Protein AF-A0A8S1DXG1-F1 (afdb_monomer)

Foldseek 3Di:
DDDAPPQVDQHAWAEWDQDLQRKIWTFRLDDVYFTWIWIFRLPPPRDTPDTQGDPDRWAWHYWDWDQDPVRWIWIWTFTDLPAQWIWIAIPVVSDIATAGEDPFGWAEWEAAHVQCWIWTFTSPFQWIWIDHVVCVVPDSYDDDTHTQERHPPFGWRYWYAFNQQKIWTFTPPAQWIWIDHHSDNDTQFIGRCVVPVSPFGFDDWDFAQQQKIWTWGADDDPVVVNDDRIDIDIDHDVTGRDDCVSQDPDPPRDRPDPPDDPDDDDDDDDDDDDDDDDDYDDDDDDDDPDPPDDSVVPVVCVVVVSPVPPVPPVVVVVVVVPPPDPPPPVVVVVVVVVVVVVVVVDPDDDDDDDDDDDDDDDPPPPGPDDD

Solvent-accessible surface area (backbone atoms only — not comparable to full-atom values): 22640 Å² total; per-residue (Å²): 127,70,70,81,87,43,74,91,50,80,72,36,82,61,22,73,46,73,49,99,82,42,31,41,38,34,35,22,23,30,76,94,35,60,12,33,43,39,32,26,32,61,80,79,68,69,42,74,77,42,79,47,72,48,100,51,81,45,52,51,51,42,61,40,74,43,81,48,94,85,78,35,43,37,38,43,30,36,37,42,67,79,32,36,38,35,37,45,33,35,58,80,77,70,45,71,45,66,36,29,38,93,84,54,27,44,47,18,56,26,53,38,79,93,75,44,27,41,32,36,26,25,56,91,38,35,40,37,32,35,40,52,45,65,54,61,69,77,38,53,57,61,74,85,66,46,75,64,38,73,50,79,96,43,40,42,59,43,44,41,39,32,54,79,35,40,35,42,38,32,40,66,98,33,35,39,39,40,29,25,53,70,81,50,75,55,73,74,46,69,52,64,36,51,84,71,86,50,59,24,32,68,74,51,71,49,54,38,83,86,7,34,40,37,35,36,29,44,25,82,75,48,80,88,73,72,55,74,40,68,45,80,45,75,43,81,69,87,38,20,51,54,60,76,83,70,64,47,78,40,91,90,78,50,80,58,73,82,84,77,64,88,72,78,77,75,88,78,88,77,90,79,79,88,84,88,89,84,84,88,83,90,82,82,92,78,90,76,88,78,88,81,88,65,68,81,56,51,66,50,49,55,62,55,62,72,49,78,66,63,85,70,56,75,59,62,75,53,57,79,71,57,85,79,66,95,86,53,67,68,64,50,56,54,53,56,50,58,52,54,68,50,58,78,72,67,87,87,83,83,84,88,84,88,83,86,84,82,84,81,82,84,91,85,83,80,82,83,80,80,130

Radius of gyration: 24.97 Å; Cα contacts (8 Å, |Δi|>4): 623; chains: 1; bounding box: 67×81×55 Å

Secondary structure (DSSP, 8-state):
-PPTT-TTS-S-EEEEEE-TTSEEEEEE--SSS--EEEEEETTTTSEEEEEEEPSS------EEEEE-TTS-EEEEEE--TT-SEEEEEETTTTEEEEEE-SS--EEEEEEETTTTEEEEEESS-SEEEEEEHHHHHH-SB--S-EEEEE-SSS-EEEEEE-TTSEEEEEETT-SEEEEEETT-SS--EEEEGGGGT--SEEEEEEE-TTSEEEEEEE----TTTT--SEEEEEEE-S--SS-TTS--B-TTS-B--TT-S-PPPP----------------------------SHHHHHHHHHHTTTTTTTTTTHHHHTT-TT--S-HHHHHHHHHHHHHHHTT----PPPPP-PPPPPPPSSS------

Mean predicted aligned error: 14.86 Å

InterPro domains:
  IPR011042 Six-bladed beta-propeller, TolB-like [G3DSA:2.120.10.30] (1-235)
  IPR017996 Major royal jelly/yellow-related [PF03022] (14-96)
  IPR017996 Major royal jelly/yellow-related [PF03022] (116-187)

Structure (mmCIF, N/CA/C/O backbone):
data_AF-A0A8S1DXG1-F1
#
_entry.id   AF-A0A8S1DXG1-F1
#
loop_
_atom_site.group_PDB
_atom_site.id
_atom_site.type_symbol
_atom_site.label_atom_id
_atom_site.label_alt_id
_atom_site.label_comp_id
_atom_site.label_asym_id
_atom_site.label_entity_id
_atom_site.label_seq_id
_atom_site.pdbx_PDB_ins_code
_atom_site.Cartn_x
_atom_site.Cartn_y
_atom_site.Cartn_z
_atom_site.occupancy
_atom_site.B_iso_or_equiv
_atom_site.auth_seq_id
_atom_site.auth_comp_id
_atom_site.auth_asym_id
_atom_site.auth_atom_id
_atom_site.pdbx_PDB_model_num
ATOM 1 N N . MET A 1 1 ? 5.024 -7.600 -24.022 1.00 58.53 1 MET A N 1
ATOM 2 C CA . MET A 1 1 ? 5.421 -6.274 -23.503 1.00 58.53 1 MET A CA 1
ATOM 3 C C . MET A 1 1 ? 4.493 -5.263 -24.143 1.00 58.53 1 MET A C 1
ATOM 5 O O . MET A 1 1 ? 4.260 -5.388 -25.339 1.00 58.53 1 MET A O 1
ATOM 9 N N . ASN A 1 2 ? 3.918 -4.354 -23.359 1.00 80.75 2 ASN A N 1
ATOM 10 C CA . ASN A 1 2 ? 2.960 -3.377 -23.872 1.00 80.75 2 ASN A CA 1
ATOM 11 C C . ASN A 1 2 ? 3.632 -2.422 -24.862 1.00 80.75 2 ASN A C 1
ATOM 13 O O . ASN A 1 2 ? 4.836 -2.167 -24.771 1.00 80.75 2 ASN A O 1
ATOM 17 N N . GLU A 1 3 ? 2.855 -1.913 -25.814 1.00 88.44 3 GLU A N 1
ATOM 18 C CA . GLU A 1 3 ? 3.335 -0.900 -26.742 1.00 88.44 3 GLU A CA 1
ATOM 19 C C . GLU A 1 3 ? 3.719 0.360 -25.957 1.00 88.44 3 GLU A C 1
ATOM 21 O O . GLU A 1 3 ? 2.931 0.917 -25.182 1.00 88.44 3 GLU A O 1
ATOM 26 N N . LYS A 1 4 ? 4.975 0.773 -26.119 1.00 85.19 4 LYS A N 1
ATOM 27 C CA . LYS A 1 4 ? 5.513 1.955 -25.457 1.00 85.19 4 LYS A CA 1
ATOM 28 C C . LYS A 1 4 ? 4.764 3.194 -25.942 1.00 85.19 4 LYS A C 1
ATOM 30 O O . LYS A 1 4 ? 4.540 3.338 -27.136 1.00 85.19 4 LYS A O 1
ATOM 35 N N . ASP A 1 5 ? 4.440 4.097 -25.021 1.00 86.25 5 ASP A N 1
ATOM 36 C CA . ASP A 1 5 ? 3.735 5.360 -25.283 1.00 86.25 5 ASP A CA 1
ATOM 37 C C . ASP A 1 5 ? 2.260 5.183 -25.717 1.00 86.25 5 ASP A C 1
ATOM 39 O O . ASP A 1 5 ? 1.556 6.169 -25.937 1.00 86.25 5 ASP A O 1
ATOM 43 N N . ASN A 1 6 ? 1.737 3.950 -25.743 1.00 93.25 6 ASN A N 1
ATOM 44 C CA . ASN A 1 6 ? 0.307 3.697 -25.882 1.00 93.25 6 ASN A CA 1
ATOM 45 C C . ASN A 1 6 ? -0.397 3.931 -24.536 1.00 93.25 6 ASN A C 1
ATOM 47 O O . ASN A 1 6 ? -0.502 3.043 -23.690 1.00 93.25 6 ASN A O 1
ATOM 51 N N . CYS A 1 7 ? -0.915 5.141 -24.332 1.00 94.44 7 CYS A N 1
ATOM 52 C CA . CYS A 1 7 ? -1.563 5.511 -23.075 1.00 94.44 7 CYS A CA 1
ATOM 53 C C . CYS A 1 7 ? -2.873 4.758 -22.784 1.00 94.44 7 CYS A C 1
ATOM 55 O O . CYS A 1 7 ? -3.453 4.988 -21.727 1.00 94.44 7 CYS A O 1
ATOM 57 N N . ASN A 1 8 ? -3.345 3.863 -23.657 1.00 94.69 8 ASN A N 1
ATOM 58 C CA . ASN A 1 8 ? -4.522 3.023 -23.410 1.00 94.69 8 ASN A CA 1
ATOM 59 C C . ASN A 1 8 ? -4.186 1.680 -22.748 1.00 94.69 8 ASN A C 1
ATOM 61 O O . ASN A 1 8 ? -5.093 0.904 -22.464 1.00 94.69 8 ASN A O 1
ATOM 65 N N . VAL A 1 9 ? -2.909 1.401 -22.489 1.00 94.12 9 VAL A N 1
ATOM 66 C CA . VAL A 1 9 ? -2.453 0.199 -21.779 1.00 94.12 9 VAL A CA 1
ATOM 67 C C . VAL A 1 9 ? -1.526 0.582 -20.629 1.00 94.12 9 VAL A C 1
ATOM 69 O O . VAL A 1 9 ? -0.942 1.667 -20.642 1.00 94.12 9 VAL A O 1
ATOM 72 N N . ILE A 1 10 ? -1.371 -0.314 -19.647 1.00 95.25 10 ILE A N 1
ATOM 73 C CA . ILE A 1 10 ? -0.478 -0.100 -18.498 1.00 95.25 10 ILE A CA 1
ATOM 74 C C . ILE A 1 10 ? 0.940 0.188 -18.994 1.00 95.25 10 ILE A C 1
ATOM 76 O O . ILE A 1 10 ? 1.533 -0.641 -19.689 1.00 95.25 10 ILE A O 1
ATOM 80 N N . GLN A 1 11 ? 1.497 1.332 -18.605 1.00 94.50 11 GLN A N 1
ATOM 81 C CA . GLN A 1 11 ? 2.860 1.707 -18.985 1.00 94.50 11 GLN A CA 1
ATOM 82 C C . GLN A 1 11 ? 3.883 1.319 -17.914 1.00 94.50 11 GLN A C 1
ATOM 84 O O . GLN A 1 11 ? 4.957 0.818 -18.246 1.00 94.50 11 GLN A O 1
ATOM 89 N N . TRP A 1 12 ? 3.563 1.530 -16.634 1.00 93.75 12 TRP A N 1
ATOM 90 C CA . TRP A 1 12 ? 4.456 1.228 -15.516 1.00 93.75 12 TRP A CA 1
ATOM 91 C C . TRP A 1 12 ? 3.668 0.910 -14.239 1.00 93.75 12 TRP A C 1
ATOM 93 O O . TRP A 1 12 ? 3.327 1.799 -13.460 1.00 93.75 12 TRP A O 1
ATOM 103 N N . ALA A 1 13 ? 3.451 -0.379 -13.975 1.00 94.81 13 ALA A N 1
ATOM 104 C CA . ALA A 1 13 ? 2.861 -0.843 -12.720 1.00 94.81 13 ALA A CA 1
ATOM 105 C C . ALA A 1 13 ? 3.856 -0.703 -11.553 1.00 94.81 13 ALA A C 1
ATOM 107 O O . ALA A 1 13 ? 4.935 -1.294 -11.591 1.00 94.81 13 ALA A O 1
ATOM 108 N N . GLN A 1 14 ? 3.498 0.066 -10.523 1.00 91.75 14 GLN A N 1
ATOM 109 C CA . GLN A 1 14 ? 4.345 0.288 -9.340 1.00 91.75 14 GLN A CA 1
ATOM 110 C C . GLN A 1 14 ? 3.703 -0.249 -8.053 1.00 91.75 14 GLN A C 1
ATOM 112 O O . GLN A 1 14 ? 4.384 -0.857 -7.230 1.00 91.75 14 GLN A O 1
ATOM 117 N N . GLY A 1 15 ? 2.394 -0.048 -7.893 1.00 92.69 15 GLY A N 1
ATOM 118 C CA . GLY A 1 15 ? 1.621 -0.506 -6.741 1.00 92.69 15 GLY A CA 1
ATOM 119 C C . GLY A 1 15 ? 0.545 -1.497 -7.165 1.00 92.69 15 GLY A C 1
ATOM 120 O O . GLY A 1 15 ? -0.145 -1.269 -8.157 1.00 92.69 15 GLY A O 1
ATOM 121 N N . LEU A 1 16 ? 0.413 -2.590 -6.418 1.00 95.50 16 LEU A N 1
ATOM 122 C CA . LEU A 1 16 ? -0.567 -3.645 -6.662 1.00 95.50 16 LEU A CA 1
ATOM 123 C C . LEU A 1 16 ? -1.260 -4.001 -5.349 1.00 95.50 16 LEU A C 1
ATOM 125 O O . LEU A 1 16 ? -0.587 -4.159 -4.330 1.00 95.50 16 LEU A O 1
ATOM 129 N N . GLN A 1 17 ? -2.580 -4.148 -5.389 1.00 95.94 17 GLN A N 1
ATOM 130 C CA . GLN A 1 17 ? -3.387 -4.682 -4.292 1.00 95.94 17 GLN A CA 1
ATOM 131 C C . GLN A 1 17 ? -4.495 -5.559 -4.861 1.00 95.94 17 GLN A C 1
ATOM 133 O O . GLN A 1 17 ? -5.059 -5.243 -5.904 1.00 95.94 17 GLN A O 1
ATOM 138 N N . VAL A 1 18 ? -4.817 -6.649 -4.173 1.00 94.94 18 VAL A N 1
ATOM 139 C CA . VAL A 1 18 ? -5.995 -7.462 -4.485 1.00 94.94 18 VAL A CA 1
ATOM 140 C C . VAL A 1 18 ? -6.984 -7.258 -3.362 1.00 94.94 18 VAL A C 1
ATOM 142 O O . VAL A 1 18 ? -6.618 -7.424 -2.202 1.00 94.94 18 VAL A O 1
ATOM 145 N N . ASP A 1 19 ? -8.206 -6.867 -3.692 1.00 95.00 19 ASP A N 1
ATOM 146 C CA . ASP A 1 19 ? -9.240 -6.663 -2.690 1.00 95.00 19 ASP A CA 1
ATOM 147 C C . ASP A 1 19 ? -10.034 -7.938 -2.369 1.00 95.00 19 ASP A C 1
ATOM 149 O O . ASP A 1 19 ? -9.894 -8.974 -3.020 1.00 95.00 19 ASP A O 1
ATOM 153 N N . ALA A 1 20 ? -10.894 -7.859 -1.352 1.00 92.06 20 ALA A N 1
ATOM 154 C CA . ALA A 1 20 ? -11.697 -8.993 -0.896 1.00 92.06 20 ALA A CA 1
ATOM 155 C C . ALA A 1 20 ? -12.736 -9.482 -1.927 1.00 92.06 20 ALA A C 1
ATOM 157 O O . ALA A 1 20 ? -13.297 -10.558 -1.750 1.00 92.06 20 ALA A O 1
ATOM 158 N N . LEU A 1 21 ? -13.004 -8.712 -2.990 1.00 92.75 21 LEU A N 1
ATOM 159 C CA . LEU A 1 21 ? -13.889 -9.112 -4.089 1.00 92.75 21 LEU A CA 1
ATOM 160 C C . LEU A 1 21 ? -13.119 -9.803 -5.226 1.00 92.75 21 LEU A C 1
ATOM 162 O O . LEU A 1 21 ? -13.705 -10.136 -6.255 1.00 92.75 21 LEU A O 1
ATOM 166 N N . GLY A 1 22 ? -11.810 -10.018 -5.059 1.00 93.00 22 GLY A N 1
ATOM 167 C CA . GLY A 1 22 ? -10.962 -10.600 -6.091 1.00 93.00 22 GLY A CA 1
ATOM 168 C C . GLY A 1 22 ? -10.683 -9.628 -7.234 1.00 93.00 22 GLY A C 1
ATOM 169 O O . GLY A 1 22 ? -10.503 -10.062 -8.372 1.00 93.00 22 GLY A O 1
ATOM 170 N N . ARG A 1 23 ? -10.659 -8.318 -6.965 1.00 95.56 23 ARG A N 1
ATOM 171 C CA . ARG A 1 23 ? -10.253 -7.325 -7.961 1.00 95.56 23 ARG A CA 1
ATOM 172 C C . ARG A 1 23 ? -8.798 -6.940 -7.770 1.00 95.56 23 ARG A C 1
ATOM 174 O O . ARG A 1 23 ? -8.371 -6.643 -6.655 1.00 95.56 23 ARG A O 1
ATOM 181 N N . LEU A 1 24 ? -8.045 -6.915 -8.864 1.00 96.06 24 LEU A N 1
ATOM 182 C CA . LEU A 1 24 ? -6.671 -6.428 -8.889 1.00 96.06 24 LEU A CA 1
ATOM 183 C C . LEU A 1 24 ? -6.663 -4.927 -9.166 1.00 96.06 24 LEU A C 1
ATOM 185 O O . LEU A 1 24 ? -7.040 -4.487 -10.249 1.00 96.06 24 LEU A O 1
ATOM 189 N N . TRP A 1 25 ? -6.172 -4.164 -8.200 1.00 98.00 25 TRP A N 1
ATOM 190 C CA . TRP A 1 25 ? -5.912 -2.738 -8.299 1.00 98.00 25 TRP A CA 1
ATOM 191 C C . TRP A 1 25 ? -4.461 -2.515 -8.700 1.00 98.00 25 TRP A C 1
ATOM 193 O O . TRP A 1 25 ? -3.545 -2.966 -8.010 1.00 98.00 25 TRP A O 1
ATOM 203 N N . VAL A 1 26 ? -4.250 -1.793 -9.796 1.00 97.56 26 VAL A N 1
ATOM 204 C CA . VAL A 1 26 ? -2.925 -1.469 -10.326 1.00 97.56 26 VAL A CA 1
ATOM 205 C C . VAL A 1 26 ? -2.745 0.039 -10.366 1.00 97.56 26 VAL A C 1
ATOM 207 O O . VAL A 1 26 ? -3.499 0.748 -11.033 1.00 97.56 26 VAL A O 1
ATOM 210 N N . LEU A 1 27 ? -1.706 0.522 -9.690 1.00 97.50 27 LEU A N 1
ATOM 211 C CA . LEU A 1 27 ? -1.184 1.866 -9.884 1.00 97.50 27 LEU A CA 1
ATOM 212 C C . LEU A 1 27 ? -0.245 1.871 -11.083 1.00 97.50 27 LEU A C 1
ATOM 214 O O . LEU A 1 27 ? 0.886 1.382 -11.000 1.00 97.50 27 LEU A O 1
ATOM 218 N N . ASP A 1 28 ? -0.716 2.450 -12.179 1.00 97.00 28 ASP A N 1
ATOM 219 C CA . ASP A 1 28 ? 0.114 2.782 -13.324 1.00 97.00 28 ASP A CA 1
ATOM 220 C C . ASP A 1 28 ? 0.682 4.184 -13.113 1.00 97.00 28 ASP A C 1
ATOM 222 O O . ASP A 1 28 ? -0.041 5.182 -13.186 1.00 97.00 28 ASP A O 1
ATOM 226 N N . ARG A 1 29 ? 1.985 4.270 -12.831 1.00 94.44 29 ARG A N 1
ATOM 227 C CA . ARG A 1 29 ? 2.679 5.552 -12.648 1.00 94.44 29 ARG A CA 1
ATOM 228 C C . ARG A 1 29 ? 2.559 6.427 -13.895 1.00 94.44 29 ARG A C 1
ATOM 230 O O . ARG A 1 29 ? 2.592 7.649 -13.779 1.00 94.44 29 ARG A O 1
ATOM 237 N N . GLY A 1 30 ? 2.374 5.809 -15.063 1.00 87.56 30 GLY A N 1
ATOM 238 C CA . GLY A 1 30 ? 2.506 6.482 -16.339 1.00 87.56 30 GLY A CA 1
ATOM 239 C C . GLY A 1 30 ? 3.976 6.809 -16.599 1.00 87.56 30 GLY A C 1
ATOM 240 O O . GLY A 1 30 ? 4.739 7.159 -15.701 1.00 87.56 30 GLY A O 1
ATOM 241 N N . PHE A 1 31 ? 4.420 6.630 -17.839 1.00 84.44 31 PHE A N 1
ATOM 242 C CA . PHE A 1 31 ? 5.747 7.086 -18.248 1.00 84.44 31 PHE A CA 1
ATOM 243 C C . PHE A 1 31 ? 5.626 8.467 -18.893 1.00 84.44 31 PHE A C 1
ATOM 245 O O . PHE A 1 31 ? 5.731 9.488 -18.227 1.00 84.44 31 PHE A O 1
ATOM 252 N N . ARG A 1 32 ? 5.294 8.505 -20.186 1.00 88.88 32 ARG A N 1
ATOM 253 C CA . ARG A 1 32 ? 4.887 9.727 -20.903 1.00 88.88 32 ARG A CA 1
ATOM 254 C C . ARG A 1 32 ? 3.374 9.967 -20.867 1.00 88.88 32 ARG A C 1
ATOM 256 O O . ARG A 1 32 ? 2.880 10.891 -21.501 1.00 88.88 32 ARG A O 1
ATOM 263 N N . CYS A 1 33 ? 2.651 9.117 -20.146 1.00 94.06 33 CYS A N 1
ATOM 264 C CA . CYS A 1 33 ? 1.203 9.147 -20.010 1.00 94.06 33 CYS A CA 1
ATOM 265 C C . CYS A 1 33 ? 0.815 9.674 -18.631 1.00 94.06 33 CYS A C 1
ATOM 267 O O . CYS A 1 33 ? 1.591 9.558 -17.683 1.00 94.06 33 CYS A O 1
ATOM 269 N N . GLN A 1 34 ? -0.405 10.201 -18.512 1.00 96.06 34 GLN A N 1
ATOM 270 C CA . GLN A 1 34 ? -0.995 10.469 -17.202 1.00 96.06 34 GLN A CA 1
ATOM 271 C C . GLN A 1 34 ? -1.108 9.177 -16.396 1.00 96.06 34 GLN A C 1
ATOM 273 O O . GLN A 1 34 ? -1.402 8.115 -16.950 1.00 96.06 34 GLN A O 1
ATOM 278 N N . SER A 1 35 ? -0.865 9.292 -15.097 1.00 96.94 35 SER A N 1
ATOM 279 C CA . SER A 1 35 ? -0.941 8.187 -14.150 1.00 96.94 35 SER A CA 1
ATOM 280 C C . SER A 1 35 ? -2.378 7.695 -14.029 1.00 96.94 35 SER A C 1
ATOM 282 O O . SER A 1 35 ? -3.330 8.469 -14.199 1.00 96.94 35 SER A O 1
ATOM 284 N N . LYS A 1 36 ? -2.547 6.406 -13.733 1.00 97.69 36 LYS A N 1
ATOM 285 C CA . LYS A 1 36 ? -3.858 5.754 -13.709 1.00 97.69 36 LYS A CA 1
ATOM 286 C C . LYS A 1 36 ? -4.004 4.769 -12.564 1.00 97.69 36 LYS A C 1
ATOM 288 O O . LYS A 1 36 ? -3.032 4.184 -12.090 1.00 97.69 36 LYS A O 1
ATOM 293 N N . ILE A 1 37 ? -5.256 4.550 -12.183 1.00 98.19 37 ILE A N 1
ATOM 294 C CA . ILE A 1 37 ? -5.688 3.365 -11.450 1.00 98.19 37 ILE A CA 1
ATOM 295 C C . ILE A 1 37 ? -6.398 2.456 -12.448 1.00 98.19 37 ILE A C 1
ATOM 297 O O . ILE A 1 37 ? -7.368 2.874 -13.084 1.00 98.19 37 ILE A O 1
ATOM 301 N N . TRP A 1 38 ? -5.935 1.217 -12.550 1.00 97.81 38 TRP A N 1
ATOM 302 C CA . TRP A 1 38 ? -6.637 0.152 -13.256 1.00 97.81 38 TRP A CA 1
ATOM 303 C C . TRP A 1 38 ? -7.234 -0.821 -12.246 1.00 97.81 38 TRP A C 1
ATOM 305 O O . TRP A 1 38 ? -6.574 -1.165 -11.266 1.00 97.81 38 TRP A O 1
ATOM 315 N N . ILE A 1 39 ? -8.463 -1.268 -12.487 1.00 97.88 39 ILE A N 1
ATOM 316 C CA . ILE A 1 39 ? -9.121 -2.299 -11.682 1.00 97.88 39 ILE A CA 1
ATOM 317 C C . ILE A 1 39 ? -9.543 -3.426 -12.614 1.00 97.88 39 ILE A C 1
ATOM 319 O O . ILE A 1 39 ? -10.312 -3.196 -13.548 1.00 97.88 39 ILE A O 1
ATOM 323 N N . PHE A 1 40 ? -9.041 -4.629 -12.355 1.00 96.31 40 PHE A N 1
ATOM 324 C CA . PHE A 1 40 ? -9.361 -5.840 -13.110 1.00 96.31 40 PHE A CA 1
ATOM 325 C C . PHE A 1 40 ? -10.172 -6.797 -12.248 1.00 96.31 40 PHE A C 1
ATOM 327 O O . PHE A 1 40 ? -9.815 -7.037 -11.095 1.00 96.31 40 PHE A O 1
ATOM 334 N N . ASN A 1 41 ? -11.216 -7.397 -12.812 1.00 95.00 41 ASN A N 1
ATOM 335 C CA . ASN A 1 41 ? -11.956 -8.466 -12.154 1.00 95.00 41 ASN A CA 1
ATOM 336 C C . ASN A 1 41 ? -11.266 -9.816 -12.389 1.00 95.00 41 ASN A C 1
ATOM 338 O O . ASN A 1 41 ? -11.373 -10.382 -13.480 1.00 95.00 41 ASN A O 1
ATOM 342 N N . LEU A 1 42 ? -10.606 -10.372 -11.369 1.00 92.69 42 LEU A N 1
ATOM 343 C CA . LEU A 1 42 ? -9.934 -11.671 -11.502 1.00 92.69 42 LEU A CA 1
ATOM 344 C C . LEU A 1 42 ? -10.920 -12.853 -11.472 1.00 92.69 42 LEU A C 1
ATOM 346 O O . LEU A 1 42 ? -10.596 -13.949 -11.924 1.00 92.69 42 LEU A O 1
ATOM 350 N N . VAL A 1 43 ? -12.137 -12.654 -10.955 1.00 91.69 43 VAL A N 1
ATOM 351 C CA . VAL A 1 43 ? -13.165 -13.703 -10.833 1.00 91.69 43 VAL A CA 1
ATOM 352 C C . VAL A 1 43 ? -13.870 -13.960 -12.168 1.00 91.69 43 VAL A C 1
ATOM 354 O O . VAL A 1 43 ? -14.241 -15.097 -12.475 1.00 91.69 43 VAL A O 1
ATOM 357 N N . ASN A 1 44 ? -14.050 -12.918 -12.980 1.00 87.12 44 ASN A N 1
ATOM 358 C CA . ASN A 1 44 ? -14.823 -12.953 -14.224 1.00 87.12 44 ASN A CA 1
ATOM 359 C C . ASN A 1 44 ? -13.963 -12.848 -15.497 1.00 87.12 44 ASN A C 1
ATOM 361 O O . ASN A 1 44 ? -14.501 -12.564 -16.564 1.00 87.12 44 ASN A O 1
ATOM 365 N N . GLY A 1 45 ? -12.658 -13.128 -15.397 1.00 74.00 45 GLY A N 1
ATOM 366 C CA . GLY A 1 45 ? -11.764 -13.295 -16.549 1.00 74.00 45 GLY A CA 1
ATOM 367 C C . GLY A 1 45 ? -11.087 -12.013 -17.032 1.00 74.00 45 GLY A C 1
ATOM 368 O O . GLY A 1 45 ? -11.311 -11.606 -18.164 1.00 74.00 45 GLY A O 1
ATOM 369 N N . ASP A 1 46 ? -10.253 -11.401 -16.184 1.00 71.50 46 ASP A N 1
ATOM 370 C CA . ASP A 1 46 ? -9.357 -10.263 -16.478 1.00 71.50 46 ASP A CA 1
ATOM 371 C C . ASP A 1 46 ? -10.014 -9.058 -17.178 1.00 71.50 46 ASP A C 1
ATOM 373 O O . ASP A 1 46 ? -9.347 -8.231 -17.805 1.00 71.50 46 ASP A O 1
ATOM 377 N N . ASN A 1 47 ? -11.332 -8.912 -17.037 1.00 89.56 47 ASN A N 1
ATOM 378 C CA . ASN A 1 47 ? -12.052 -7.767 -17.572 1.00 89.56 47 ASN A CA 1
ATOM 379 C C . ASN A 1 47 ? -11.685 -6.507 -16.782 1.00 89.56 47 ASN A C 1
ATOM 381 O O . ASN A 1 47 ? -11.708 -6.497 -15.547 1.00 89.56 47 ASN A O 1
ATOM 385 N N . ILE A 1 48 ? -11.371 -5.435 -17.508 1.00 93.81 48 ILE A N 1
ATOM 386 C CA . ILE A 1 48 ? -11.131 -4.113 -16.930 1.00 93.81 48 ILE A CA 1
ATOM 387 C C . ILE A 1 48 ? -12.472 -3.576 -16.421 1.00 93.81 48 ILE A C 1
ATOM 389 O O . ILE A 1 48 ? -13.358 -3.261 -17.213 1.00 93.81 48 ILE A O 1
ATOM 393 N N . GLU A 1 49 ? -12.620 -3.451 -15.105 1.00 95.38 49 GLU A N 1
ATOM 394 C CA . GLU A 1 49 ? -13.789 -2.819 -14.484 1.00 95.38 49 GLU A CA 1
ATOM 395 C C . GLU A 1 49 ? -13.677 -1.294 -14.488 1.00 95.38 49 GLU A C 1
ATOM 397 O O . GLU A 1 49 ? -14.672 -0.584 -14.644 1.00 95.38 49 GLU A O 1
ATOM 402 N N . LEU A 1 50 ? -12.458 -0.778 -14.305 1.00 97.19 50 LEU A N 1
ATOM 403 C CA . LEU A 1 50 ? -12.200 0.655 -14.256 1.00 97.19 50 LEU A CA 1
ATOM 404 C C . LEU A 1 50 ? -10.814 1.004 -14.797 1.00 97.19 50 LEU A C 1
ATOM 406 O O . LEU A 1 50 ? -9.821 0.351 -14.485 1.00 97.19 50 LEU A O 1
ATOM 410 N N . SER A 1 51 ? -10.763 2.120 -15.523 1.00 97.25 51 SER A N 1
ATOM 411 C CA . SER A 1 51 ? -9.555 2.904 -15.778 1.00 97.25 51 SER A CA 1
ATOM 412 C C . SER A 1 51 ? -9.813 4.342 -15.326 1.00 97.25 51 SER A C 1
ATOM 414 O O . SER A 1 51 ? -10.539 5.078 -15.995 1.00 97.25 51 SER A O 1
ATOM 416 N N . TYR A 1 52 ? -9.230 4.748 -14.200 1.00 98.12 52 TYR A N 1
ATOM 417 C CA . TYR A 1 52 ? -9.307 6.118 -13.691 1.00 98.12 52 TYR A CA 1
ATOM 418 C C . TYR A 1 52 ? -7.997 6.851 -13.966 1.00 98.12 52 TYR A C 1
ATOM 420 O O . TYR A 1 52 ? -6.939 6.406 -13.531 1.00 98.12 52 TYR A O 1
ATOM 428 N N . GLN A 1 53 ? -8.066 7.972 -14.678 1.00 97.94 53 GLN A N 1
ATOM 429 C CA . GLN A 1 53 ? -6.907 8.780 -15.051 1.00 97.94 53 GLN A CA 1
ATOM 430 C C . GLN A 1 53 ? -6.834 10.026 -14.171 1.00 97.94 53 GLN A C 1
ATOM 432 O O . GLN A 1 53 ? -7.823 10.741 -14.017 1.00 97.94 53 GLN A O 1
ATOM 437 N N . PHE A 1 54 ? -5.664 10.288 -13.590 1.00 96.94 54 PHE A N 1
ATOM 438 C CA . PHE A 1 54 ? -5.444 11.504 -12.816 1.00 96.94 54 PHE A CA 1
ATOM 439 C C . PHE A 1 54 ? -5.273 12.709 -13.745 1.00 96.94 54 PHE A C 1
ATOM 441 O O . PHE A 1 54 ? -4.616 12.621 -14.779 1.00 96.94 54 PHE A O 1
ATOM 448 N N . ASN A 1 55 ? -5.794 13.867 -13.336 1.00 93.94 55 ASN A N 1
ATOM 449 C CA . ASN A 1 55 ? -5.720 15.108 -14.122 1.00 93.94 55 ASN A CA 1
ATOM 450 C C . ASN A 1 55 ? -4.302 15.707 -14.217 1.00 93.94 55 ASN A C 1
ATOM 452 O O . ASN A 1 55 ? -4.107 16.725 -14.876 1.00 93.94 55 ASN A O 1
ATOM 456 N N . GLN A 1 56 ? -3.321 15.106 -13.546 1.00 91.81 56 GLN A N 1
ATOM 457 C CA . GLN A 1 56 ? -1.938 15.563 -13.497 1.00 91.81 56 GLN A CA 1
ATOM 458 C C . GLN A 1 56 ? -0.983 14.368 -13.585 1.00 91.81 56 GLN A C 1
ATOM 460 O O . GLN A 1 56 ? -1.360 13.235 -13.280 1.00 91.81 56 GLN A O 1
ATOM 465 N N . LEU A 1 57 ? 0.250 14.623 -14.022 1.00 91.56 57 LEU A N 1
ATOM 466 C CA . LEU A 1 57 ? 1.317 13.623 -14.027 1.00 91.56 57 LEU A CA 1
ATOM 467 C C . LEU A 1 57 ? 1.768 13.394 -12.583 1.00 91.56 57 LEU A C 1
ATOM 469 O O . LEU A 1 57 ? 2.241 14.326 -11.939 1.00 91.56 57 LEU A O 1
ATOM 473 N N . LEU A 1 58 ? 1.579 12.178 -12.074 1.00 93.81 58 LEU A N 1
ATOM 474 C CA . LEU A 1 58 ? 1.867 11.819 -10.690 1.00 93.81 58 LEU A CA 1
ATOM 475 C C . LEU A 1 58 ? 2.882 10.688 -10.618 1.00 93.81 58 LEU A C 1
ATOM 477 O O . LEU A 1 58 ? 2.771 9.670 -11.296 1.00 93.81 58 LEU A O 1
ATOM 481 N N . GLU A 1 59 ? 3.841 10.803 -9.711 1.00 93.44 59 GLU A N 1
ATOM 482 C CA . GLU A 1 59 ? 4.662 9.649 -9.370 1.00 93.44 59 GLU A CA 1
ATOM 483 C C . GLU A 1 59 ? 3.972 8.863 -8.260 1.00 93.44 59 GLU A C 1
ATOM 485 O O . GLU A 1 59 ? 4.024 9.244 -7.098 1.00 93.44 59 GLU A O 1
ATOM 490 N N . LEU A 1 60 ? 3.268 7.793 -8.616 1.00 95.12 60 LEU A N 1
ATOM 491 C CA . LEU A 1 60 ? 2.551 6.957 -7.652 1.00 95.12 60 LEU A CA 1
ATOM 492 C C . LEU A 1 60 ? 3.476 5.852 -7.125 1.00 95.12 60 LEU A C 1
ATOM 494 O O . LEU A 1 60 ? 4.193 5.234 -7.914 1.00 95.12 60 LEU A O 1
ATOM 498 N N . TYR A 1 61 ? 3.455 5.596 -5.814 1.00 93.62 61 TYR A N 1
ATOM 499 C CA . TYR A 1 61 ? 4.396 4.673 -5.161 1.00 93.62 61 TYR A CA 1
ATOM 500 C C . TYR A 1 61 ? 3.718 3.487 -4.482 1.00 93.62 61 TYR A C 1
ATOM 502 O O . TYR A 1 61 ? 4.039 2.340 -4.795 1.00 93.62 61 TYR A O 1
ATOM 510 N N . ASP A 1 62 ? 2.807 3.749 -3.549 1.00 94.75 62 ASP A N 1
ATOM 511 C CA . ASP A 1 62 ? 2.163 2.723 -2.734 1.00 94.75 62 ASP A CA 1
ATOM 512 C C . ASP A 1 62 ? 0.645 2.893 -2.724 1.00 94.75 62 ASP A C 1
ATOM 514 O O . ASP A 1 62 ? 0.143 4.002 -2.898 1.00 94.75 62 ASP A O 1
ATOM 518 N N . ILE A 1 63 ? -0.075 1.793 -2.519 1.00 97.44 63 ILE A N 1
ATOM 519 C CA . ILE A 1 63 ? -1.534 1.743 -2.433 1.00 97.44 63 ILE A CA 1
ATOM 520 C C . ILE A 1 63 ? -1.955 0.792 -1.319 1.00 97.44 63 ILE A C 1
ATOM 522 O O . ILE A 1 63 ? -1.476 -0.340 -1.222 1.00 97.44 63 ILE A O 1
ATOM 526 N N . VAL A 1 64 ? -2.913 1.244 -0.515 1.00 97.44 64 VAL A N 1
ATOM 527 C CA . VAL A 1 64 ? -3.669 0.395 0.410 1.00 97.44 64 VAL A CA 1
ATOM 528 C C . VAL A 1 64 ? -5.155 0.658 0.244 1.00 97.44 64 VAL A C 1
ATOM 530 O O . VAL A 1 64 ? -5.566 1.771 -0.095 1.00 97.44 64 VAL A O 1
ATOM 533 N N . LEU A 1 65 ? -5.949 -0.385 0.458 1.00 97.50 65 LEU A N 1
ATOM 534 C CA . LEU A 1 65 ? -7.383 -0.376 0.208 1.00 97.50 65 LEU A CA 1
ATOM 535 C C . LEU A 1 65 ? -8.159 -0.447 1.523 1.00 97.50 65 LEU A C 1
ATOM 537 O O . LEU A 1 65 ? -7.800 -1.201 2.426 1.00 97.50 65 LEU A O 1
ATOM 541 N N . GLU A 1 66 ? -9.248 0.307 1.601 1.00 96.81 66 GLU A N 1
ATOM 542 C CA . GLU A 1 66 ? -10.251 0.225 2.660 1.00 96.81 66 GLU A CA 1
ATOM 543 C C . GLU A 1 66 ? -11.604 -0.111 2.034 1.00 96.81 66 GLU A C 1
ATOM 545 O O . GLU A 1 66 ? -12.078 0.607 1.153 1.00 96.81 66 GLU A O 1
ATOM 550 N N . LYS A 1 67 ? -12.260 -1.159 2.544 1.00 95.81 67 LYS A N 1
ATOM 551 C CA . LYS A 1 67 ? -13.691 -1.362 2.320 1.00 95.81 67 LYS A CA 1
ATOM 552 C C . LYS A 1 67 ? -14.472 -0.531 3.337 1.00 95.81 67 LYS A C 1
ATOM 554 O O . LYS A 1 67 ? -14.296 -0.702 4.543 1.00 95.81 67 LYS A O 1
ATOM 559 N N . THR A 1 68 ? -15.327 0.362 2.857 1.00 93.50 68 THR A N 1
ATOM 560 C CA . THR A 1 68 ? -16.173 1.207 3.709 1.0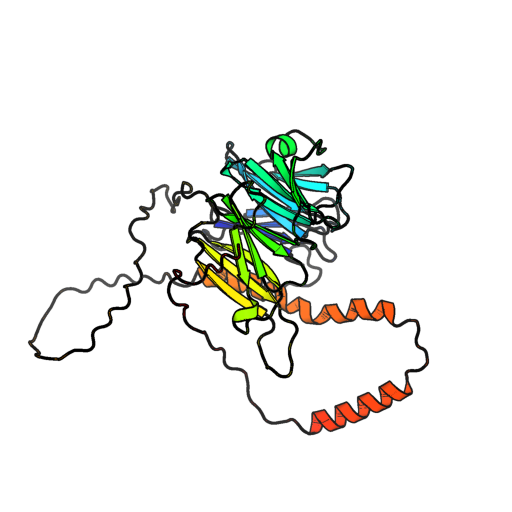0 93.50 68 THR A CA 1
ATOM 561 C C . THR A 1 68 ? -17.465 0.491 4.110 1.00 93.50 68 THR A C 1
ATOM 563 O O . THR A 1 68 ? -17.810 -0.562 3.576 1.00 93.50 68 THR A O 1
ATOM 566 N N . GLN A 1 69 ? -18.200 1.078 5.057 1.00 89.12 69 GLN A N 1
ATOM 567 C CA . GLN A 1 69 ? -19.514 0.574 5.472 1.00 89.12 69 GLN A CA 1
ATOM 568 C C . GLN A 1 69 ? -20.605 0.805 4.414 1.00 89.12 69 GLN A C 1
ATOM 570 O O . GLN A 1 69 ? -21.592 0.081 4.402 1.00 89.12 69 GLN A O 1
ATOM 575 N N . GLU A 1 70 ? -20.412 1.766 3.509 1.00 89.00 70 GLU A N 1
ATOM 576 C CA . GLU A 1 70 ? -21.346 2.114 2.425 1.00 89.00 70 GLU A CA 1
ATOM 577 C C . GLU A 1 70 ? -21.092 1.291 1.148 1.00 89.00 70 GLU A C 1
ATOM 579 O O . GLU A 1 70 ? -21.463 1.698 0.051 1.00 89.00 70 GLU A O 1
ATOM 584 N N . ASP A 1 71 ? -20.393 0.158 1.280 1.00 88.69 71 ASP A N 1
ATOM 585 C CA . ASP A 1 71 ? -19.947 -0.706 0.177 1.00 88.69 71 ASP A CA 1
ATOM 586 C C . ASP A 1 71 ? -19.096 0.015 -0.895 1.00 88.69 71 ASP A C 1
ATOM 588 O O . ASP A 1 71 ? -18.911 -0.474 -2.007 1.00 88.69 71 ASP A O 1
ATOM 592 N N . ASP A 1 72 ? -18.516 1.171 -0.557 1.00 95.25 72 ASP A N 1
ATOM 593 C CA . ASP A 1 72 ? -17.463 1.811 -1.350 1.00 95.25 72 ASP A CA 1
ATOM 594 C C . ASP A 1 72 ? -16.092 1.209 -1.026 1.00 95.25 72 ASP A C 1
ATOM 596 O O . ASP A 1 72 ? -15.844 0.718 0.082 1.00 95.25 72 ASP A O 1
ATOM 600 N N . TRP A 1 73 ? -15.179 1.325 -1.984 1.00 97.69 73 TRP A N 1
ATOM 601 C CA . TRP A 1 73 ? -13.765 1.035 -1.819 1.00 97.69 73 TRP A CA 1
ATOM 602 C C . TRP A 1 73 ? -12.955 2.315 -1.941 1.00 97.69 73 TRP A C 1
ATOM 604 O O . TRP A 1 73 ? -12.987 2.999 -2.967 1.00 97.69 73 TRP A O 1
ATOM 614 N N . LEU A 1 74 ? -12.194 2.608 -0.891 1.00 98.25 74 LEU A N 1
ATOM 615 C CA . LEU A 1 74 ? -11.245 3.707 -0.886 1.00 98.25 74 LEU A CA 1
ATOM 616 C C . LEU A 1 74 ? -9.840 3.183 -1.144 1.00 98.25 74 LEU A C 1
ATOM 618 O O . LEU A 1 74 ? -9.425 2.178 -0.569 1.00 98.25 74 LEU A O 1
ATOM 622 N N . ALA A 1 75 ? -9.092 3.906 -1.970 1.00 98.38 75 ALA A N 1
ATOM 623 C CA . ALA A 1 75 ? -7.661 3.714 -2.132 1.00 98.38 75 ALA A CA 1
ATOM 624 C C . ALA A 1 75 ? -6.911 4.907 -1.535 1.00 98.38 75 ALA A C 1
ATOM 626 O O . ALA A 1 75 ? -7.153 6.059 -1.908 1.00 98.38 75 ALA A O 1
ATOM 627 N N . TYR A 1 76 ? -5.979 4.615 -0.632 1.00 98.25 76 TYR A N 1
ATOM 628 C CA . TYR A 1 76 ? -5.002 5.570 -0.121 1.00 98.25 76 TYR A CA 1
ATOM 629 C C . TYR A 1 76 ? -3.701 5.364 -0.874 1.00 98.25 76 TYR A C 1
ATOM 631 O O . TYR A 1 76 ? -3.185 4.247 -0.897 1.00 98.25 76 TYR A O 1
ATOM 639 N N . ILE A 1 77 ? -3.193 6.419 -1.504 1.00 98.06 77 ILE A N 1
ATOM 640 C CA . ILE A 1 77 ? -2.065 6.315 -2.430 1.00 98.06 77 ILE A CA 1
ATOM 641 C C . ILE A 1 77 ? -0.980 7.314 -2.045 1.00 98.06 77 ILE A C 1
ATOM 643 O O . ILE A 1 77 ? -1.254 8.511 -1.899 1.00 98.06 77 ILE A O 1
ATOM 647 N N . THR A 1 78 ? 0.256 6.836 -1.899 1.00 96.19 78 THR A N 1
ATOM 648 C CA . THR A 1 78 ? 1.417 7.724 -1.766 1.00 96.19 78 THR A CA 1
ATOM 649 C C . THR A 1 78 ? 1.879 8.215 -3.130 1.00 96.19 78 THR A C 1
ATOM 651 O O . THR A 1 78 ? 1.838 7.497 -4.134 1.00 96.19 78 THR A O 1
ATOM 654 N N . GLN A 1 79 ? 2.308 9.472 -3.146 1.00 93.62 79 GLN A N 1
ATOM 655 C CA . GLN A 1 79 ? 2.870 10.134 -4.317 1.00 93.62 79 GLN A CA 1
ATOM 656 C C . GLN A 1 79 ? 4.403 10.135 -4.235 1.00 93.62 79 GLN A C 1
ATOM 658 O O . GLN A 1 79 ? 4.982 9.402 -3.430 1.00 93.62 79 GLN A O 1
ATOM 663 N N . GLU A 1 80 ? 5.043 10.962 -5.065 1.00 87.62 80 GLU A N 1
ATOM 664 C CA . GLU A 1 80 ? 6.486 11.163 -5.098 1.00 87.62 80 GLU A CA 1
ATOM 665 C C . GLU A 1 80 ? 7.075 11.301 -3.691 1.00 87.62 80 GLU A C 1
ATOM 667 O O . GLU A 1 80 ? 6.416 11.845 -2.799 1.00 87.62 80 GLU A O 1
ATOM 672 N N . PRO A 1 81 ? 8.326 10.868 -3.460 1.00 77.06 81 PRO A N 1
ATOM 673 C CA . PRO A 1 81 ? 8.884 10.829 -2.113 1.00 77.06 81 PRO A CA 1
ATOM 674 C C . PRO A 1 81 ? 9.004 12.210 -1.459 1.00 77.06 81 PRO A C 1
ATOM 676 O O . PRO A 1 81 ? 9.234 12.314 -0.255 1.00 77.06 81 PRO A O 1
ATOM 679 N N . GLU A 1 82 ? 8.868 13.278 -2.246 1.00 81.62 82 GLU A N 1
ATOM 680 C CA . GLU A 1 82 ? 8.870 14.659 -1.780 1.00 81.62 82 GLU A CA 1
ATOM 681 C C . GLU A 1 82 ? 7.479 15.220 -1.468 1.00 81.62 82 GLU A C 1
ATOM 683 O O . GLU A 1 82 ? 7.382 16.266 -0.820 1.00 81.62 82 GLU A O 1
ATOM 688 N N . SER A 1 83 ? 6.416 14.506 -1.839 1.00 90.25 83 SER A N 1
ATOM 689 C CA . SER A 1 83 ? 5.046 14.936 -1.612 1.00 90.25 83 SER A CA 1
ATOM 690 C C . SER A 1 83 ? 4.674 14.854 -0.136 1.00 90.25 83 SER A C 1
ATOM 692 O O . SER A 1 83 ? 4.858 13.846 0.556 1.00 90.25 83 SER A O 1
ATOM 694 N N . LYS A 1 84 ? 4.081 15.946 0.346 1.00 94.12 84 LYS A N 1
ATOM 695 C CA . LYS A 1 84 ? 3.434 16.024 1.660 1.00 94.12 84 LYS A CA 1
ATOM 696 C C . LYS A 1 84 ? 1.960 15.627 1.606 1.00 94.12 84 LYS A C 1
ATOM 698 O O . LYS A 1 84 ? 1.242 15.820 2.585 1.00 94.12 84 LYS A O 1
ATOM 703 N N . CYS A 1 85 ? 1.495 15.112 0.470 1.00 95.06 85 CYS A N 1
ATOM 704 C CA . CYS A 1 85 ? 0.107 14.751 0.244 1.00 95.06 85 CYS A CA 1
ATOM 705 C C . CYS A 1 85 ? -0.025 13.266 -0.079 1.00 95.06 85 CYS A C 1
ATOM 707 O O . CYS A 1 85 ? 0.783 12.687 -0.804 1.00 95.06 85 CYS A O 1
ATOM 709 N N . LEU A 1 86 ? -1.093 12.665 0.429 1.00 95.69 86 LEU A N 1
ATOM 710 C CA . LEU A 1 86 ? -1.595 11.379 -0.034 1.00 95.69 86 LEU A CA 1
ATOM 711 C C . LEU A 1 86 ? -2.848 11.610 -0.877 1.00 95.69 86 LEU A C 1
ATOM 713 O O . LEU A 1 86 ? -3.551 12.605 -0.700 1.00 95.69 86 LEU A O 1
ATOM 717 N N . ILE A 1 87 ? -3.132 10.702 -1.799 1.00 97.75 87 ILE A N 1
ATOM 718 C CA . ILE A 1 87 ? -4.377 10.727 -2.565 1.00 97.75 87 ILE A CA 1
ATOM 719 C C . ILE A 1 87 ? -5.374 9.806 -1.877 1.00 97.75 87 ILE A C 1
ATOM 721 O O . ILE A 1 87 ? -5.036 8.671 -1.548 1.00 97.75 87 ILE A O 1
ATOM 725 N N . VAL A 1 88 ? -6.601 10.286 -1.702 1.00 98.19 88 VAL A N 1
ATOM 726 C CA . VAL A 1 88 ? -7.755 9.458 -1.345 1.00 98.19 88 VAL A CA 1
ATOM 727 C C . VAL A 1 88 ? -8.634 9.349 -2.579 1.00 98.19 88 VAL A C 1
ATOM 729 O O . VAL A 1 88 ? -9.167 10.359 -3.040 1.00 98.19 88 VAL A O 1
ATOM 732 N N . PHE A 1 89 ? -8.762 8.146 -3.128 1.00 98.38 89 PHE A N 1
ATOM 733 C CA . PHE A 1 89 ? -9.635 7.840 -4.258 1.00 98.38 89 PHE A CA 1
ATOM 734 C C . PHE A 1 89 ? -10.839 7.020 -3.790 1.00 98.38 89 PHE A C 1
ATOM 736 O O . PHE A 1 89 ? -10.659 6.045 -3.072 1.00 98.38 89 PHE A O 1
ATOM 743 N N . SER A 1 90 ? -12.044 7.414 -4.208 1.00 98.06 90 SER A N 1
ATOM 744 C CA . SER A 1 90 ? -13.299 6.685 -3.986 1.00 98.06 90 SER A CA 1
ATOM 745 C C . SER A 1 90 ? -13.743 6.019 -5.278 1.00 98.06 90 SER A C 1
ATOM 747 O O . SER A 1 90 ? -13.868 6.689 -6.311 1.00 98.06 90 SER A O 1
ATOM 749 N N . LEU A 1 91 ? -13.995 4.711 -5.210 1.00 97.62 91 LEU A N 1
ATOM 750 C CA . LEU A 1 91 ? -14.430 3.925 -6.354 1.00 97.62 91 LEU A CA 1
ATOM 751 C C . LEU A 1 91 ? -15.833 4.321 -6.811 1.00 97.62 91 LEU A C 1
ATOM 753 O O . LEU A 1 91 ? -16.028 4.608 -7.993 1.00 97.62 91 LEU A O 1
ATOM 757 N N . ASN A 1 92 ? -16.785 4.383 -5.880 1.00 96.56 92 ASN A N 1
ATOM 758 C CA . ASN A 1 92 ? -18.187 4.675 -6.172 1.00 96.56 92 ASN A CA 1
ATOM 759 C C . ASN A 1 92 ? -18.346 6.078 -6.758 1.00 96.56 92 ASN A C 1
ATOM 761 O O . ASN A 1 92 ? -19.011 6.261 -7.777 1.00 96.56 92 ASN A O 1
ATOM 765 N N . ASN A 1 93 ? -17.669 7.066 -6.168 1.00 96.88 93 ASN A N 1
ATOM 766 C CA . ASN A 1 93 ? -17.745 8.444 -6.645 1.00 96.88 93 ASN A CA 1
ATOM 767 C C . ASN A 1 93 ? -16.835 8.719 -7.847 1.00 96.88 93 ASN A C 1
ATOM 769 O O . ASN A 1 93 ? -16.958 9.780 -8.460 1.00 96.88 93 ASN A O 1
ATOM 773 N N . ARG A 1 94 ? -15.902 7.807 -8.163 1.00 97.38 94 ARG A N 1
ATOM 774 C CA . ARG A 1 94 ? -14.853 7.968 -9.186 1.00 97.38 94 ARG A CA 1
ATOM 775 C C . ARG A 1 94 ? -14.140 9.310 -9.067 1.00 97.38 94 ARG A C 1
ATOM 777 O O . ARG A 1 94 ? -13.942 10.028 -10.046 1.00 97.38 94 ARG A O 1
ATOM 784 N N . ARG A 1 95 ? -13.804 9.678 -7.834 1.00 97.44 95 ARG A N 1
ATOM 785 C CA . ARG A 1 95 ? -13.172 10.956 -7.506 1.00 97.44 95 ARG A CA 1
ATOM 786 C C . ARG A 1 95 ? -11.980 10.721 -6.609 1.00 97.44 95 ARG A C 1
ATOM 788 O O . ARG A 1 95 ? -12.030 9.912 -5.686 1.00 97.44 95 ARG A O 1
ATOM 795 N N . SER A 1 96 ? -10.929 11.484 -6.867 1.00 97.69 96 SER A N 1
ATOM 796 C CA . SER A 1 96 ? -9.759 11.566 -6.007 1.00 97.69 96 SER A CA 1
ATOM 797 C C . SER A 1 96 ? -9.629 12.952 -5.397 1.00 97.69 96 SER A C 1
ATOM 799 O O . SER A 1 96 ? -9.891 13.950 -6.068 1.00 97.69 96 SER A O 1
ATOM 801 N N . LYS A 1 97 ? -9.131 13.023 -4.166 1.00 97.44 97 LYS A N 1
ATOM 802 C CA . LYS A 1 97 ? -8.698 14.270 -3.534 1.00 97.44 97 LYS A CA 1
ATOM 803 C C . LYS A 1 97 ? -7.306 14.117 -2.938 1.00 97.44 97 LYS A C 1
ATOM 805 O O . LYS A 1 97 ? -6.925 13.026 -2.518 1.00 97.44 97 LYS A O 1
ATOM 810 N N . ASN A 1 98 ? -6.572 15.222 -2.876 1.00 96.81 98 ASN A N 1
ATOM 811 C CA . ASN A 1 98 ? -5.326 15.286 -2.125 1.00 96.81 98 ASN A CA 1
ATOM 812 C C . ASN A 1 98 ? -5.633 15.579 -0.659 1.00 96.81 98 ASN A C 1
ATOM 814 O O . ASN A 1 98 ? -6.438 16.456 -0.344 1.00 96.81 98 ASN A O 1
ATOM 818 N N . VAL A 1 99 ? -4.972 14.841 0.222 1.00 96.50 99 VAL A N 1
ATOM 819 C CA . VAL A 1 99 ? -5.000 15.056 1.661 1.00 96.50 99 VAL A CA 1
ATOM 820 C C . VAL A 1 99 ? -3.568 15.308 2.114 1.00 96.50 99 VAL A C 1
ATOM 822 O O . VAL A 1 99 ? -2.718 14.419 2.068 1.00 96.50 99 VAL A O 1
ATOM 825 N N . CYS A 1 100 ? -3.284 16.554 2.474 1.00 95.12 100 CYS A N 1
ATOM 826 C CA . CYS A 1 100 ? -1.931 17.050 2.687 1.00 95.12 100 CYS A CA 1
ATOM 827 C C . CYS A 1 100 ? -1.631 17.252 4.168 1.00 95.12 100 CYS A C 1
ATOM 829 O O . CYS A 1 100 ? -2.514 17.569 4.955 1.00 95.12 100 CYS A O 1
ATOM 831 N N . ASN A 1 101 ? -0.374 17.101 4.557 1.00 89.19 101 ASN A N 1
ATOM 832 C CA . ASN A 1 101 ? 0.112 17.566 5.848 1.00 89.19 101 ASN A CA 1
ATOM 833 C C . ASN A 1 101 ? 1.075 18.749 5.631 1.00 89.19 101 ASN A C 1
ATOM 835 O O . ASN A 1 101 ? 1.619 18.936 4.542 1.00 89.19 101 ASN A O 1
ATOM 839 N N . GLU A 1 102 ? 1.299 19.563 6.659 1.00 85.00 102 GLU A N 1
ATOM 840 C CA . GLU A 1 102 ? 2.155 20.748 6.520 1.00 85.00 102 GLU A CA 1
ATOM 841 C C . GLU A 1 102 ? 3.654 20.431 6.637 1.00 85.00 102 GLU A C 1
ATOM 843 O O . GLU A 1 102 ? 4.504 21.137 6.079 1.00 85.00 102 GLU A O 1
ATOM 848 N N . TRP A 1 103 ? 4.017 19.355 7.335 1.00 76.19 103 TRP A N 1
ATOM 849 C CA . TRP A 1 103 ? 5.365 19.241 7.891 1.00 76.19 103 TRP A CA 1
ATOM 850 C C . TRP A 1 103 ? 6.186 18.066 7.342 1.00 76.19 103 TRP A C 1
ATOM 852 O O . TRP A 1 103 ? 7.407 18.098 7.473 1.00 76.19 103 TRP A O 1
ATOM 862 N N . LYS A 1 104 ? 5.583 17.029 6.740 1.00 85.06 104 LYS A N 1
ATOM 863 C CA . LYS A 1 104 ? 6.206 15.698 6.598 1.00 85.06 104 LYS A CA 1
ATOM 864 C C . LYS A 1 104 ? 5.873 14.978 5.280 1.00 85.06 104 LYS A C 1
ATOM 866 O O . LYS A 1 104 ? 4.759 15.011 4.781 1.00 85.06 104 LYS A O 1
ATOM 871 N N . LYS A 1 105 ? 6.848 14.261 4.725 1.00 91.19 105 LYS A N 1
ATOM 872 C CA . LYS A 1 105 ? 6.714 13.524 3.456 1.00 91.19 105 LYS A CA 1
ATOM 873 C C . LYS A 1 105 ? 6.285 12.080 3.705 1.00 91.19 105 LYS A C 1
ATOM 875 O O . LYS A 1 105 ? 6.871 11.442 4.582 1.00 91.19 105 LYS A O 1
ATOM 880 N N . PHE A 1 106 ? 5.315 11.566 2.952 1.00 91.38 106 PHE A N 1
ATOM 881 C CA . PHE A 1 106 ? 4.881 10.167 3.061 1.00 91.38 106 PHE A CA 1
ATOM 882 C C . PHE A 1 106 ? 5.869 9.233 2.360 1.00 91.38 106 PHE A C 1
ATOM 884 O O . PHE A 1 106 ? 6.387 9.571 1.301 1.00 91.38 106 PHE A O 1
ATOM 891 N N . LYS A 1 107 ? 6.126 8.052 2.935 1.00 91.69 107 LYS A N 1
ATOM 892 C CA . LYS A 1 107 ? 6.961 7.028 2.289 1.00 91.69 107 LYS A CA 1
ATOM 893 C C . LYS A 1 107 ? 6.240 5.693 2.148 1.00 91.69 107 LYS A C 1
ATOM 895 O O . LYS A 1 107 ? 5.940 5.293 1.030 1.00 91.69 107 LYS A O 1
ATOM 900 N N . ALA A 1 108 ? 5.955 5.027 3.262 1.00 93.81 108 ALA A N 1
ATOM 901 C CA . ALA A 1 108 ? 5.194 3.780 3.285 1.00 93.81 108 ALA A CA 1
ATOM 902 C C . ALA A 1 108 ? 3.862 3.996 3.995 1.00 93.81 108 ALA A C 1
ATOM 904 O O . ALA A 1 108 ? 3.797 4.796 4.933 1.00 93.81 108 ALA A O 1
ATOM 905 N N . ILE A 1 109 ? 2.830 3.263 3.583 1.00 96.12 109 ILE A N 1
ATOM 906 C CA . ILE A 1 109 ? 1.514 3.283 4.222 1.00 96.12 109 ILE A CA 1
ATOM 907 C C . ILE A 1 109 ? 1.024 1.861 4.495 1.00 96.12 109 ILE A C 1
ATOM 909 O O . ILE A 1 109 ? 1.367 0.931 3.777 1.00 96.12 109 ILE A O 1
ATOM 913 N N . ALA A 1 110 ? 0.228 1.692 5.545 1.00 96.44 110 ALA A N 1
ATOM 914 C CA . ALA A 1 110 ? -0.467 0.450 5.863 1.00 96.44 110 ALA A CA 1
ATOM 915 C C . ALA A 1 110 ? -1.833 0.781 6.465 1.00 96.44 110 ALA A C 1
ATOM 917 O O . ALA A 1 110 ? -1.932 1.625 7.353 1.00 96.44 110 ALA A O 1
ATOM 918 N N . TYR A 1 111 ? -2.890 0.131 5.991 1.00 96.25 111 TYR A N 1
ATOM 919 C CA . TYR A 1 111 ? -4.226 0.292 6.559 1.00 96.25 111 TYR A CA 1
ATOM 920 C C . TYR A 1 111 ? -4.491 -0.809 7.584 1.00 96.25 111 TYR A C 1
ATOM 922 O O . TYR A 1 111 ? -4.269 -1.982 7.291 1.00 96.25 111 TYR A O 1
ATOM 930 N N . PHE A 1 112 ? -4.974 -0.432 8.769 1.00 95.00 112 PHE A N 1
ATOM 931 C CA . PHE A 1 112 ? -5.416 -1.380 9.784 1.00 95.00 112 PHE A CA 1
ATOM 932 C C . PHE A 1 112 ? -6.933 -1.303 9.955 1.00 95.00 112 PHE A C 1
ATOM 934 O O . PHE A 1 112 ? -7.465 -0.328 10.494 1.00 95.00 112 PHE A O 1
ATOM 941 N N . SER A 1 113 ? -7.630 -2.347 9.504 1.00 92.44 113 SER A N 1
ATOM 942 C CA . SER A 1 113 ? -9.093 -2.366 9.412 1.00 92.44 113 SER A CA 1
ATOM 943 C C . SER A 1 113 ? -9.801 -2.308 10.763 1.00 92.44 113 SER A C 1
ATOM 945 O O . SER A 1 113 ? -10.833 -1.651 10.870 1.00 92.44 113 SER A O 1
ATOM 947 N N . LEU A 1 114 ? -9.255 -2.955 11.801 1.00 91.12 114 LEU A N 1
ATOM 948 C CA . LEU A 1 114 ? -9.891 -2.999 13.125 1.00 91.12 114 LEU A CA 1
ATOM 949 C C . LEU A 1 114 ? -9.944 -1.618 13.786 1.00 91.12 114 LEU A C 1
ATOM 951 O O . LEU A 1 114 ? -10.936 -1.277 14.422 1.00 91.12 114 LEU A O 1
ATOM 955 N N . GLU A 1 115 ? -8.903 -0.807 13.600 1.00 93.06 115 GLU A N 1
ATOM 956 C CA . GLU A 1 115 ? -8.847 0.554 14.141 1.00 93.06 115 GLU A CA 1
ATOM 957 C C . GLU A 1 115 ? -9.312 1.626 13.148 1.00 93.06 115 GLU A C 1
ATOM 959 O O . GLU A 1 115 ? -9.373 2.800 13.507 1.00 93.06 115 GLU A O 1
ATOM 964 N N . LYS A 1 116 ? -9.596 1.250 11.893 1.00 94.62 116 LYS A N 1
ATOM 965 C CA . LYS A 1 116 ? -9.862 2.176 10.780 1.00 94.62 116 LYS A CA 1
ATOM 966 C C . LYS A 1 116 ? -8.804 3.283 10.664 1.00 94.62 116 LYS A C 1
ATOM 968 O O . LYS A 1 116 ? -9.117 4.428 10.325 1.00 94.62 116 LYS A O 1
ATOM 973 N N . ASN A 1 117 ? -7.547 2.929 10.919 1.00 95.88 117 ASN A N 1
ATOM 974 C CA . ASN A 1 117 ? -6.414 3.846 10.922 1.00 95.88 117 ASN A CA 1
ATOM 975 C C . ASN A 1 117 ? -5.496 3.577 9.729 1.00 95.88 117 ASN A C 1
ATOM 977 O O . ASN A 1 117 ? -5.186 2.429 9.405 1.00 95.88 117 ASN A O 1
ATOM 981 N N . LEU A 1 118 ? -5.017 4.653 9.110 1.00 96.25 118 LEU A N 1
ATOM 982 C CA . LEU A 1 118 ? -3.914 4.614 8.163 1.00 96.25 118 LEU A CA 1
ATOM 983 C C . LEU A 1 118 ? -2.614 4.883 8.919 1.00 96.25 118 LEU A C 1
ATOM 985 O O . LEU A 1 118 ? -2.425 5.956 9.494 1.00 96.25 118 LEU A O 1
ATOM 989 N N . TYR A 1 119 ? -1.719 3.909 8.907 1.00 95.62 119 TYR A N 1
ATOM 990 C CA . TYR A 1 119 ? -0.375 4.021 9.442 1.00 95.62 119 TYR A CA 1
ATOM 991 C C . TYR A 1 119 ? 0.565 4.454 8.336 1.00 95.62 119 TYR A C 1
ATOM 993 O O . TYR A 1 119 ? 0.437 4.005 7.198 1.00 95.62 119 TYR A O 1
ATOM 1001 N N . PHE A 1 120 ? 1.526 5.310 8.661 1.00 94.62 120 PHE A N 1
ATOM 1002 C CA . PHE A 1 120 ? 2.481 5.786 7.676 1.00 94.62 120 PHE A CA 1
ATOM 1003 C C . PHE A 1 120 ? 3.857 6.065 8.271 1.00 94.62 120 PHE A C 1
ATOM 1005 O O . PHE A 1 120 ? 3.993 6.525 9.408 1.00 94.62 120 PHE A O 1
ATOM 1012 N N . SER A 1 121 ? 4.884 5.794 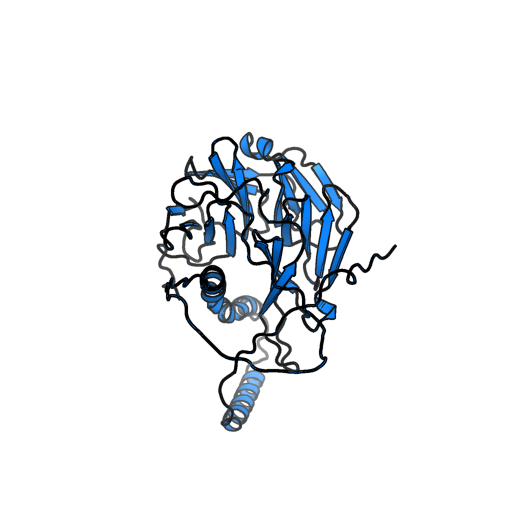7.469 1.00 92.88 121 SER A N 1
ATOM 1013 C CA . SER A 1 121 ? 6.258 6.205 7.737 1.00 92.88 121 SER A CA 1
ATOM 1014 C C . SER A 1 121 ? 6.581 7.478 6.962 1.00 92.88 121 SER A C 1
ATOM 1016 O O . SER A 1 121 ? 5.992 7.772 5.914 1.00 92.88 121 SER A O 1
ATOM 1018 N N . GLN A 1 122 ? 7.541 8.238 7.478 1.00 90.31 122 GLN A N 1
ATOM 1019 C CA . GLN A 1 122 ? 8.032 9.428 6.798 1.00 90.31 122 GLN A CA 1
ATOM 1020 C C . GLN A 1 122 ? 9.264 9.126 5.954 1.00 90.31 122 GLN A C 1
ATOM 1022 O O . GLN A 1 122 ? 10.061 8.245 6.275 1.00 90.31 122 GLN A O 1
ATOM 1027 N N . TYR A 1 123 ? 9.466 9.915 4.901 1.00 87.00 123 TYR A N 1
ATOM 1028 C CA . TYR A 1 123 ? 10.629 9.746 4.032 1.00 87.00 123 TYR A CA 1
ATOM 1029 C C . TYR A 1 123 ? 11.969 10.006 4.739 1.00 87.00 123 TYR A C 1
ATOM 1031 O O . TYR A 1 123 ? 12.946 9.289 4.512 1.00 87.00 123 TYR A O 1
ATOM 1039 N N . ASP A 1 124 ? 12.000 10.999 5.629 1.00 85.81 124 ASP A N 1
ATOM 1040 C CA . ASP A 1 124 ? 13.206 11.473 6.322 1.00 85.81 124 ASP A CA 1
ATOM 1041 C C . ASP A 1 124 ? 13.160 11.279 7.841 1.00 85.81 124 ASP A C 1
ATOM 1043 O O . ASP A 1 124 ? 13.992 11.829 8.555 1.00 85.81 124 ASP A O 1
ATOM 1047 N N . SER A 1 125 ? 12.209 10.488 8.344 1.00 87.75 125 SER A N 1
ATOM 1048 C CA . SER A 1 125 ? 12.138 10.147 9.765 1.00 87.75 125 SER A CA 1
ATOM 1049 C C . SER A 1 125 ? 12.033 8.646 9.968 1.00 87.75 125 SER A C 1
ATOM 1051 O O . SER A 1 125 ? 11.466 7.914 9.156 1.00 87.75 125 SER A O 1
ATOM 1053 N N . ASN A 1 126 ? 12.542 8.208 11.110 1.00 88.75 126 ASN A N 1
ATOM 1054 C CA . ASN A 1 126 ? 12.388 6.854 11.612 1.00 88.75 126 ASN A CA 1
ATOM 1055 C C . ASN A 1 126 ? 11.164 6.788 12.525 1.00 88.75 126 ASN A C 1
ATOM 1057 O O . ASN A 1 126 ? 11.179 6.092 13.524 1.00 88.75 126 ASN A O 1
ATOM 1061 N N . GLU A 1 127 ? 10.098 7.513 12.215 1.00 90.12 127 GLU A N 1
ATOM 1062 C CA . GLU A 1 127 ? 8.896 7.563 13.042 1.00 90.12 127 GLU A CA 1
ATOM 1063 C C . GLU A 1 127 ? 7.708 6.949 12.308 1.00 90.12 127 GLU A C 1
ATOM 1065 O O . GLU A 1 127 ? 7.552 7.107 11.092 1.00 90.12 127 GLU A O 1
ATOM 1070 N N . LEU A 1 128 ? 6.876 6.245 13.071 1.00 91.44 128 LEU A N 1
ATOM 1071 C CA . LEU A 1 128 ? 5.586 5.729 12.647 1.00 91.44 128 LEU A CA 1
ATOM 1072 C C . LEU A 1 128 ? 4.478 6.614 13.196 1.00 91.44 128 LEU A C 1
ATOM 1074 O O . LEU A 1 128 ? 4.439 6.925 14.391 1.00 91.44 128 LEU A O 1
ATOM 1078 N N . TYR A 1 129 ? 3.546 6.956 12.322 1.00 93.75 129 TYR A N 1
ATOM 1079 C CA . TYR A 1 129 ? 2.353 7.709 12.662 1.00 93.75 129 TYR A CA 1
ATOM 1080 C C . TYR A 1 129 ? 1.111 6.918 12.293 1.00 93.75 129 TYR A C 1
ATOM 1082 O O . TYR A 1 129 ? 1.164 6.029 11.446 1.00 93.75 129 TYR A O 1
ATOM 1090 N N . SER A 1 130 ? -0.007 7.281 12.908 1.00 94.50 130 SER A N 1
ATOM 1091 C CA . SER A 1 130 ? -1.340 6.852 12.503 1.00 94.50 130 SER A CA 1
ATOM 1092 C C . SER A 1 130 ? -2.276 8.046 12.394 1.00 94.50 130 SER A C 1
ATOM 1094 O O . SER A 1 130 ? -2.116 9.061 13.077 1.00 94.50 130 SER A O 1
ATOM 1096 N N . ILE A 1 131 ? -3.268 7.911 11.526 1.00 95.44 131 ILE A N 1
ATOM 1097 C CA . ILE A 1 131 ? -4.373 8.851 11.385 1.00 95.44 131 ILE A CA 1
ATOM 1098 C C . ILE A 1 131 ? -5.664 8.084 11.116 1.00 95.44 131 ILE A C 1
ATOM 1100 O O . ILE A 1 131 ? -5.659 7.104 10.369 1.00 95.44 131 ILE A O 1
ATOM 1104 N N . SER A 1 132 ? -6.770 8.538 11.707 1.00 96.38 132 SER A N 1
ATOM 1105 C CA . SER A 1 132 ? -8.085 7.969 11.417 1.00 96.38 132 SER A CA 1
ATOM 1106 C C . SER A 1 132 ? -8.453 8.209 9.958 1.00 96.38 132 SER A C 1
ATOM 1108 O O . SER A 1 132 ? -8.359 9.326 9.442 1.00 96.38 132 SER A O 1
ATOM 1110 N N . THR A 1 133 ? -8.927 7.162 9.293 1.00 96.62 133 THR A N 1
ATOM 1111 C CA . THR A 1 133 ? -9.459 7.276 7.932 1.00 96.62 133 THR A CA 1
ATOM 1112 C C . THR A 1 133 ? -10.669 8.205 7.866 1.00 96.62 133 THR A C 1
ATOM 1114 O O . THR A 1 133 ? -10.882 8.848 6.843 1.00 96.62 133 THR A O 1
ATOM 1117 N N . GLU A 1 134 ? -11.443 8.353 8.945 1.00 95.94 134 GLU A N 1
ATOM 1118 C CA . GLU A 1 134 ? -12.558 9.310 9.021 1.00 95.94 134 GLU A CA 1
ATOM 1119 C C . GLU A 1 134 ? -12.065 10.752 8.881 1.00 95.94 134 GLU A C 1
ATOM 1121 O O . GLU A 1 134 ? -12.650 11.536 8.134 1.00 95.94 134 GLU A O 1
ATOM 1126 N N . GLN A 1 135 ? -10.922 11.080 9.491 1.00 95.69 135 GLN A N 1
ATOM 1127 C CA . GLN A 1 135 ? -10.284 12.384 9.315 1.00 95.69 135 GLN A CA 1
ATOM 1128 C C . GLN A 1 135 ? -9.817 12.584 7.866 1.00 95.69 135 GLN A C 1
ATOM 1130 O O . GLN A 1 135 ? -10.026 13.656 7.295 1.00 95.69 135 GLN A O 1
ATOM 1135 N N . LEU A 1 136 ? -9.238 11.549 7.243 1.00 96.44 136 LEU A N 1
ATOM 1136 C CA . LEU A 1 136 ? -8.837 11.588 5.829 1.00 96.44 136 LEU A CA 1
ATOM 1137 C C . LEU A 1 136 ? -10.043 11.743 4.889 1.00 96.44 136 LEU A C 1
ATOM 1139 O O . LEU A 1 136 ? -9.945 12.409 3.858 1.00 96.44 136 LEU A O 1
ATOM 1143 N N . LYS A 1 137 ? -11.198 11.170 5.240 1.00 95.75 137 LYS A N 1
ATOM 1144 C CA . LYS A 1 137 ? -12.465 11.294 4.501 1.00 95.75 137 LYS A CA 1
ATOM 1145 C C . LYS A 1 137 ? -13.086 12.687 4.652 1.00 95.75 137 LYS A C 1
ATOM 1147 O O . LYS A 1 137 ? -13.491 13.267 3.646 1.00 95.75 137 LYS A O 1
ATOM 1152 N N . ALA A 1 138 ? -13.073 13.264 5.851 1.00 95.31 138 ALA A N 1
ATOM 1153 C CA . ALA A 1 138 ? -13.701 14.555 6.138 1.00 95.31 138 ALA A CA 1
ATOM 1154 C C . ALA A 1 138 ? -12.870 15.776 5.704 1.00 95.31 138 ALA A C 1
ATOM 1156 O O . ALA A 1 138 ? -13.432 16.806 5.344 1.00 95.31 138 ALA A O 1
ATOM 1157 N N . SER A 1 139 ? -11.538 15.675 5.720 1.00 94.06 139 SER A N 1
ATOM 1158 C CA . SER A 1 139 ? -10.638 16.823 5.540 1.00 94.06 139 SER A CA 1
ATOM 1159 C C . SER A 1 139 ? -9.760 16.703 4.289 1.00 94.06 139 SER A C 1
ATOM 1161 O O . SER A 1 139 ? -9.584 15.620 3.727 1.00 94.06 139 SER A O 1
ATOM 1163 N N . THR A 1 140 ? -9.202 17.828 3.838 1.00 94.25 140 THR A N 1
ATOM 1164 C CA . THR A 1 140 ? -8.096 17.899 2.861 1.00 94.25 140 THR A CA 1
ATOM 1165 C C . THR A 1 140 ? -6.740 18.110 3.536 1.00 94.25 140 THR A C 1
ATOM 1167 O O . THR A 1 140 ? -5.708 18.069 2.870 1.00 94.25 140 THR A O 1
ATOM 1170 N N . SER A 1 141 ? -6.735 18.321 4.853 1.00 94.00 141 SER A N 1
ATOM 1171 C CA . SER A 1 141 ? -5.536 18.575 5.646 1.00 94.00 141 SER A CA 1
ATOM 1172 C C . SER A 1 141 ? -5.441 17.618 6.830 1.00 94.00 141 SER A C 1
ATOM 1174 O O . SER A 1 141 ? -6.427 17.357 7.526 1.00 94.00 141 SER A O 1
ATOM 1176 N N . ILE A 1 142 ? -4.235 17.117 7.074 1.00 89.81 142 ILE A N 1
ATOM 1177 C CA . ILE A 1 142 ? -3.887 16.246 8.194 1.00 89.81 142 ILE A CA 1
ATOM 1178 C C . ILE A 1 142 ? -3.403 17.119 9.335 1.00 89.81 142 ILE A C 1
ATOM 1180 O O . ILE A 1 142 ? -2.336 17.728 9.262 1.00 89.81 142 ILE A O 1
ATOM 1184 N N . VAL A 1 143 ? -4.196 17.140 10.397 1.00 88.69 143 VAL A N 1
ATOM 1185 C CA . VAL A 1 143 ? -3.918 17.896 11.614 1.00 88.69 143 VAL A CA 1
ATOM 1186 C C . VAL A 1 143 ? -3.627 16.894 12.723 1.00 88.69 143 VAL A C 1
ATOM 1188 O O . VAL A 1 143 ? -4.429 15.990 12.946 1.00 88.69 143 VAL A O 1
ATOM 1191 N N . ASN A 1 144 ? -2.488 17.059 13.399 1.00 87.00 144 ASN A N 1
ATOM 1192 C CA . ASN A 1 144 ? -2.084 16.280 14.576 1.00 87.00 144 ASN A CA 1
ATOM 1193 C C . ASN A 1 144 ? -2.131 14.746 14.390 1.00 87.00 144 ASN A C 1
ATOM 1195 O O . ASN A 1 144 ? -2.859 14.070 15.116 1.00 87.00 144 ASN A O 1
ATOM 1199 N N . PRO A 1 145 ? -1.361 14.162 13.447 1.00 89.31 145 PRO A N 1
ATOM 1200 C CA . PRO A 1 145 ? -1.276 12.709 13.345 1.00 89.31 145 PRO A CA 1
ATOM 1201 C C . PRO A 1 145 ? -0.694 12.108 14.634 1.00 89.31 145 PRO A C 1
ATOM 1203 O O . PRO A 1 145 ? 0.257 12.640 15.214 1.00 89.31 145 PRO A O 1
ATOM 1206 N N . ASN A 1 146 ? -1.228 10.964 15.056 1.00 90.00 146 ASN A N 1
ATOM 1207 C CA . ASN A 1 146 ? -0.793 10.284 16.270 1.00 90.00 146 ASN A CA 1
ATOM 1208 C C . ASN A 1 146 ? 0.579 9.649 16.040 1.00 90.00 146 ASN A C 1
ATOM 1210 O O . ASN A 1 146 ? 0.708 8.705 15.260 1.00 90.00 146 ASN A O 1
ATOM 1214 N N . ARG A 1 147 ? 1.609 10.145 16.727 1.00 91.50 147 ARG A N 1
ATOM 1215 C CA . ARG A 1 147 ? 2.937 9.518 16.752 1.00 91.50 147 ARG A CA 1
ATOM 1216 C C . ARG A 1 147 ? 2.872 8.242 17.592 1.00 91.50 147 ARG A C 1
ATOM 1218 O O . ARG A 1 147 ? 2.480 8.306 18.752 1.00 91.50 147 ARG A O 1
ATOM 1225 N N . ILE A 1 148 ? 3.263 7.106 17.019 1.00 85.94 148 ILE A N 1
ATOM 1226 C CA . ILE A 1 148 ? 3.143 5.795 17.676 1.00 85.94 148 ILE A CA 1
ATOM 1227 C C . ILE A 1 148 ? 4.478 5.364 18.263 1.00 85.94 148 ILE A C 1
ATOM 1229 O O . ILE A 1 148 ? 4.597 5.140 19.463 1.00 85.94 148 ILE A O 1
ATOM 1233 N N . VAL A 1 149 ? 5.495 5.246 17.411 1.00 82.31 149 VAL A N 1
ATOM 1234 C CA . VAL A 1 149 ? 6.797 4.699 17.791 1.00 82.31 149 VAL A CA 1
ATOM 1235 C C . VAL A 1 149 ? 7.900 5.315 16.937 1.00 82.31 149 VAL A C 1
ATOM 1237 O O . VAL A 1 149 ? 7.677 5.707 15.790 1.00 82.31 149 VAL A O 1
ATOM 1240 N N . SER A 1 150 ? 9.101 5.400 17.504 1.00 78.19 150 SER A N 1
ATOM 1241 C CA . SER A 1 150 ? 10.324 5.619 16.737 1.00 78.19 150 SER A CA 1
ATOM 1242 C C . SER A 1 150 ? 10.918 4.260 16.371 1.00 78.19 150 SER A C 1
ATOM 1244 O O . SER A 1 150 ? 11.348 3.516 17.248 1.00 78.19 150 SER A O 1
ATOM 1246 N N . TRP A 1 151 ? 10.963 3.945 15.081 1.00 74.62 151 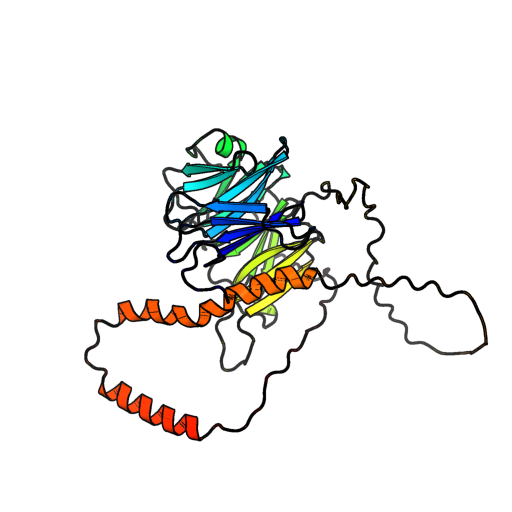TRP A N 1
ATOM 1247 C CA . TRP A 1 151 ? 11.747 2.851 14.526 1.00 74.62 151 TRP A CA 1
ATOM 1248 C C . TRP A 1 151 ? 13.229 3.000 14.893 1.00 74.62 151 TRP A C 1
ATOM 1250 O O . TRP A 1 151 ? 13.755 4.108 15.058 1.00 74.62 151 TRP A O 1
ATOM 1260 N N . HIS A 1 152 ? 13.940 1.877 14.943 1.00 64.88 152 HIS A N 1
ATOM 1261 C CA . HIS A 1 152 ? 15.396 1.889 15.007 1.00 64.88 152 HIS A CA 1
ATOM 1262 C C . HIS A 1 152 ? 15.988 2.499 13.732 1.00 64.88 152 HIS A C 1
ATOM 1264 O O . HIS A 1 152 ? 15.843 1.902 12.677 1.00 64.88 152 HIS A O 1
ATOM 1270 N N . ALA A 1 153 ? 16.694 3.630 13.861 1.00 61.75 153 ALA A N 1
ATOM 1271 C CA . ALA A 1 153 ? 17.711 4.241 12.977 1.00 61.75 153 ALA A CA 1
ATOM 1272 C C . ALA A 1 153 ? 17.527 4.253 11.435 1.00 61.75 153 ALA A C 1
ATOM 1274 O O . ALA A 1 153 ? 18.387 4.801 10.748 1.00 61.75 153 ALA A O 1
ATOM 1275 N N . GLN A 1 154 ? 16.466 3.686 10.862 1.00 78.81 154 GLN A N 1
ATOM 1276 C CA . GLN A 1 154 ? 16.344 3.449 9.432 1.00 78.81 154 GLN A CA 1
ATOM 1277 C C . GLN A 1 154 ? 14.944 3.680 8.877 1.00 78.81 154 GLN A C 1
ATOM 1279 O O . GLN A 1 154 ? 13.917 3.510 9.533 1.00 78.81 154 GLN A O 1
ATOM 1284 N N . LYS A 1 155 ? 14.941 4.025 7.590 1.00 86.88 155 LYS A N 1
ATOM 1285 C CA . LYS A 1 155 ? 13.768 4.458 6.844 1.00 86.88 155 LYS A CA 1
ATOM 1286 C C . LYS A 1 155 ? 12.967 3.253 6.350 1.00 86.88 155 LYS A C 1
ATOM 1288 O O . LYS A 1 155 ? 13.385 2.581 5.402 1.00 86.88 155 LYS A O 1
ATOM 1293 N N . CYS A 1 156 ? 11.788 3.040 6.926 1.00 90.56 156 CYS A N 1
ATOM 1294 C CA . CYS A 1 156 ? 10.805 2.078 6.430 1.00 90.56 156 CYS A CA 1
ATOM 1295 C C . CYS A 1 156 ? 10.315 2.470 5.023 1.00 90.56 156 CYS A C 1
ATOM 1297 O O . CYS A 1 156 ? 9.998 3.638 4.799 1.00 90.56 156 CYS A O 1
ATOM 1299 N N . TYR A 1 157 ? 10.269 1.531 4.074 1.00 91.12 157 TYR A N 1
ATOM 1300 C CA . TYR A 1 157 ? 9.805 1.793 2.699 1.00 91.12 157 TYR A CA 1
ATOM 1301 C C . TYR A 1 157 ? 8.575 0.990 2.278 1.00 91.12 157 TYR A C 1
ATOM 1303 O O . TYR A 1 157 ? 7.992 1.297 1.243 1.00 91.12 157 TYR A O 1
ATOM 1311 N N . ARG A 1 158 ? 8.168 -0.007 3.064 1.00 93.81 158 ARG A N 1
ATOM 1312 C CA . ARG A 1 158 ? 6.977 -0.812 2.799 1.00 93.81 158 ARG A CA 1
ATOM 1313 C C . ARG A 1 158 ? 6.415 -1.322 4.115 1.00 93.81 158 ARG A C 1
ATOM 1315 O O . ARG A 1 158 ? 7.187 -1.718 4.992 1.00 93.81 158 ARG A O 1
ATOM 1322 N N . MET A 1 159 ? 5.093 -1.314 4.235 1.00 95.69 159 MET A N 1
ATOM 1323 C CA . MET A 1 159 ? 4.380 -1.813 5.403 1.00 95.69 159 MET A CA 1
ATOM 1324 C C . MET A 1 159 ? 3.095 -2.523 4.983 1.00 95.69 159 MET A C 1
ATOM 1326 O O . MET A 1 159 ? 2.506 -2.169 3.966 1.00 95.69 159 MET A O 1
ATOM 1330 N N . LEU A 1 160 ? 2.639 -3.485 5.780 1.00 95.62 160 LEU A N 1
ATOM 1331 C CA . LEU A 1 160 ? 1.271 -3.999 5.717 1.00 95.62 160 LEU A CA 1
ATOM 1332 C C . LEU A 1 160 ? 0.835 -4.525 7.081 1.00 95.62 160 LEU A C 1
ATOM 1334 O O . LEU A 1 160 ? 1.677 -4.950 7.868 1.00 95.62 160 LEU A O 1
ATOM 1338 N N . PHE A 1 161 ? -0.468 -4.527 7.340 1.00 95.38 161 PHE A N 1
ATOM 1339 C CA . PHE A 1 161 ? -1.053 -5.222 8.485 1.00 95.38 161 PHE A CA 1
ATOM 1340 C C . PHE A 1 161 ? -1.653 -6.557 8.056 1.00 95.38 161 PHE A C 1
ATOM 1342 O O . PHE A 1 161 ? -2.195 -6.661 6.955 1.00 95.38 161 PHE A O 1
ATOM 1349 N N . ASP A 1 162 ? -1.602 -7.548 8.943 1.00 94.44 162 ASP A N 1
ATOM 1350 C CA . ASP A 1 162 ? -2.565 -8.646 8.908 1.00 94.44 162 ASP A CA 1
ATOM 1351 C C . ASP A 1 162 ? -3.849 -8.303 9.679 1.00 94.44 162 ASP A C 1
ATOM 1353 O O . ASP A 1 162 ? -3.949 -7.307 10.404 1.00 94.44 162 ASP A O 1
ATOM 1357 N N . ASN A 1 163 ? -4.854 -9.157 9.525 1.00 91.38 163 ASN A N 1
ATOM 1358 C CA . ASN A 1 163 ? -6.143 -9.040 10.194 1.00 91.38 163 ASN A CA 1
ATOM 1359 C C . ASN A 1 163 ? -6.080 -9.199 11.724 1.00 91.38 163 ASN A C 1
ATOM 1361 O O . ASN A 1 163 ? -7.031 -8.815 12.404 1.00 91.38 163 ASN A O 1
ATOM 1365 N N . SER A 1 164 ? -4.984 -9.736 12.266 1.00 91.75 164 SER A N 1
ATOM 1366 C CA . SER A 1 164 ? -4.750 -9.876 13.707 1.00 91.75 164 SER A CA 1
ATOM 1367 C C . SER A 1 164 ? -4.083 -8.638 14.320 1.00 91.75 164 SER A C 1
ATOM 1369 O O . SER A 1 164 ? -3.919 -8.548 15.540 1.00 91.75 164 SER A O 1
ATOM 1371 N N . GLY A 1 165 ? -3.733 -7.659 13.480 1.00 92.56 165 GLY A N 1
ATOM 1372 C CA . GLY A 1 165 ? -3.086 -6.419 13.881 1.00 92.56 165 GLY A CA 1
ATOM 1373 C C . GLY A 1 165 ? -1.570 -6.515 13.986 1.00 92.56 165 GLY A C 1
ATOM 1374 O O . GLY A 1 165 ? -0.972 -5.669 14.651 1.00 92.56 165 GLY A O 1
ATOM 1375 N N . VAL A 1 166 ? -0.934 -7.502 13.349 1.00 93.88 166 VAL A N 1
ATOM 1376 C CA . VAL A 1 166 ? 0.525 -7.523 13.209 1.00 93.88 166 VAL A CA 1
ATOM 1377 C C . VAL A 1 166 ? 0.928 -6.677 12.005 1.00 93.88 166 VAL A C 1
ATOM 1379 O O . VAL A 1 166 ? 0.532 -6.939 10.872 1.00 93.88 166 VAL A O 1
ATOM 1382 N N . LEU A 1 167 ? 1.726 -5.646 12.260 1.00 94.81 167 LEU A N 1
ATOM 1383 C CA . LEU A 1 167 ? 2.388 -4.818 11.263 1.00 94.81 167 LEU A CA 1
ATOM 1384 C C . LEU A 1 167 ? 3.668 -5.506 10.804 1.00 94.81 167 LEU A C 1
ATOM 1386 O O . LEU A 1 167 ? 4.556 -5.736 11.618 1.00 94.81 167 LEU A O 1
ATOM 1390 N N . TYR A 1 168 ? 3.801 -5.749 9.508 1.00 95.19 168 TYR A N 1
ATOM 1391 C CA . TYR A 1 168 ? 5.035 -6.180 8.859 1.00 95.19 168 TYR A CA 1
ATOM 1392 C C . TYR A 1 168 ? 5.654 -4.953 8.205 1.00 95.19 168 TYR A C 1
ATOM 1394 O O . TYR A 1 168 ? 5.021 -4.335 7.347 1.00 95.19 168 TYR A O 1
ATOM 1402 N N . ALA A 1 169 ? 6.876 -4.587 8.588 1.00 94.38 169 ALA A N 1
ATOM 1403 C CA . ALA A 1 169 ? 7.572 -3.453 7.990 1.00 94.38 169 ALA A CA 1
ATOM 1404 C C . ALA A 1 169 ? 8.947 -3.856 7.460 1.00 94.38 169 ALA A C 1
ATOM 1406 O O . ALA A 1 169 ? 9.706 -4.581 8.109 1.00 94.38 169 ALA A O 1
ATOM 1407 N N . ALA A 1 170 ? 9.280 -3.341 6.279 1.00 93.06 170 ALA A N 1
ATOM 1408 C CA . ALA A 1 170 ? 10.598 -3.493 5.692 1.00 93.06 170 ALA A CA 1
ATOM 1409 C C . ALA A 1 170 ? 11.354 -2.165 5.636 1.00 93.06 170 ALA A C 1
ATOM 1411 O O . ALA A 1 170 ? 10.783 -1.092 5.408 1.00 93.06 170 ALA A O 1
ATOM 1412 N N . PHE A 1 171 ? 12.668 -2.262 5.825 1.00 90.81 171 PHE A N 1
ATOM 1413 C CA . PHE A 1 171 ? 13.568 -1.130 6.019 1.00 90.81 171 PHE A CA 1
ATOM 1414 C C . PHE A 1 171 ? 14.657 -1.124 4.959 1.00 90.81 171 PHE A C 1
ATOM 1416 O O . PHE A 1 171 ? 15.145 -2.180 4.548 1.00 90.81 171 PHE A O 1
ATOM 1423 N N . ASN A 1 172 ? 15.025 0.076 4.503 1.00 85.00 172 ASN A N 1
ATOM 1424 C CA . ASN A 1 172 ? 16.095 0.237 3.526 1.00 85.00 172 ASN A CA 1
ATOM 1425 C C . ASN A 1 172 ? 17.378 -0.438 4.035 1.00 85.00 172 ASN A C 1
ATOM 1427 O O . ASN A 1 172 ? 17.699 -0.340 5.215 1.00 85.00 172 ASN A O 1
ATOM 1431 N N . GLU A 1 173 ? 18.126 -1.069 3.126 1.00 77.88 173 GLU A N 1
ATOM 1432 C CA . GLU A 1 173 ? 19.473 -1.605 3.395 1.00 77.88 173 GLU A CA 1
ATOM 1433 C C . GLU A 1 173 ? 19.525 -2.733 4.436 1.00 77.88 173 GLU A C 1
ATOM 1435 O O . GLU A 1 173 ? 20.601 -3.083 4.928 1.00 77.88 173 GLU A O 1
ATOM 1440 N N . ARG A 1 174 ? 18.379 -3.343 4.759 1.00 79.75 174 ARG A N 1
ATOM 1441 C CA . ARG A 1 174 ? 18.326 -4.521 5.622 1.00 79.75 174 ARG A CA 1
ATOM 1442 C 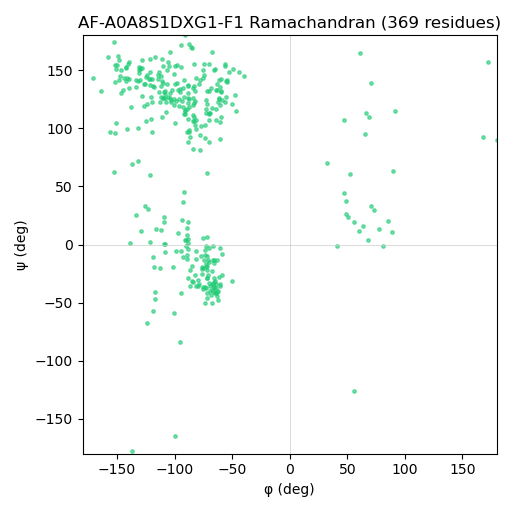C . ARG A 1 174 ? 17.682 -5.702 4.934 1.00 79.75 174 ARG A C 1
ATOM 1444 O O . ARG A 1 174 ? 16.692 -5.595 4.220 1.00 79.75 174 ARG A O 1
ATOM 1451 N N . ASN A 1 175 ? 18.247 -6.860 5.237 1.00 87.19 175 ASN A N 1
ATOM 1452 C CA . ASN A 1 175 ? 17.786 -8.149 4.751 1.00 87.19 175 ASN A CA 1
ATOM 1453 C C . ASN A 1 175 ? 16.795 -8.750 5.755 1.00 87.19 175 ASN A C 1
ATOM 1455 O O . ASN A 1 175 ? 16.948 -9.901 6.146 1.00 87.19 175 ASN A O 1
ATOM 1459 N N . PHE A 1 176 ? 15.846 -7.965 6.269 1.00 89.38 176 PHE A N 1
ATOM 1460 C CA . PHE A 1 176 ? 14.835 -8.476 7.190 1.00 89.38 176 PHE A CA 1
ATOM 1461 C C . PHE A 1 176 ? 13.506 -7.733 7.085 1.00 89.38 176 PHE A C 1
ATOM 1463 O O . PHE A 1 176 ? 13.448 -6.600 6.605 1.00 89.38 176 PHE A O 1
ATOM 1470 N N . ILE A 1 177 ? 12.462 -8.374 7.605 1.00 91.88 177 ILE A N 1
ATOM 1471 C CA . ILE A 1 177 ? 11.159 -7.774 7.908 1.00 91.88 177 ILE A CA 1
ATOM 1472 C C . ILE A 1 177 ? 11.002 -7.795 9.428 1.00 91.88 177 ILE A C 1
ATOM 1474 O O . ILE A 1 177 ? 11.264 -8.817 10.058 1.00 91.88 177 ILE A O 1
ATOM 1478 N N . GLU A 1 178 ? 10.621 -6.676 10.028 1.00 92.56 178 GLU A N 1
ATOM 1479 C CA . GLU A 1 178 ? 10.283 -6.623 11.455 1.00 92.56 178 GLU A CA 1
ATOM 1480 C C . GLU A 1 178 ? 8.767 -6.657 11.642 1.00 92.56 178 GLU A C 1
ATOM 1482 O O . GLU A 1 178 ? 8.016 -6.251 10.747 1.00 92.56 178 GLU A O 1
ATOM 1487 N N . THR A 1 179 ? 8.337 -7.158 12.802 1.00 92.38 179 THR A N 1
ATOM 1488 C CA . THR A 1 179 ? 6.927 -7.248 13.178 1.00 92.38 179 THR A CA 1
ATOM 1489 C C . THR A 1 179 ? 6.600 -6.549 14.487 1.00 92.38 179 THR A C 1
ATOM 1491 O O . THR A 1 179 ? 7.390 -6.554 15.435 1.00 92.38 179 THR A O 1
ATOM 1494 N N . TRP A 1 180 ? 5.392 -5.987 14.549 1.00 90.44 180 TRP A N 1
ATOM 1495 C CA . TRP A 1 180 ? 4.817 -5.357 15.740 1.00 90.44 180 TRP A CA 1
ATOM 1496 C C . TRP A 1 180 ? 3.350 -5.706 15.850 1.00 90.44 180 TRP A C 1
ATOM 1498 O O . TRP A 1 180 ? 2.654 -5.686 14.845 1.00 90.44 180 TRP A O 1
ATOM 1508 N N . LYS A 1 181 ? 2.851 -5.930 17.060 1.00 87.75 181 LYS A N 1
ATOM 1509 C CA . LYS A 1 181 ? 1.421 -6.133 17.288 1.00 87.75 181 LYS A CA 1
ATOM 1510 C C . LYS A 1 181 ? 0.759 -4.868 17.804 1.00 87.75 181 LYS A C 1
ATOM 1512 O O . LYS A 1 181 ? 1.155 -4.298 18.827 1.00 87.75 181 LYS A O 1
ATOM 1517 N N . GLY A 1 182 ? -0.278 -4.443 17.093 1.00 78.94 182 GLY A N 1
ATOM 1518 C CA . GLY A 1 182 ? -1.082 -3.274 17.414 1.00 78.94 182 GLY A CA 1
ATOM 1519 C C . GLY A 1 182 ? -0.238 -2.006 17.537 1.00 78.94 182 GLY A C 1
ATOM 1520 O O . GLY A 1 182 ? 0.521 -1.645 16.642 1.00 78.94 182 GLY A O 1
ATOM 1521 N N . ARG A 1 183 ? -0.379 -1.318 18.673 1.00 73.69 183 ARG A N 1
ATOM 1522 C CA . ARG A 1 183 ? 0.332 -0.066 18.987 1.00 73.69 183 ARG A CA 1
ATOM 1523 C C . ARG A 1 183 ? 1.582 -0.276 19.843 1.00 73.69 183 ARG A C 1
ATOM 1525 O O . ARG A 1 183 ? 2.119 0.695 20.372 1.00 73.69 183 ARG A O 1
ATOM 1532 N N . SER A 1 184 ? 2.015 -1.523 20.036 1.00 75.62 184 SER A N 1
ATOM 1533 C CA . SER A 1 184 ? 3.176 -1.809 20.875 1.00 75.62 184 SER A CA 1
ATOM 1534 C C . SER A 1 184 ? 4.423 -1.126 20.300 1.00 75.62 184 SER A C 1
ATOM 1536 O O . SER A 1 184 ? 4.761 -1.358 19.138 1.00 75.62 184 SER A O 1
ATOM 1538 N N . PRO A 1 185 ? 5.157 -0.321 21.092 1.00 65.44 185 PRO A N 1
ATOM 1539 C CA . PRO A 1 185 ? 6.420 0.254 20.643 1.00 65.44 185 PRO A CA 1
ATOM 1540 C C . PRO A 1 185 ? 7.534 -0.801 20.553 1.00 65.44 185 PRO A C 1
ATOM 1542 O O . PRO A 1 185 ? 8.617 -0.512 20.049 1.00 65.44 185 PRO A O 1
ATOM 1545 N N . LYS A 1 186 ? 7.298 -2.015 21.069 1.00 77.00 186 LYS A N 1
ATOM 1546 C CA . LYS A 1 186 ? 8.274 -3.102 21.072 1.00 77.00 186 LYS A CA 1
ATOM 1547 C C . LYS A 1 186 ? 8.101 -3.961 19.828 1.00 77.00 186 LYS A C 1
ATOM 1549 O O . LYS A 1 186 ? 7.009 -4.461 19.569 1.00 77.00 186 LYS A O 1
ATOM 1554 N N . THR A 1 187 ? 9.199 -4.147 19.103 1.00 78.62 187 THR A N 1
ATOM 1555 C CA . THR A 1 187 ? 9.304 -5.159 18.052 1.00 78.62 187 THR A CA 1
ATOM 1556 C C . THR A 1 187 ? 9.044 -6.530 18.668 1.00 78.62 187 THR A C 1
ATOM 1558 O O . THR A 1 187 ? 9.708 -6.904 19.634 1.00 78.62 187 THR A O 1
ATOM 1561 N N . GLU A 1 188 ? 8.076 -7.265 18.130 1.00 83.25 188 GLU A N 1
ATOM 1562 C CA . GLU A 1 188 ? 7.752 -8.617 18.598 1.00 83.25 188 GLU A CA 1
ATOM 1563 C C . GLU A 1 188 ? 8.633 -9.672 17.936 1.00 83.25 18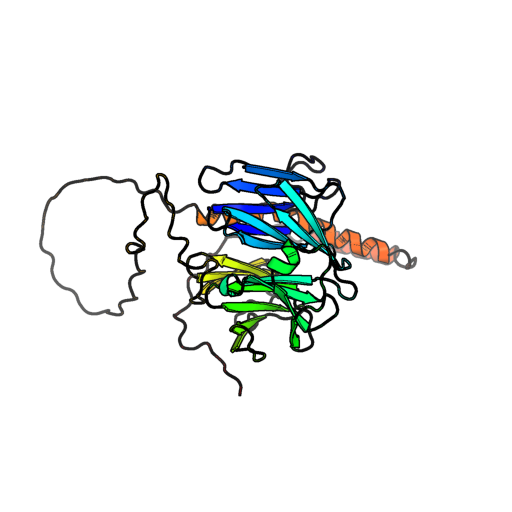8 GLU A C 1
ATOM 1565 O O . GLU A 1 188 ? 8.961 -10.692 18.540 1.00 83.25 188 GLU A O 1
ATOM 1570 N N . GLY A 1 189 ? 9.036 -9.422 16.693 1.00 85.44 189 GLY A N 1
ATOM 1571 C CA . GLY A 1 189 ? 9.802 -10.374 15.914 1.00 85.44 189 GLY A CA 1
ATOM 1572 C C . GLY A 1 189 ? 10.592 -9.720 14.794 1.00 85.44 189 GLY A C 1
ATOM 1573 O O . GLY A 1 189 ? 10.341 -8.592 14.366 1.00 85.44 189 GLY A O 1
ATOM 1574 N N . ARG A 1 190 ? 11.589 -10.460 14.315 1.00 88.31 190 ARG A N 1
ATOM 1575 C CA . ARG A 1 190 ? 12.385 -10.089 13.149 1.00 88.31 190 ARG A CA 1
ATOM 1576 C C . ARG A 1 190 ? 12.612 -11.316 12.281 1.00 88.31 190 ARG A C 1
ATOM 1578 O O . ARG A 1 190 ? 13.289 -12.259 12.684 1.00 88.31 190 ARG A O 1
ATOM 1585 N N . PHE A 1 191 ? 12.119 -11.259 11.054 1.00 85.31 191 PHE A N 1
ATOM 1586 C CA . PHE A 1 191 ? 12.354 -12.265 10.029 1.00 85.31 191 PHE A CA 1
ATOM 1587 C C . PHE A 1 191 ? 13.637 -11.941 9.280 1.00 85.31 191 PHE A C 1
ATOM 1589 O O . PHE A 1 191 ? 13.654 -11.108 8.374 1.00 85.31 191 PHE A O 1
ATOM 1596 N N . ASN A 1 192 ? 14.735 -12.575 9.684 1.00 85.56 192 ASN A N 1
ATOM 1597 C CA . ASN A 1 192 ? 16.031 -12.350 9.063 1.00 85.56 192 ASN A CA 1
ATOM 1598 C C . ASN A 1 192 ? 16.187 -13.166 7.767 1.00 85.56 192 ASN A C 1
ATOM 1600 O O . ASN A 1 192 ? 16.413 -14.373 7.810 1.00 85.56 192 ASN A O 1
ATOM 1604 N N . LEU A 1 193 ? 16.134 -12.489 6.619 1.00 83.62 193 LEU A N 1
ATOM 1605 C CA . LEU A 1 193 ? 16.315 -13.079 5.289 1.00 83.62 193 LEU A CA 1
ATOM 1606 C C . LEU A 1 193 ? 17.782 -13.448 5.010 1.00 83.62 193 LEU A C 1
ATOM 1608 O O . LEU A 1 193 ? 18.059 -14.224 4.098 1.00 83.62 193 LEU A O 1
ATOM 1612 N N . SER A 1 194 ? 18.752 -12.927 5.775 1.00 76.81 194 SER A N 1
ATOM 1613 C CA . SER A 1 194 ? 20.172 -13.216 5.527 1.00 76.81 194 SER A CA 1
ATOM 1614 C C . SER A 1 194 ? 20.612 -14.607 5.980 1.00 76.81 194 SER A C 1
ATOM 1616 O O . SER A 1 194 ? 21.564 -15.141 5.412 1.00 76.81 194 SER A O 1
ATOM 1618 N N . LYS A 1 195 ? 19.930 -15.212 6.963 1.00 71.56 195 LYS A N 1
ATOM 1619 C CA . LYS A 1 195 ? 20.360 -16.479 7.580 1.00 71.56 195 LYS A CA 1
ATOM 1620 C C . LYS A 1 195 ? 20.303 -17.694 6.635 1.00 71.56 195 LYS A C 1
ATOM 1622 O O . LYS A 1 195 ? 20.933 -18.697 6.937 1.00 71.56 195 LYS A O 1
ATOM 1627 N N . ASN A 1 196 ? 19.646 -17.590 5.474 1.00 61.78 196 ASN A N 1
ATOM 1628 C CA . ASN A 1 196 ? 19.319 -18.741 4.616 1.00 61.78 196 ASN A CA 1
ATOM 1629 C C . ASN A 1 196 ? 19.863 -18.654 3.173 1.00 61.78 196 ASN A C 1
ATOM 1631 O O . ASN A 1 196 ? 19.207 -19.128 2.255 1.00 61.78 196 ASN A O 1
ATOM 1635 N N . TYR A 1 197 ? 21.004 -17.999 2.909 1.00 62.78 197 TYR A N 1
ATOM 1636 C CA . TYR A 1 197 ? 21.511 -17.765 1.529 1.00 62.78 197 TYR A CA 1
ATOM 1637 C C . TYR A 1 197 ? 20.554 -16.948 0.626 1.00 62.78 197 TYR A C 1
ATOM 1639 O O . TYR A 1 197 ? 20.751 -16.779 -0.583 1.00 62.78 197 TYR A O 1
ATOM 1647 N N . LEU A 1 198 ? 19.533 -16.349 1.239 1.00 66.31 198 LEU A N 1
ATOM 1648 C CA . LEU A 1 198 ? 18.550 -15.464 0.623 1.00 66.31 198 LEU A CA 1
ATOM 1649 C C . LEU A 1 198 ? 18.952 -13.990 0.745 1.00 66.31 198 LEU A C 1
ATOM 1651 O O . LEU A 1 198 ? 18.104 -13.116 0.609 1.00 66.31 198 LEU A O 1
ATOM 1655 N N . ALA A 1 199 ? 20.246 -13.720 0.966 1.00 74.56 199 ALA A N 1
ATOM 1656 C CA . ALA A 1 199 ? 20.787 -12.374 1.111 1.00 74.56 199 ALA A CA 1
ATOM 1657 C C . ALA A 1 199 ? 20.258 -11.450 0.004 1.00 74.56 199 ALA A C 1
ATOM 1659 O O . ALA A 1 199 ? 20.516 -11.658 -1.183 1.00 74.56 199 ALA A O 1
ATOM 1660 N N . GLY A 1 200 ? 19.486 -10.455 0.422 1.00 85.81 200 GLY A N 1
ATOM 1661 C CA . GLY A 1 200 ? 18.797 -9.521 -0.445 1.00 85.81 200 GLY A CA 1
ATOM 1662 C C . GLY A 1 200 ? 17.858 -8.644 0.367 1.00 85.81 200 GLY A C 1
ATOM 1663 O O . GLY A 1 200 ? 17.426 -9.008 1.466 1.00 85.81 200 GLY A O 1
ATOM 1664 N N . THR A 1 201 ? 17.554 -7.484 -0.192 1.00 89.69 201 THR A N 1
ATOM 1665 C CA . THR A 1 201 ? 16.602 -6.551 0.389 1.00 89.69 201 THR A CA 1
ATOM 1666 C C . THR A 1 201 ? 15.212 -7.028 -0.021 1.00 89.69 201 THR A C 1
ATOM 1668 O O . THR A 1 201 ? 15.001 -7.309 -1.209 1.00 89.69 201 THR A O 1
ATOM 1671 N N . PRO A 1 202 ? 14.243 -7.126 0.906 1.00 92.12 202 PRO A N 1
ATOM 1672 C CA . PRO A 1 202 ? 12.855 -7.216 0.486 1.00 92.12 202 PRO A CA 1
ATOM 1673 C C . PRO A 1 202 ? 12.573 -6.042 -0.469 1.00 92.12 202 PRO A C 1
ATOM 1675 O O . PRO A 1 202 ? 13.218 -4.999 -0.405 1.00 92.12 202 PRO A O 1
ATOM 1678 N N . PHE A 1 203 ? 11.692 -6.231 -1.434 1.00 91.19 203 PHE A N 1
ATOM 1679 C CA . PHE A 1 203 ? 11.298 -5.165 -2.351 1.00 91.19 203 PHE A CA 1
ATOM 1680 C C . PHE A 1 203 ? 9.817 -4.858 -2.185 1.00 91.19 203 PHE A C 1
ATOM 1682 O O . PHE A 1 203 ? 9.418 -3.707 -2.045 1.00 91.19 203 PHE A O 1
ATOM 1689 N N . THR A 1 204 ? 9.003 -5.907 -2.150 1.00 92.75 204 THR A N 1
ATOM 1690 C CA . THR A 1 204 ? 7.580 -5.823 -1.844 1.00 92.75 204 THR A CA 1
ATOM 1691 C C . THR A 1 204 ? 7.145 -7.098 -1.142 1.00 92.75 204 THR A C 1
ATOM 1693 O O . THR A 1 204 ? 7.818 -8.129 -1.230 1.00 92.75 204 THR A O 1
ATOM 1696 N N . PHE A 1 205 ? 6.037 -7.023 -0.424 1.00 94.75 205 PHE A N 1
ATOM 1697 C CA . PHE A 1 205 ? 5.408 -8.172 0.200 1.00 94.75 205 PHE A CA 1
ATOM 1698 C C . PHE A 1 205 ? 3.899 -7.959 0.285 1.00 94.75 205 PHE A C 1
ATOM 1700 O O . PHE A 1 205 ? 3.421 -6.820 0.276 1.00 94.75 205 PHE A O 1
ATOM 1707 N N . ALA A 1 206 ? 3.170 -9.069 0.323 1.00 94.94 206 ALA A N 1
ATOM 1708 C CA . ALA A 1 206 ? 1.717 -9.124 0.398 1.00 94.94 206 ALA A CA 1
ATOM 1709 C C . ALA A 1 206 ? 1.289 -10.342 1.222 1.00 94.94 206 ALA A C 1
ATOM 1711 O O . ALA A 1 206 ? 1.983 -11.358 1.233 1.00 94.94 206 ALA A O 1
ATOM 1712 N N . LEU A 1 207 ? 0.146 -10.239 1.894 1.00 94.38 207 LEU A N 1
ATOM 1713 C CA . LEU A 1 207 ? -0.509 -11.376 2.536 1.00 94.38 207 LEU A CA 1
ATOM 1714 C C . LEU A 1 207 ? -1.612 -11.905 1.630 1.00 94.38 207 LEU A C 1
ATOM 1716 O O . LEU A 1 207 ? -2.367 -11.123 1.048 1.00 94.38 207 LEU A O 1
ATOM 1720 N N . ASP A 1 208 ? -1.727 -13.222 1.543 1.00 91.81 208 ASP A N 1
ATOM 1721 C CA . ASP A 1 208 ? -2.899 -13.850 0.949 1.00 91.81 208 ASP A CA 1
ATOM 1722 C C . ASP A 1 208 ? -3.983 -14.160 1.996 1.00 91.81 208 ASP A C 1
ATOM 1724 O O . ASP A 1 208 ? -3.868 -13.862 3.192 1.00 91.81 208 ASP A O 1
ATOM 1728 N N . THR A 1 209 ? -5.086 -14.734 1.522 1.00 89.56 209 THR A N 1
ATOM 1729 C CA . THR A 1 209 ? -6.232 -15.113 2.354 1.00 89.56 209 THR A CA 1
ATOM 1730 C C . THR A 1 209 ? -5.953 -16.321 3.247 1.00 89.56 209 THR A C 1
ATOM 1732 O O . THR A 1 209 ? -6.659 -16.507 4.232 1.00 89.56 209 THR A O 1
ATOM 1735 N N . SER A 1 210 ? -4.918 -17.110 2.945 1.00 91.56 210 SER A N 1
ATOM 1736 C CA . SER A 1 210 ? -4.489 -18.269 3.742 1.00 91.56 210 SER A CA 1
ATOM 1737 C C . SER A 1 210 ? -3.497 -17.887 4.845 1.00 91.56 210 SER A C 1
ATOM 1739 O O . SER A 1 210 ? -3.010 -18.748 5.574 1.00 91.56 210 SER A O 1
ATOM 1741 N N . GLY A 1 211 ? -3.178 -16.596 4.966 1.00 91.69 211 GLY A N 1
ATOM 1742 C CA . GLY A 1 211 ? -2.204 -16.089 5.923 1.00 91.69 211 GLY A CA 1
ATOM 1743 C C . GLY A 1 211 ? -0.766 -16.464 5.585 1.00 91.69 211 GLY A C 1
ATOM 1744 O O . GLY A 1 211 ? 0.064 -16.681 6.472 1.00 91.69 211 GLY A O 1
ATOM 1745 N N . ILE A 1 212 ? -0.469 -16.556 4.289 1.00 94.94 212 ILE A N 1
ATOM 1746 C CA . ILE A 1 212 ? 0.891 -16.671 3.787 1.00 94.94 212 ILE A CA 1
ATOM 1747 C C . ILE A 1 212 ? 1.385 -15.284 3.386 1.00 94.94 212 ILE A C 1
ATOM 1749 O O . ILE A 1 212 ? 0.787 -14.587 2.563 1.00 94.94 212 ILE A O 1
ATOM 1753 N N . LEU A 1 213 ? 2.523 -14.895 3.956 1.00 94.81 213 LEU A N 1
ATOM 1754 C CA . LEU A 1 213 ? 3.273 -13.713 3.570 1.00 94.81 213 LEU A CA 1
ATOM 1755 C C . LEU A 1 213 ? 4.167 -14.045 2.381 1.00 94.81 213 LEU A C 1
ATOM 1757 O O . LEU A 1 213 ? 5.156 -14.770 2.512 1.00 94.81 213 LEU A O 1
ATOM 1761 N N . TRP A 1 214 ? 3.832 -13.476 1.233 1.00 95.75 214 TRP A N 1
ATOM 1762 C CA . TRP A 1 214 ? 4.631 -13.519 0.019 1.00 95.75 214 TRP A CA 1
ATOM 1763 C C . TRP A 1 214 ? 5.603 -12.350 0.014 1.00 95.75 214 TRP A C 1
ATOM 1765 O O . TRP A 1 214 ? 5.195 -11.202 0.167 1.00 95.75 214 TRP A O 1
ATOM 1775 N N . ILE A 1 215 ? 6.892 -12.626 -0.163 1.00 94.69 215 ILE A N 1
ATOM 1776 C CA . ILE A 1 215 ? 7.961 -11.628 -0.106 1.00 94.69 215 ILE A CA 1
ATOM 1777 C C . ILE A 1 215 ? 8.768 -11.720 -1.388 1.00 94.69 215 ILE A C 1
ATOM 1779 O O . ILE A 1 215 ? 9.407 -12.734 -1.665 1.00 94.69 215 ILE A O 1
ATOM 1783 N N . MET A 1 216 ? 8.799 -10.635 -2.148 1.00 94.25 216 MET A N 1
ATOM 1784 C CA . MET A 1 216 ? 9.726 -10.513 -3.256 1.00 94.25 216 MET A CA 1
ATOM 1785 C C . MET A 1 216 ? 11.031 -9.919 -2.753 1.00 94.25 216 MET A C 1
ATOM 1787 O O . MET A 1 216 ? 11.054 -8.817 -2.205 1.00 94.25 216 MET A O 1
ATOM 1791 N N . VAL A 1 217 ? 12.121 -10.647 -2.946 1.00 92.56 217 VAL A N 1
ATOM 1792 C CA . VAL A 1 217 ? 13.459 -10.240 -2.530 1.00 92.56 217 VAL A CA 1
ATOM 1793 C C . VAL A 1 217 ? 14.275 -9.892 -3.760 1.00 92.56 217 VAL A C 1
ATOM 1795 O O . VAL A 1 217 ? 14.366 -10.673 -4.710 1.00 92.56 217 VAL A O 1
ATOM 1798 N N . TYR A 1 218 ? 14.895 -8.718 -3.714 1.00 89.94 218 TYR A N 1
ATOM 1799 C CA . TYR A 1 218 ? 15.876 -8.280 -4.689 1.00 89.94 218 TYR A CA 1
ATOM 1800 C C . TYR A 1 218 ? 17.275 -8.393 -4.089 1.00 89.94 218 TYR A C 1
ATOM 1802 O O . TYR A 1 218 ? 17.578 -7.850 -3.026 1.00 89.94 218 TYR A O 1
ATOM 1810 N N . SER A 1 219 ? 18.157 -9.087 -4.795 1.00 87.06 219 SER A N 1
ATOM 1811 C CA . SER A 1 219 ? 19.562 -9.214 -4.439 1.00 87.06 219 SER A CA 1
ATOM 1812 C C . SER A 1 219 ? 20.431 -8.623 -5.540 1.00 87.06 219 SER A C 1
ATOM 1814 O O . SER A 1 219 ? 20.214 -8.848 -6.735 1.00 87.06 219 SER A O 1
ATOM 1816 N N . ASN A 1 220 ? 21.450 -7.864 -5.134 1.00 80.12 220 ASN A N 1
ATOM 1817 C CA . ASN A 1 220 ? 22.501 -7.475 -6.061 1.00 80.12 220 ASN A CA 1
ATOM 1818 C C . ASN A 1 220 ? 23.161 -8.745 -6.599 1.00 80.12 220 ASN A C 1
ATOM 1820 O O . ASN A 1 220 ? 23.519 -9.641 -5.836 1.00 80.12 220 ASN A O 1
ATOM 1824 N N . TYR A 1 221 ? 23.313 -8.819 -7.920 1.00 69.50 221 TYR A N 1
ATOM 1825 C CA . TYR A 1 221 ? 23.877 -9.994 -8.569 1.00 69.50 221 TYR A CA 1
ATOM 1826 C C . TYR A 1 221 ? 25.299 -10.249 -8.088 1.00 69.50 221 TYR A C 1
ATOM 1828 O O . TYR A 1 221 ? 26.242 -9.566 -8.496 1.00 69.50 221 TYR A O 1
ATOM 1836 N N . ASN A 1 222 ? 25.456 -11.266 -7.250 1.00 70.94 222 ASN A N 1
ATOM 1837 C CA . ASN A 1 222 ? 26.764 -11.784 -6.924 1.00 70.94 222 ASN A CA 1
ATOM 1838 C C . ASN A 1 222 ? 27.191 -12.732 -8.051 1.00 70.94 222 ASN A C 1
ATOM 1840 O O . ASN A 1 222 ? 26.770 -13.889 -8.092 1.00 70.94 222 ASN A O 1
ATOM 1844 N N . LYS A 1 223 ? 28.030 -12.225 -8.967 1.00 72.50 223 LYS A N 1
ATOM 1845 C CA . LYS A 1 223 ? 28.585 -12.990 -10.101 1.00 72.50 223 LYS A CA 1
ATOM 1846 C C . LYS A 1 223 ? 29.208 -14.318 -9.666 1.00 72.50 223 LYS A C 1
ATOM 1848 O O . LYS A 1 223 ? 29.168 -15.273 -10.432 1.00 72.50 223 LYS A O 1
ATOM 1853 N N . THR A 1 224 ? 29.764 -14.364 -8.459 1.00 78.69 224 THR A N 1
ATOM 1854 C CA . THR A 1 224 ? 30.469 -15.526 -7.920 1.00 78.69 224 THR A CA 1
ATOM 1855 C C . THR A 1 224 ? 29.509 -16.633 -7.495 1.00 78.69 224 THR A C 1
ATOM 1857 O O . THR A 1 224 ? 29.795 -17.801 -7.721 1.00 78.69 224 THR A O 1
ATOM 1860 N N . LEU A 1 225 ? 28.357 -16.280 -6.916 1.00 77.62 225 LEU A N 1
ATOM 1861 C CA . LEU A 1 225 ? 27.411 -17.264 -6.377 1.00 77.62 225 LEU A CA 1
ATOM 1862 C C . LEU A 1 225 ? 26.379 -17.746 -7.408 1.00 77.62 225 LEU A C 1
ATOM 1864 O O . LEU A 1 225 ? 25.624 -18.661 -7.105 1.00 77.62 225 LEU A O 1
ATOM 1868 N N . LYS A 1 226 ? 26.308 -17.120 -8.596 1.00 84.00 226 LYS A N 1
ATOM 1869 C CA . LYS A 1 226 ? 25.306 -17.404 -9.649 1.00 84.00 226 LYS A CA 1
ATOM 1870 C C . LYS A 1 226 ? 23.854 -17.457 -9.135 1.00 84.00 226 LYS A C 1
ATOM 1872 O O . LYS A 1 226 ? 23.003 -18.104 -9.735 1.00 84.00 226 LYS A O 1
ATOM 1877 N N . LEU A 1 227 ? 23.552 -16.762 -8.038 1.00 81.38 227 LEU A N 1
ATOM 1878 C CA . LEU A 1 227 ? 22.213 -16.771 -7.454 1.00 81.38 227 LEU A CA 1
ATOM 1879 C C . LEU A 1 227 ? 21.240 -15.931 -8.296 1.00 81.38 227 LEU A C 1
ATOM 1881 O O . LEU A 1 227 ? 21.637 -14.886 -8.833 1.00 81.38 227 LEU A O 1
ATOM 1885 N N . PRO A 1 228 ? 19.957 -16.331 -8.370 1.00 85.75 228 PRO A N 1
ATOM 1886 C CA . PRO A 1 228 ? 18.932 -15.529 -9.022 1.00 85.75 228 PRO A CA 1
ATOM 1887 C C . PRO A 1 228 ? 18.793 -14.171 -8.321 1.00 85.75 228 PRO A C 1
ATOM 1889 O O . PRO A 1 228 ? 18.771 -14.089 -7.090 1.00 85.75 228 PRO A O 1
ATOM 1892 N N . ARG A 1 229 ? 18.701 -13.095 -9.117 1.00 87.75 229 ARG A N 1
ATOM 1893 C CA . ARG A 1 229 ? 18.586 -11.710 -8.612 1.00 87.75 229 ARG A CA 1
ATOM 1894 C C . ARG A 1 229 ? 17.276 -11.474 -7.877 1.00 87.75 229 ARG A C 1
ATOM 1896 O O . ARG A 1 229 ? 17.269 -10.806 -6.848 1.00 87.75 229 ARG A O 1
ATOM 1903 N N . HIS A 1 230 ? 16.197 -12.019 -8.423 1.00 90.62 230 HIS A N 1
ATOM 1904 C CA . HIS A 1 230 ? 14.850 -11.893 -7.896 1.00 90.62 230 HIS A CA 1
ATOM 1905 C C . HIS A 1 230 ? 14.437 -13.242 -7.337 1.00 90.62 230 HIS A C 1
ATOM 1907 O O . HIS A 1 230 ? 14.611 -14.267 -7.996 1.00 90.62 230 HIS A O 1
ATOM 1913 N N . LYS A 1 231 ? 13.918 -13.231 -6.117 1.00 91.19 231 LYS A N 1
ATOM 1914 C CA . LYS A 1 231 ? 13.430 -14.423 -5.432 1.00 91.19 231 LYS A CA 1
ATOM 1915 C C . LYS A 1 231 ? 12.037 -14.120 -4.915 1.00 91.19 231 LYS A C 1
ATOM 1917 O O . LYS A 1 231 ? 11.790 -13.011 -4.444 1.00 91.19 231 LYS A O 1
ATOM 1922 N N . LEU A 1 232 ? 11.152 -15.100 -4.994 1.00 93.75 232 LEU A N 1
ATOM 1923 C CA . LEU A 1 232 ? 9.864 -15.050 -4.326 1.00 93.75 232 LEU A CA 1
ATOM 1924 C C . LEU A 1 232 ? 9.911 -16.024 -3.158 1.00 93.75 232 LEU A C 1
ATOM 1926 O O . LEU A 1 232 ? 10.197 -17.203 -3.341 1.00 93.75 232 LEU A O 1
ATOM 1930 N N . LEU A 1 233 ? 9.668 -15.511 -1.964 1.00 93.38 233 LEU A N 1
ATOM 1931 C CA . LEU A 1 233 ? 9.598 -16.286 -0.738 1.00 93.38 233 LEU A CA 1
ATOM 1932 C C . LEU A 1 233 ? 8.155 -16.312 -0.260 1.00 93.38 233 LEU A C 1
ATOM 1934 O O . LEU A 1 233 ? 7.397 -15.376 -0.514 1.00 93.38 233 LEU A O 1
ATOM 1938 N N . ARG A 1 234 ? 7.799 -17.361 0.474 1.00 94.00 234 ARG A N 1
ATOM 1939 C CA . ARG A 1 234 ? 6.513 -17.468 1.153 1.00 94.00 234 ARG A CA 1
ATOM 1940 C C . ARG A 1 234 ? 6.725 -17.946 2.580 1.00 94.00 234 ARG A C 1
ATOM 1942 O O . ARG A 1 234 ? 7.590 -18.789 2.814 1.00 94.00 234 ARG A O 1
ATOM 1949 N N . MET A 1 235 ? 5.956 -17.417 3.520 1.00 92.50 235 MET A N 1
ATOM 1950 C CA . MET A 1 235 ? 6.060 -17.782 4.930 1.00 92.50 235 MET A CA 1
ATOM 1951 C C . MET A 1 235 ? 4.684 -17.725 5.598 1.00 92.50 235 MET A C 1
ATOM 1953 O O . MET A 1 235 ? 4.008 -16.708 5.460 1.00 92.50 235 MET A O 1
ATOM 1957 N N . PRO A 1 236 ? 4.261 -18.767 6.332 1.00 93.62 236 PRO A N 1
ATOM 1958 C CA . PRO A 1 236 ? 3.030 -18.707 7.109 1.00 93.62 236 PRO A CA 1
ATOM 1959 C C . PRO A 1 236 ? 3.188 -17.726 8.273 1.00 93.62 236 PRO A C 1
ATOM 1961 O O . PRO A 1 236 ? 4.198 -17.751 8.978 1.00 93.62 236 PRO A O 1
ATOM 1964 N N . THR A 1 237 ? 2.193 -16.870 8.481 1.00 90.94 237 THR A N 1
ATOM 1965 C CA . THR A 1 237 ? 2.182 -15.901 9.589 1.00 90.94 237 THR A CA 1
ATOM 1966 C C . THR A 1 237 ? 1.107 -16.182 10.631 1.00 90.94 237 THR A C 1
ATOM 1968 O O . THR A 1 237 ? 1.221 -15.720 11.763 1.00 90.94 237 THR A O 1
ATOM 1971 N N . GLY A 1 238 ? 0.072 -16.942 10.264 1.00 85.12 238 GLY A N 1
ATOM 1972 C CA . GLY A 1 238 ? -1.107 -17.178 11.101 1.00 85.12 238 GLY A CA 1
ATOM 1973 C C . GLY A 1 238 ? -2.151 -16.053 11.058 1.00 85.12 238 GLY A C 1
ATOM 1974 O O . GLY A 1 238 ? -3.196 -16.196 11.686 1.00 85.12 238 GLY A O 1
ATOM 1975 N N . GLY A 1 239 ? -1.907 -14.971 10.307 1.00 82.44 239 GLY A N 1
ATOM 1976 C CA . GLY A 1 239 ? -2.858 -13.878 10.066 1.00 82.44 239 GLY A CA 1
ATOM 1977 C C . GLY A 1 239 ? -3.066 -13.639 8.569 1.00 82.44 239 GLY A C 1
ATOM 1978 O O . GLY A 1 239 ? -2.123 -13.776 7.797 1.00 82.44 239 GLY A O 1
ATOM 1979 N N . SER A 1 240 ? -4.281 -13.285 8.140 1.00 85.06 240 SER A N 1
ATOM 1980 C CA . SER A 1 240 ? -4.646 -13.088 6.721 1.00 85.06 240 SER A CA 1
ATOM 1981 C C . SER A 1 240 ? -4.759 -11.610 6.331 1.00 85.06 240 SER A C 1
ATOM 1983 O O . SER A 1 240 ? -4.847 -10.737 7.192 1.00 85.06 240 SER A O 1
ATOM 1985 N N . SER A 1 241 ? -4.784 -11.310 5.028 1.00 79.25 241 SER A N 1
ATOM 1986 C CA . SER A 1 241 ? -4.897 -9.929 4.510 1.00 79.25 241 SER A CA 1
ATOM 1987 C C . SER A 1 241 ? -6.225 -9.234 4.813 1.00 79.25 241 SER A C 1
ATOM 1989 O O . SER A 1 241 ? -6.265 -8.012 4.945 1.00 79.25 241 SER A O 1
ATOM 1991 N N . PHE A 1 242 ? -7.309 -9.996 4.949 1.00 73.62 242 PHE A N 1
ATOM 1992 C CA . PHE A 1 242 ? -8.638 -9.475 5.256 1.00 73.62 242 PHE A CA 1
ATOM 1993 C C . PHE A 1 242 ? -9.177 -10.083 6.553 1.00 73.62 242 PHE A C 1
ATOM 1995 O O . PHE A 1 242 ? -8.867 -11.243 6.859 1.00 73.62 242 PHE A O 1
ATOM 2002 N N . PRO A 1 243 ? -9.990 -9.340 7.329 1.00 61.22 243 PRO A N 1
ATOM 2003 C CA . PRO A 1 243 ? -10.787 -9.949 8.384 1.00 61.22 243 PRO A CA 1
ATOM 2004 C C . PRO A 1 243 ? -11.636 -11.066 7.766 1.00 61.22 243 PRO A C 1
ATOM 2006 O O . PRO A 1 243 ? -12.336 -10.858 6.775 1.00 61.22 243 PRO A O 1
ATOM 2009 N N . THR A 1 244 ? -11.546 -12.258 8.350 1.00 51.53 244 THR A N 1
ATOM 2010 C CA . THR A 1 244 ? -12.133 -13.526 7.878 1.00 51.53 244 THR A CA 1
ATOM 2011 C C . THR A 1 244 ? -13.658 -13.503 7.727 1.00 51.53 244 THR A C 1
ATOM 2013 O O . THR A 1 244 ? -14.227 -14.415 7.137 1.00 51.53 244 THR A O 1
ATOM 2016 N N . ASN A 1 245 ? -14.318 -12.432 8.177 1.00 46.94 245 ASN A N 1
ATOM 2017 C CA . ASN A 1 245 ? -15.737 -12.178 7.928 1.00 46.94 245 ASN A CA 1
ATOM 2018 C C . ASN A 1 245 ? -16.038 -11.729 6.491 1.00 46.94 245 ASN A C 1
ATOM 2020 O O . ASN A 1 245 ? -17.206 -11.613 6.128 1.00 46.94 245 ASN A O 1
ATOM 2024 N N . ALA A 1 246 ? -15.025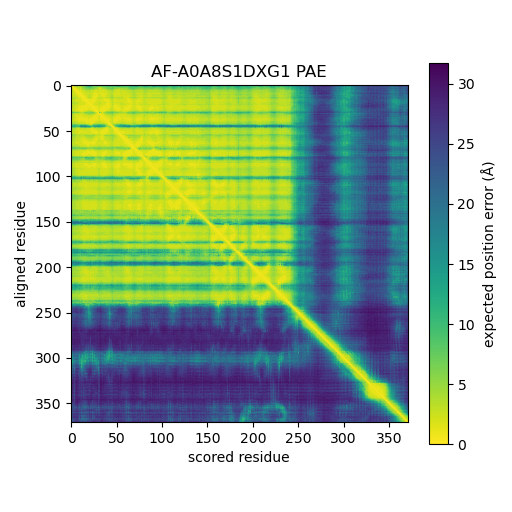 -11.523 5.643 1.00 45.78 246 ALA A N 1
ATOM 2025 C CA . ALA A 1 246 ? -15.199 -11.659 4.201 1.00 45.78 246 ALA A 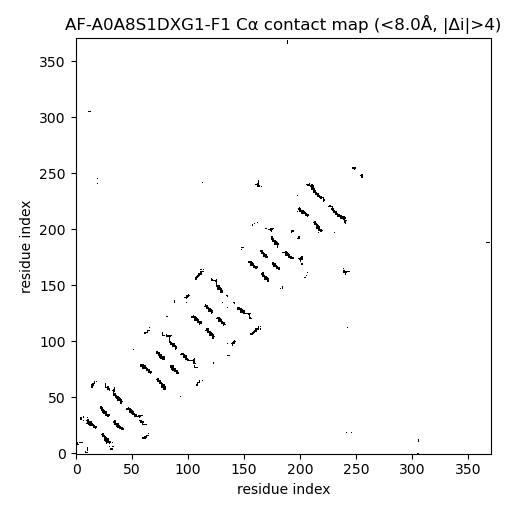CA 1
ATOM 2026 C C . ALA A 1 246 ? -15.345 -13.153 3.862 1.00 45.78 246 ALA A C 1
ATOM 2028 O O . ALA A 1 246 ? -14.516 -13.736 3.167 1.00 45.78 246 ALA A O 1
ATOM 2029 N N . SER A 1 247 ? -16.385 -13.784 4.408 1.00 39.09 247 SER A N 1
ATOM 2030 C CA . SER A 1 247 ? -16.858 -15.093 3.993 1.00 39.09 247 SER A CA 1
ATOM 2031 C C . SER A 1 247 ? -17.254 -14.965 2.528 1.00 39.09 247 SER A C 1
ATOM 2033 O O . SER A 1 247 ? -18.336 -14.495 2.197 1.00 39.09 247 SER A O 1
ATOM 2035 N N . GLN A 1 248 ? -16.284 -15.232 1.660 1.00 44.91 248 GLN A N 1
ATOM 2036 C CA . GLN A 1 248 ? -16.424 -16.041 0.463 1.00 44.91 248 GLN A CA 1
ATOM 2037 C C . GLN A 1 248 ? -17.821 -15.933 -0.174 1.00 44.91 248 GLN A C 1
ATOM 2039 O O . GLN A 1 248 ? -18.617 -16.870 -0.144 1.00 44.91 248 GLN A O 1
ATOM 2044 N N . VAL A 1 249 ? -18.113 -14.765 -0.757 1.00 40.09 249 VAL A N 1
ATOM 2045 C CA . VAL A 1 249 ? -19.207 -14.628 -1.721 1.00 40.09 249 VAL A CA 1
ATOM 2046 C C . VAL A 1 249 ? -18.754 -15.374 -2.968 1.00 40.09 249 VAL A C 1
ATOM 2048 O O . VAL A 1 249 ? -18.085 -14.833 -3.848 1.00 40.09 249 VAL A O 1
ATOM 2051 N N . CYS A 1 250 ? -19.047 -16.666 -2.996 1.00 42.78 250 CYS A N 1
ATOM 2052 C CA . CYS A 1 250 ? -18.933 -17.472 -4.193 1.00 42.78 250 CYS A CA 1
ATOM 2053 C C . CYS A 1 250 ? -20.028 -17.057 -5.188 1.00 42.78 250 CYS A C 1
ATOM 2055 O O . CYS A 1 250 ? -21.052 -16.472 -4.816 1.00 42.78 250 CYS A O 1
ATOM 2057 N N . ARG A 1 251 ? -19.785 -17.308 -6.485 1.00 42.47 251 ARG A N 1
ATOM 2058 C CA . ARG A 1 251 ? -20.745 -17.013 -7.561 1.00 42.47 251 ARG A CA 1
ATOM 2059 C C . ARG A 1 251 ? -22.133 -17.534 -7.159 1.00 42.47 251 ARG A C 1
ATOM 2061 O O . ARG A 1 251 ? -22.254 -18.704 -6.824 1.00 42.47 251 ARG A O 1
ATOM 2068 N N . ASN A 1 252 ? -23.141 -16.663 -7.254 1.00 41.97 252 ASN A N 1
ATOM 2069 C CA . ASN A 1 252 ? -24.575 -16.908 -7.016 1.00 41.97 252 ASN A CA 1
ATOM 2070 C C . ASN A 1 252 ? -25.113 -16.721 -5.584 1.00 41.97 252 ASN A C 1
ATOM 2072 O O . ASN A 1 252 ? -26.273 -17.036 -5.346 1.00 41.97 252 ASN A O 1
ATOM 2076 N N . GLY A 1 253 ? -24.350 -16.137 -4.655 1.00 40.78 253 GLY A N 1
ATOM 2077 C CA . GLY A 1 253 ? -24.897 -15.759 -3.342 1.00 40.78 253 GLY A CA 1
ATOM 2078 C C . GLY A 1 253 ? -25.061 -16.920 -2.356 1.00 40.78 253 GLY A C 1
ATOM 2079 O O . GLY A 1 253 ? -25.691 -16.747 -1.316 1.00 40.78 253 GLY A O 1
ATOM 2080 N N . GLU A 1 254 ? -24.468 -18.079 -2.647 1.00 40.88 254 GLU A N 1
ATOM 2081 C CA . GLU A 1 254 ? -24.320 -19.163 -1.677 1.00 40.88 254 GLU A CA 1
ATOM 2082 C C . GLU A 1 254 ? -23.089 -18.924 -0.791 1.00 40.88 254 GLU A C 1
ATOM 2084 O O . GLU A 1 254 ? -22.019 -18.523 -1.262 1.00 40.88 254 GLU A O 1
ATOM 2089 N N . ILE A 1 255 ? -23.263 -19.158 0.512 1.00 43.62 255 ILE A N 1
ATOM 2090 C CA . ILE A 1 255 ? -22.195 -19.103 1.510 1.00 43.62 255 ILE A CA 1
ATOM 2091 C C . ILE A 1 255 ? -21.287 -20.306 1.259 1.00 43.62 255 ILE A C 1
ATOM 2093 O O . ILE A 1 255 ? -21.702 -21.446 1.454 1.00 43.62 255 ILE A O 1
ATOM 2097 N N . CYS A 1 256 ? -20.052 -20.057 0.832 1.00 46.09 256 CYS A N 1
ATOM 2098 C CA . CYS A 1 256 ? -19.049 -21.108 0.770 1.00 46.09 256 CYS A CA 1
ATOM 2099 C C . CYS A 1 256 ? -18.668 -21.517 2.203 1.00 46.09 256 CYS A C 1
ATOM 2101 O O . CYS A 1 256 ? -18.114 -20.720 2.963 1.00 46.09 256 CYS A O 1
ATOM 2103 N N . ASP A 1 257 ? -19.016 -22.748 2.575 1.00 37.19 257 ASP A N 1
ATOM 2104 C CA . ASP A 1 257 ? -18.612 -23.365 3.834 1.00 37.19 257 ASP A CA 1
ATOM 2105 C C . ASP A 1 257 ? -17.092 -23.596 3.801 1.00 37.19 257 ASP A C 1
ATOM 2107 O O . ASP A 1 257 ? -16.560 -24.295 2.937 1.00 37.19 257 ASP A O 1
ATOM 2111 N N . SER A 1 258 ? -16.368 -22.953 4.715 1.00 42.78 258 SER A N 1
ATOM 2112 C CA . SER A 1 258 ? -14.902 -22.960 4.767 1.00 42.78 258 SER A CA 1
ATOM 2113 C C . SER A 1 258 ? -14.316 -24.270 5.311 1.00 42.78 258 SER A C 1
ATOM 2115 O O . SER A 1 258 ? -13.103 -24.377 5.497 1.00 42.78 258 SER A O 1
ATOM 2117 N N . THR A 1 259 ? -15.153 -25.278 5.563 1.00 36.62 259 THR A N 1
ATOM 2118 C CA . THR A 1 259 ? -14.761 -26.536 6.209 1.00 36.62 259 THR A CA 1
ATOM 2119 C C . THR A 1 259 ? -14.113 -27.568 5.282 1.00 36.62 259 THR A C 1
ATOM 2121 O O . THR A 1 259 ? -13.584 -28.563 5.775 1.00 36.62 259 THR A O 1
ATOM 2124 N N . THR A 1 260 ? -14.040 -27.333 3.968 1.00 31.97 260 THR A N 1
ATOM 2125 C CA . THR A 1 260 ? -13.402 -28.266 3.020 1.00 31.97 260 THR A CA 1
ATOM 2126 C C . THR A 1 260 ? -12.253 -27.628 2.243 1.00 31.97 260 THR A C 1
ATOM 2128 O O . THR A 1 260 ? -12.257 -27.584 1.016 1.00 31.97 260 THR A O 1
ATOM 2131 N N . PHE A 1 261 ? -11.226 -27.158 2.947 1.00 33.38 261 PHE A N 1
ATOM 2132 C CA . PHE A 1 261 ? -9.885 -27.153 2.363 1.00 33.38 261 PHE A CA 1
ATOM 2133 C C . PHE A 1 261 ? -9.237 -28.504 2.683 1.00 33.38 261 PHE A C 1
ATOM 2135 O O . PHE A 1 261 ? -9.269 -28.908 3.849 1.00 33.38 261 PHE A O 1
ATOM 2142 N N . PRO A 1 262 ? -8.661 -29.225 1.703 1.00 29.70 262 PRO A N 1
ATOM 2143 C CA . PRO A 1 262 ? -7.900 -30.427 1.999 1.00 29.70 262 PRO A CA 1
ATOM 2144 C C . PRO A 1 262 ? -6.750 -30.030 2.923 1.00 29.70 262 PRO A C 1
ATOM 2146 O O . PRO A 1 262 ? -5.824 -29.319 2.535 1.00 29.70 262 PRO A O 1
ATOM 2149 N N . THR A 1 263 ? -6.839 -30.452 4.181 1.00 32.47 263 THR A N 1
ATOM 2150 C CA . THR A 1 263 ? -5.714 -30.387 5.103 1.00 32.47 263 THR A CA 1
ATOM 2151 C C . THR A 1 263 ? -4.619 -31.248 4.496 1.00 32.47 263 THR A C 1
ATOM 2153 O O . THR A 1 263 ? -4.823 -32.435 4.244 1.00 32.47 263 THR A O 1
ATOM 2156 N N . THR A 1 264 ? -3.465 -30.646 4.214 1.00 32.91 264 THR A N 1
ATOM 2157 C CA . THR A 1 264 ? -2.268 -31.383 3.815 1.00 32.91 264 THR A CA 1
ATOM 2158 C C . THR A 1 264 ? -2.050 -32.502 4.838 1.00 32.91 264 THR A C 1
ATOM 2160 O O . THR A 1 264 ? -1.946 -32.194 6.031 1.00 32.91 264 THR A O 1
ATOM 2163 N N . PRO A 1 265 ? -2.033 -33.786 4.437 1.00 31.53 265 PRO A N 1
ATOM 2164 C CA . PRO A 1 265 ? -1.876 -34.870 5.392 1.00 31.53 265 PRO A CA 1
ATOM 2165 C C . PRO A 1 265 ? -0.547 -34.703 6.131 1.00 31.53 265 PRO A C 1
ATOM 2167 O O . PRO A 1 265 ? 0.493 -34.443 5.523 1.00 31.53 265 PRO A O 1
ATOM 2170 N N . ALA A 1 266 ? -0.595 -34.823 7.459 1.00 31.11 266 ALA A N 1
ATOM 2171 C CA . ALA A 1 266 ? 0.596 -34.801 8.294 1.00 31.11 266 ALA A CA 1
ATOM 2172 C C . ALA A 1 266 ? 1.592 -35.878 7.815 1.00 31.11 266 ALA A C 1
ATOM 2174 O O . ALA A 1 266 ? 1.161 -36.986 7.471 1.00 31.11 266 ALA A O 1
ATOM 2175 N N . PRO A 1 267 ? 2.909 -35.599 7.801 1.00 30.11 267 PRO A N 1
ATOM 2176 C CA . PRO A 1 267 ? 3.902 -36.585 7.405 1.00 30.11 267 PRO A CA 1
ATOM 2177 C C . PRO A 1 267 ? 3.870 -37.745 8.404 1.00 30.11 267 PRO A C 1
ATOM 2179 O O . PRO A 1 267 ? 4.290 -37.619 9.553 1.00 30.11 267 PRO A O 1
ATOM 2182 N N . THR A 1 268 ? 3.331 -38.882 7.971 1.00 30.77 268 THR A N 1
ATOM 2183 C CA . THR A 1 268 ? 3.321 -40.119 8.748 1.00 30.77 268 THR A CA 1
ATOM 2184 C C . THR A 1 268 ? 4.668 -40.807 8.573 1.00 30.77 268 THR A C 1
ATOM 2186 O O . THR A 1 268 ? 4.963 -41.424 7.554 1.00 30.77 268 THR A O 1
ATOM 2189 N N . THR A 1 269 ? 5.516 -40.698 9.590 1.00 38.00 269 THR A N 1
ATOM 2190 C CA . THR A 1 269 ? 6.697 -41.547 9.745 1.00 38.00 269 THR A CA 1
ATOM 2191 C C . THR A 1 269 ? 6.244 -42.936 10.179 1.00 38.00 269 THR A C 1
ATOM 2193 O O . THR A 1 269 ? 5.917 -43.108 11.346 1.00 38.00 269 THR A O 1
ATOM 2196 N N . ASN A 1 270 ? 6.212 -43.914 9.268 1.00 31.97 270 ASN A N 1
ATOM 2197 C CA . ASN A 1 270 ? 6.182 -45.342 9.607 1.00 31.97 270 ASN A CA 1
ATOM 2198 C C . ASN A 1 270 ? 6.734 -46.182 8.443 1.00 31.97 270 ASN A C 1
ATOM 2200 O O . ASN A 1 270 ? 6.019 -46.531 7.507 1.00 31.97 270 ASN A O 1
ATOM 2204 N N . PHE A 1 271 ? 8.019 -46.536 8.522 1.00 30.81 271 PHE A N 1
ATOM 2205 C CA . PHE A 1 271 ? 8.578 -47.676 7.795 1.00 30.81 271 PHE A CA 1
ATOM 2206 C C . PHE A 1 271 ? 8.477 -48.902 8.707 1.00 30.81 271 PHE A C 1
ATOM 2208 O O . PHE A 1 271 ? 9.151 -48.963 9.732 1.00 30.81 271 PHE A O 1
ATOM 2215 N N . GLY A 1 272 ? 7.638 -49.875 8.343 1.00 30.95 272 GLY A N 1
ATOM 2216 C CA . GLY A 1 272 ? 7.487 -51.105 9.118 1.00 30.95 272 GLY A CA 1
ATOM 2217 C C . GLY A 1 272 ? 6.479 -52.098 8.544 1.00 30.95 272 GLY A C 1
ATOM 2218 O O . GLY A 1 272 ? 5.320 -52.096 8.930 1.00 30.95 272 GLY A O 1
ATOM 2219 N N . THR A 1 273 ? 6.992 -52.980 7.681 1.00 31.02 273 THR A N 1
ATOM 2220 C CA . THR A 1 273 ? 6.527 -54.348 7.356 1.00 31.02 273 THR A CA 1
ATOM 2221 C C . THR A 1 273 ? 5.177 -54.579 6.653 1.00 31.02 273 THR A C 1
ATOM 2223 O O . THR A 1 273 ? 4.101 -54.471 7.226 1.00 31.02 273 THR A O 1
ATOM 2226 N N . ASN A 1 274 ? 5.302 -55.075 5.415 1.00 35.66 274 ASN A N 1
ATOM 2227 C CA . ASN A 1 274 ? 4.398 -55.999 4.706 1.00 35.66 274 ASN A CA 1
ATOM 2228 C C . ASN A 1 274 ? 3.854 -57.103 5.650 1.00 35.66 274 ASN A C 1
ATOM 2230 O O . ASN A 1 274 ? 4.654 -57.616 6.439 1.00 35.66 274 ASN A O 1
ATOM 2234 N N . PRO A 1 275 ? 2.594 -57.583 5.518 1.00 46.44 275 PRO A N 1
ATOM 2235 C CA . PRO A 1 275 ? 2.244 -58.368 4.328 1.00 46.44 275 PRO A CA 1
ATOM 2236 C C . PRO A 1 275 ? 0.761 -58.357 3.874 1.00 46.44 275 PRO A C 1
ATOM 2238 O O . PRO A 1 275 ? -0.156 -57.973 4.589 1.00 46.44 275 PRO A O 1
ATOM 2241 N N . ARG A 1 276 ? 0.581 -59.011 2.718 1.00 29.73 276 ARG A N 1
ATOM 2242 C CA . ARG A 1 276 ? -0.579 -59.789 2.239 1.00 29.73 276 ARG A CA 1
ATOM 2243 C C . ARG A 1 276 ? -1.678 -59.092 1.421 1.00 29.73 276 ARG A C 1
ATOM 2245 O O . ARG A 1 276 ? -2.449 -58.254 1.857 1.00 29.73 276 ARG A O 1
ATOM 2252 N N . ARG A 1 277 ? -1.693 -59.597 0.189 1.00 40.88 277 ARG A N 1
ATOM 2253 C CA . ARG A 1 277 ? -2.528 -59.417 -0.991 1.00 40.88 277 ARG A CA 1
ATOM 2254 C C . ARG A 1 277 ? -3.777 -60.302 -0.904 1.00 40.88 277 ARG A C 1
ATOM 2256 O O . ARG A 1 277 ? -3.595 -61.509 -0.842 1.00 40.88 277 ARG A O 1
ATOM 2263 N N . ASP A 1 278 ? -4.964 -59.711 -1.039 1.00 36.22 278 ASP A N 1
ATOM 2264 C CA . ASP A 1 278 ? -6.221 -60.328 -1.512 1.00 36.22 278 ASP A CA 1
ATOM 2265 C C . ASP A 1 278 ? -7.041 -59.201 -2.187 1.00 36.22 278 ASP A C 1
ATOM 2267 O O . ASP A 1 278 ? -7.263 -58.159 -1.584 1.00 36.22 278 ASP A O 1
ATOM 2271 N N . LYS A 1 279 ? -7.120 -59.137 -3.525 1.00 36.41 279 LYS A N 1
ATOM 2272 C CA . LYS A 1 279 ? -8.126 -59.707 -4.455 1.00 36.41 279 LYS A CA 1
ATOM 2273 C C . LYS A 1 279 ? -9.563 -59.130 -4.346 1.00 36.41 279 LYS A C 1
ATOM 2275 O O . LYS A 1 279 ? -10.381 -59.708 -3.651 1.00 36.41 279 LYS A O 1
ATOM 2280 N N . ASN A 1 280 ? -9.828 -58.131 -5.214 1.00 36.09 280 ASN A N 1
ATOM 2281 C CA . ASN A 1 280 ? -11.034 -57.875 -6.053 1.00 36.09 280 ASN A CA 1
ATOM 2282 C C . ASN A 1 280 ? -12.433 -57.635 -5.414 1.00 36.09 280 ASN A C 1
ATOM 2284 O O . ASN A 1 280 ? -12.690 -58.125 -4.325 1.00 36.09 280 ASN A O 1
ATOM 2288 N N . PRO A 1 281 ? -13.425 -57.097 -6.172 1.00 52.12 281 PRO A N 1
ATOM 2289 C CA . PRO A 1 281 ? -13.386 -56.019 -7.180 1.00 52.12 281 PRO A CA 1
ATOM 2290 C C . PRO A 1 281 ? -14.585 -55.022 -7.065 1.00 52.12 281 PRO A C 1
ATOM 2292 O O . PRO A 1 281 ? -15.456 -55.172 -6.220 1.00 52.12 281 PRO A O 1
ATOM 2295 N N . GLU A 1 282 ? -14.628 -54.053 -7.993 1.00 32.62 282 GLU A N 1
ATOM 2296 C CA . GLU A 1 282 ? -15.815 -53.315 -8.488 1.00 32.62 282 GLU A CA 1
ATOM 2297 C C . GLU A 1 282 ? -16.563 -52.331 -7.561 1.00 32.62 282 GLU A C 1
ATOM 2299 O O . GLU A 1 282 ? -17.373 -52.706 -6.723 1.00 32.62 282 GLU A O 1
ATOM 2304 N N . SER A 1 283 ? -16.443 -51.028 -7.855 1.00 32.28 283 SER A N 1
ATOM 2305 C CA . SER A 1 283 ? -17.632 -50.193 -8.104 1.00 32.28 283 SER A CA 1
ATOM 2306 C C . SER A 1 283 ? -17.301 -48.861 -8.796 1.00 32.28 283 SER A C 1
ATOM 2308 O O . SER A 1 283 ? -16.384 -48.135 -8.428 1.00 32.28 283 SER A O 1
ATOM 2310 N N . SER A 1 284 ? -18.096 -48.601 -9.839 1.00 32.59 284 SER A N 1
ATOM 2311 C CA . SER A 1 284 ? -18.579 -47.312 -10.356 1.00 32.59 284 SER A CA 1
ATOM 2312 C C . SER A 1 284 ? -17.606 -46.148 -10.564 1.00 32.59 284 SER A C 1
ATOM 2314 O O . SER A 1 284 ? -17.261 -45.393 -9.659 1.00 32.59 284 SER A O 1
ATOM 2316 N N . ALA A 1 285 ? -17.339 -45.910 -11.848 1.00 34.12 285 ALA A N 1
ATOM 2317 C CA . ALA A 1 285 ? -16.888 -44.646 -12.396 1.00 34.12 285 ALA A CA 1
ATOM 2318 C C . ALA A 1 285 ? -17.917 -43.515 -12.180 1.00 34.12 285 ALA A C 1
ATOM 2320 O O . ALA A 1 285 ? -19.053 -43.586 -12.653 1.00 34.12 285 ALA A O 1
ATOM 2321 N N . HIS A 1 286 ? -17.472 -42.425 -11.560 1.00 30.34 286 HIS A N 1
ATOM 2322 C CA . HIS A 1 286 ? -17.994 -41.079 -11.784 1.00 30.34 286 HIS A CA 1
ATOM 2323 C C . HIS A 1 286 ? -16.795 -40.153 -11.988 1.00 30.34 286 HIS A C 1
ATOM 2325 O O . HIS A 1 286 ? -16.088 -39.794 -11.052 1.00 30.34 286 HIS A O 1
ATOM 2331 N N . GLY A 1 287 ? -16.522 -39.846 -13.257 1.00 30.17 287 GLY A N 1
ATOM 2332 C CA . GLY A 1 287 ? -15.497 -38.892 -13.651 1.00 30.17 287 GLY A CA 1
ATOM 2333 C C . GLY A 1 287 ? -16.005 -37.476 -13.429 1.00 30.17 287 GLY A C 1
ATOM 2334 O O . GLY A 1 287 ? -16.771 -36.961 -14.240 1.00 30.17 287 GLY A O 1
ATOM 2335 N N . VAL A 1 288 ? -15.560 -36.849 -12.345 1.00 28.50 288 VAL A N 1
ATOM 2336 C CA . VAL A 1 288 ? -15.607 -35.397 -12.179 1.00 28.50 288 VAL A CA 1
ATOM 2337 C C . VAL A 1 288 ? -14.207 -34.883 -12.499 1.00 28.50 288 VAL A C 1
ATOM 2339 O O . VAL A 1 288 ? -13.265 -35.071 -11.736 1.00 28.50 288 VAL A O 1
ATOM 2342 N N . ASN A 1 289 ? -14.060 -34.283 -13.680 1.00 28.86 289 ASN A N 1
ATOM 2343 C CA . ASN A 1 289 ? -12.858 -33.546 -14.054 1.00 28.86 289 ASN A CA 1
ATOM 2344 C C . ASN A 1 289 ? -12.835 -32.219 -13.282 1.00 28.86 289 ASN A C 1
ATOM 2346 O O . ASN A 1 289 ? -13.358 -31.211 -13.756 1.00 28.86 289 ASN A O 1
ATOM 2350 N N . GLU A 1 290 ? -12.209 -32.205 -12.108 1.00 29.70 290 GLU A N 1
ATOM 2351 C CA . GLU A 1 290 ? -11.807 -30.971 -11.434 1.00 29.70 290 GLU A CA 1
ATOM 2352 C C . GLU A 1 290 ? -10.428 -30.535 -11.933 1.00 29.70 290 GLU A C 1
ATOM 2354 O O . GLU A 1 290 ? -9.380 -30.915 -11.418 1.00 29.70 290 GLU A O 1
ATOM 2359 N N . THR A 1 291 ? -10.417 -29.687 -12.959 1.00 32.44 291 THR A N 1
ATOM 2360 C CA . THR A 1 291 ? -9.258 -28.843 -13.258 1.00 32.44 291 THR A CA 1
ATOM 2361 C C . THR A 1 291 ? -9.394 -27.538 -12.483 1.00 32.44 291 THR A C 1
ATOM 2363 O O . THR A 1 291 ? -9.939 -26.560 -12.996 1.00 32.44 291 THR A O 1
ATOM 2366 N N . CYS A 1 292 ? -8.898 -27.504 -11.248 1.00 30.27 292 CYS A N 1
ATOM 2367 C CA . CYS A 1 292 ? -8.784 -26.268 -10.479 1.00 30.27 292 CYS A CA 1
ATOM 2368 C C . CYS A 1 292 ? -7.435 -26.205 -9.759 1.00 30.27 292 CYS A C 1
ATOM 2370 O O . CYS A 1 292 ? -7.373 -26.291 -8.544 1.00 30.27 292 CYS A O 1
ATOM 2372 N N . ASP A 1 293 ? -6.347 -26.042 -10.519 1.00 39.47 293 ASP A N 1
ATOM 2373 C CA . ASP A 1 293 ? -5.067 -25.633 -9.925 1.00 39.47 293 ASP A CA 1
ATOM 2374 C C . ASP A 1 293 ? -4.159 -24.876 -10.913 1.00 39.47 293 ASP A C 1
ATOM 2376 O O . ASP A 1 293 ? -3.100 -25.336 -11.332 1.00 39.47 293 ASP A O 1
ATOM 2380 N N . LYS A 1 294 ? -4.627 -23.709 -11.387 1.00 33.94 294 LYS A N 1
ATOM 2381 C CA . LYS A 1 294 ? -3.824 -22.794 -12.236 1.00 33.94 294 LYS A CA 1
ATOM 2382 C C . LYS A 1 294 ? -3.978 -21.300 -11.916 1.00 33.94 294 LYS A C 1
ATOM 2384 O O . LYS A 1 294 ? -3.371 -20.469 -12.586 1.00 33.94 294 LYS A O 1
ATOM 2389 N N . LYS A 1 295 ? -4.773 -20.917 -10.910 1.00 42.66 295 LYS A N 1
ATOM 2390 C CA . LYS A 1 295 ? -5.185 -19.509 -10.716 1.00 42.66 295 LYS A CA 1
ATOM 2391 C C . LYS A 1 295 ? -4.215 -18.685 -9.861 1.00 42.66 295 LYS A C 1
ATOM 2393 O O . LYS A 1 295 ? -4.033 -17.503 -10.137 1.00 42.66 295 LYS A O 1
ATOM 2398 N N . SER A 1 296 ? -3.488 -19.312 -8.936 1.00 37.53 296 SER A N 1
ATOM 2399 C CA . SER A 1 296 ? -2.429 -18.651 -8.151 1.00 37.53 296 SER A CA 1
ATOM 2400 C C . SER A 1 296 ? -1.212 -18.248 -9.002 1.00 37.53 296 SER A C 1
ATOM 2402 O O . SER A 1 296 ? -0.501 -17.304 -8.665 1.00 37.53 296 SER A O 1
ATOM 2404 N N . LEU A 1 297 ? -1.008 -18.895 -10.158 1.00 37.44 297 LEU A N 1
ATOM 2405 C CA . LEU A 1 297 ? 0.042 -18.534 -11.119 1.00 37.44 297 LEU A CA 1
ATOM 2406 C C . LEU A 1 297 ? -0.285 -17.275 -11.947 1.00 37.44 297 LEU A C 1
ATOM 2408 O O . LEU A 1 297 ? 0.628 -16.655 -12.490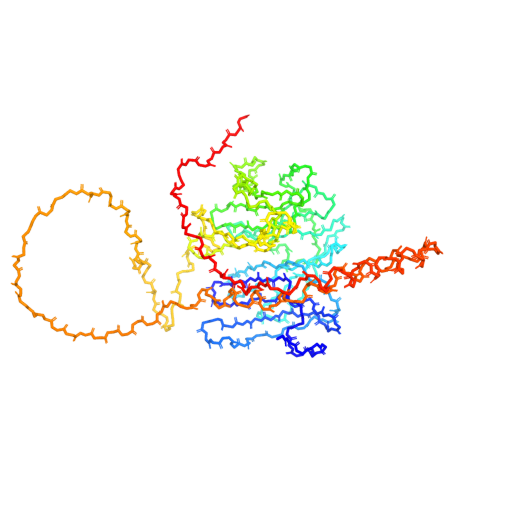 1.00 37.44 297 LEU A O 1
ATOM 2412 N N . LEU A 1 298 ? -1.559 -16.880 -12.068 1.00 39.62 298 LEU A N 1
ATOM 2413 C CA . LEU A 1 298 ? -1.972 -15.783 -12.956 1.00 39.62 298 LEU A CA 1
ATOM 2414 C C . LEU A 1 298 ? -1.538 -14.412 -12.412 1.00 39.62 298 LEU A C 1
ATOM 2416 O O . LEU A 1 298 ? -0.917 -13.631 -13.131 1.00 39.62 298 LEU A O 1
ATOM 2420 N N . VAL A 1 299 ? -1.762 -14.162 -11.116 1.00 45.84 299 VAL A N 1
ATOM 2421 C CA . VAL A 1 299 ? -1.288 -12.944 -10.428 1.00 45.84 299 VAL A CA 1
ATOM 2422 C C . VAL A 1 299 ? 0.243 -12.866 -10.476 1.00 45.84 299 VAL A C 1
ATOM 2424 O O . VAL A 1 299 ? 0.813 -11.794 -10.677 1.00 45.84 299 VAL A O 1
ATOM 2427 N N . LEU A 1 300 ? 0.916 -14.017 -10.392 1.00 41.00 300 LEU A N 1
ATOM 2428 C CA . LEU A 1 300 ? 2.370 -14.113 -10.462 1.00 41.00 300 LEU A CA 1
ATOM 2429 C C . LEU A 1 300 ? 2.926 -13.789 -11.862 1.00 41.00 300 LEU A C 1
ATOM 2431 O O . LEU A 1 300 ? 3.920 -13.071 -11.982 1.00 41.00 300 LEU A O 1
ATOM 2435 N N . ASN A 1 301 ? 2.261 -14.249 -12.925 1.00 37.16 301 ASN A N 1
ATOM 2436 C CA . ASN A 1 301 ? 2.643 -13.952 -14.309 1.00 37.16 301 ASN A CA 1
ATOM 2437 C C . ASN A 1 301 ? 2.458 -12.467 -14.670 1.00 37.16 301 ASN A C 1
ATOM 2439 O O . ASN A 1 301 ? 3.269 -11.908 -15.415 1.00 37.16 301 ASN A O 1
ATOM 2443 N N . ILE A 1 302 ? 1.449 -11.792 -14.110 1.00 48.44 302 ILE A N 1
ATOM 2444 C CA . ILE A 1 302 ? 1.247 -10.346 -14.305 1.00 48.44 302 ILE A CA 1
ATOM 2445 C C . ILE A 1 302 ? 2.372 -9.547 -13.622 1.00 48.44 302 ILE A C 1
ATOM 2447 O O . ILE A 1 302 ? 2.955 -8.654 -14.238 1.00 48.44 302 ILE A O 1
ATOM 2451 N N . VAL A 1 303 ? 2.762 -9.915 -12.395 1.00 51.12 303 VAL A N 1
ATOM 2452 C CA . VAL A 1 303 ? 3.879 -9.269 -11.672 1.00 51.12 303 VAL A CA 1
ATOM 2453 C C . VAL A 1 303 ? 5.218 -9.467 -12.397 1.00 51.12 303 VAL A C 1
ATOM 2455 O O . VAL A 1 303 ? 6.010 -8.530 -12.497 1.00 51.12 303 VAL A O 1
ATOM 2458 N N . LEU A 1 304 ? 5.472 -10.661 -12.944 1.00 43.47 304 LEU A N 1
ATOM 2459 C CA . LEU A 1 304 ? 6.723 -10.972 -13.647 1.00 43.47 304 LEU A CA 1
ATOM 2460 C C . LEU A 1 304 ? 6.802 -10.341 -15.051 1.00 43.47 304 LEU A C 1
ATOM 2462 O O . LEU A 1 304 ? 7.869 -9.875 -15.458 1.00 43.47 304 LEU A O 1
ATOM 2466 N N . SER A 1 305 ? 5.689 -10.273 -15.790 1.00 37.38 305 SER A N 1
ATOM 2467 C CA . SER A 1 305 ? 5.657 -9.725 -17.158 1.00 37.38 305 SER A CA 1
ATOM 2468 C C . SER A 1 305 ? 5.812 -8.199 -17.215 1.00 37.38 305 SER A C 1
ATOM 2470 O O . SER A 1 305 ? 6.408 -7.685 -18.167 1.00 37.38 305 SER A O 1
ATOM 2472 N N . CYS A 1 306 ? 5.383 -7.476 -16.175 1.00 43.28 306 CYS A N 1
ATOM 2473 C CA . CYS A 1 306 ? 5.578 -6.028 -16.056 1.00 43.28 306 CYS A CA 1
ATOM 2474 C C . CYS A 1 306 ? 7.046 -5.618 -15.816 1.00 43.28 306 CYS A C 1
ATOM 2476 O O . CYS A 1 306 ? 7.389 -4.451 -16.004 1.00 43.28 306 CYS A O 1
ATOM 2478 N N . TRP A 1 307 ? 7.940 -6.545 -15.441 1.00 46.84 307 TRP A N 1
ATOM 2479 C CA . TRP A 1 307 ? 9.250 -6.181 -14.881 1.00 46.84 307 TRP A CA 1
ATOM 2480 C C . TRP A 1 307 ? 10.471 -6.430 -15.780 1.00 46.84 307 TRP A C 1
ATOM 2482 O O . TRP A 1 307 ? 11.563 -5.930 -15.495 1.00 46.84 307 TRP A O 1
ATOM 2492 N N . ASN A 1 308 ? 10.307 -7.077 -16.938 1.00 36.53 308 ASN A N 1
ATOM 2493 C CA . ASN A 1 308 ? 11.382 -7.211 -17.940 1.00 36.53 308 ASN A CA 1
ATOM 2494 C C . ASN A 1 308 ? 11.899 -5.858 -18.498 1.00 36.53 308 ASN A C 1
ATOM 2496 O O . ASN A 1 308 ? 12.866 -5.825 -19.253 1.00 36.53 308 ASN A O 1
ATOM 2500 N N . VAL A 1 309 ? 11.304 -4.731 -18.089 1.00 44.50 309 VAL A N 1
ATOM 2501 C CA . VAL A 1 309 ? 11.684 -3.360 -18.466 1.00 44.50 309 VAL A CA 1
ATOM 2502 C C . VAL A 1 309 ? 12.806 -2.774 -17.578 1.00 44.50 309 VAL A C 1
ATOM 2504 O O . VAL A 1 309 ? 13.501 -1.843 -17.992 1.00 44.50 309 VAL A O 1
ATOM 2507 N N . PHE A 1 310 ? 13.072 -3.324 -16.382 1.00 42.19 310 PHE A N 1
ATOM 2508 C CA . PHE A 1 310 ? 14.021 -2.706 -15.431 1.00 42.19 310 PHE A CA 1
ATOM 2509 C C . PHE A 1 310 ? 15.506 -2.869 -15.788 1.00 42.19 310 PHE A C 1
ATOM 2511 O O . PHE A 1 310 ? 16.342 -2.095 -15.317 1.00 42.19 310 PHE A O 1
ATOM 2518 N N . THR A 1 311 ? 15.874 -3.837 -16.628 1.00 39.72 311 THR A N 1
ATOM 2519 C CA . THR A 1 311 ? 17.284 -4.102 -16.966 1.00 39.72 311 THR A CA 1
ATOM 2520 C C . THR A 1 311 ? 17.910 -3.066 -17.903 1.00 39.72 311 THR A C 1
ATOM 2522 O O . THR A 1 311 ? 19.133 -3.062 -18.035 1.00 39.72 311 THR A O 1
ATOM 2525 N N . PHE A 1 312 ? 17.138 -2.133 -18.477 1.00 34.28 312 PHE A N 1
ATOM 2526 C CA . PHE A 1 312 ? 17.675 -1.110 -19.386 1.00 34.28 312 PHE A CA 1
ATOM 2527 C C . PHE A 1 312 ? 17.887 0.287 -18.779 1.00 34.28 312 PHE A C 1
ATOM 2529 O O . PHE A 1 312 ? 18.696 1.047 -19.311 1.00 34.28 312 PHE A O 1
ATOM 2536 N N . PHE A 1 313 ? 17.256 0.645 -17.653 1.00 37.78 313 PHE A N 1
ATOM 2537 C CA . PHE A 1 313 ? 17.222 2.055 -17.212 1.00 37.78 313 PHE A CA 1
ATOM 2538 C C . PHE A 1 313 ? 18.063 2.429 -15.981 1.00 37.78 313 PHE A C 1
ATOM 2540 O O . PHE A 1 313 ? 18.193 3.613 -15.679 1.00 37.78 313 PHE A O 1
ATOM 2547 N N . SER A 1 314 ? 18.787 1.486 -15.366 1.00 36.78 314 SER A N 1
ATOM 2548 C CA . SER A 1 314 ? 19.835 1.825 -14.379 1.00 36.78 314 SER A CA 1
ATOM 2549 C C . SER A 1 314 ? 21.086 2.475 -15.013 1.00 36.78 314 SER A C 1
ATOM 2551 O O . SER A 1 314 ? 21.886 3.094 -14.316 1.00 36.78 314 SER A O 1
ATOM 2553 N N . ILE A 1 315 ? 21.233 2.424 -16.344 1.00 38.25 315 ILE A N 1
ATOM 2554 C CA . ILE A 1 315 ? 22.365 3.036 -17.063 1.00 38.25 315 ILE A CA 1
ATOM 2555 C C . ILE A 1 315 ? 22.121 4.533 -17.335 1.00 38.25 315 ILE A C 1
ATOM 2557 O O . ILE A 1 315 ? 23.059 5.327 -17.292 1.00 38.25 315 ILE A O 1
ATOM 2561 N N . ALA A 1 316 ? 20.871 4.962 -17.540 1.00 36.22 316 ALA A N 1
ATOM 2562 C CA . ALA A 1 316 ? 20.567 6.349 -17.910 1.00 36.22 316 ALA A CA 1
ATOM 2563 C C . ALA A 1 316 ? 20.815 7.350 -16.766 1.00 36.22 316 ALA A C 1
ATOM 2565 O O . ALA A 1 316 ? 21.295 8.456 -17.010 1.00 36.22 316 ALA A O 1
ATOM 2566 N N . SER A 1 317 ? 20.600 6.941 -15.510 1.00 34.97 317 SER A N 1
ATOM 2567 C CA . SER A 1 317 ? 20.868 7.795 -14.343 1.00 34.97 317 SER A CA 1
ATOM 2568 C C . SER A 1 317 ? 22.358 7.906 -13.984 1.00 34.97 317 SER A C 1
ATOM 2570 O O . SER A 1 317 ? 22.723 8.764 -13.186 1.00 34.97 317 SER A O 1
ATOM 2572 N N . GLN A 1 318 ? 23.236 7.096 -14.594 1.00 38.34 318 GLN A N 1
ATOM 2573 C CA . GLN A 1 318 ? 24.691 7.271 -14.488 1.00 38.34 318 GLN A CA 1
ATOM 2574 C C . GLN A 1 318 ? 25.238 8.244 -15.549 1.00 38.34 318 GLN A C 1
ATOM 2576 O O . GLN A 1 318 ? 26.276 8.862 -15.331 1.00 38.34 318 GLN A O 1
ATOM 2581 N N . ILE A 1 319 ? 24.531 8.462 -16.665 1.00 40.78 319 ILE A N 1
ATOM 2582 C CA . ILE A 1 319 ? 25.020 9.275 -17.795 1.00 40.78 319 ILE A CA 1
ATOM 2583 C C . ILE A 1 319 ? 25.044 10.782 -17.478 1.00 40.78 319 ILE A C 1
ATOM 2585 O O . ILE A 1 319 ? 25.931 11.485 -17.966 1.00 40.78 319 ILE A O 1
ATOM 2589 N N . LEU A 1 320 ? 24.167 11.288 -16.601 1.00 35.47 320 LEU A N 1
ATOM 2590 C CA . LEU A 1 320 ? 24.210 12.702 -16.189 1.00 35.47 320 LEU A CA 1
ATOM 2591 C C . LEU A 1 320 ? 25.360 13.041 -15.221 1.00 35.47 320 LEU A C 1
ATOM 2593 O O . LEU A 1 320 ? 25.696 14.215 -15.075 1.00 35.47 320 LEU A O 1
ATOM 2597 N N . TRP A 1 321 ? 26.020 12.041 -14.629 1.00 30.33 321 TRP A N 1
ATOM 2598 C CA . TRP A 1 321 ? 27.179 12.242 -13.750 1.00 30.33 321 TRP A CA 1
ATOM 2599 C C . TRP A 1 321 ? 28.525 12.245 -14.511 1.00 30.33 321 TRP A C 1
ATOM 2601 O O . TRP A 1 321 ? 29.538 12.708 -13.993 1.00 30.33 321 TRP A O 1
ATOM 2611 N N . PHE A 1 322 ? 28.552 11.818 -15.783 1.00 35.91 322 PHE A N 1
ATOM 2612 C CA . PHE A 1 322 ? 29.787 11.657 -16.575 1.00 35.91 322 PHE A CA 1
ATOM 2613 C C . PHE A 1 322 ? 30.261 12.894 -17.358 1.00 35.91 322 PHE A C 1
ATOM 2615 O O . PHE A 1 322 ? 31.276 12.828 -18.052 1.00 35.91 322 PHE A O 1
ATOM 2622 N N . ARG A 1 323 ? 29.617 14.061 -17.228 1.00 36.75 323 ARG A N 1
ATOM 2623 C CA . ARG A 1 323 ? 30.039 15.282 -17.951 1.00 36.75 323 ARG A CA 1
ATOM 2624 C C . ARG A 1 323 ? 31.341 15.932 -17.445 1.00 36.75 323 ARG A C 1
ATOM 2626 O O . ARG A 1 323 ? 31.717 16.984 -17.954 1.00 36.75 323 ARG A O 1
ATOM 2633 N N . LYS A 1 324 ? 32.067 15.314 -16.502 1.00 40.81 324 LYS A N 1
ATOM 2634 C CA . LYS A 1 324 ? 33.275 15.894 -15.883 1.00 40.81 324 LYS A CA 1
ATOM 2635 C C . LYS A 1 324 ? 34.544 15.026 -15.932 1.00 40.81 324 LYS A C 1
ATOM 2637 O O . LYS A 1 324 ? 35.356 15.123 -15.021 1.00 40.81 324 LYS A O 1
ATOM 2642 N N . ILE A 1 325 ? 34.767 14.211 -16.971 1.00 39.44 325 ILE A N 1
ATOM 2643 C CA . ILE A 1 325 ? 36.067 13.528 -17.173 1.00 39.44 325 ILE A CA 1
ATOM 2644 C C . ILE A 1 325 ? 36.434 13.499 -18.668 1.00 39.44 325 ILE A C 1
ATOM 2646 O O . ILE A 1 325 ? 35.960 12.657 -19.420 1.00 39.44 325 ILE A O 1
ATOM 2650 N N . LYS A 1 326 ? 37.308 14.417 -19.104 1.00 39.50 326 LYS A N 1
ATOM 2651 C CA . LYS A 1 326 ? 37.873 14.483 -20.472 1.00 39.50 326 LYS A CA 1
ATOM 2652 C C . LYS A 1 326 ? 39.179 13.667 -20.623 1.00 39.50 326 LYS A C 1
ATOM 2654 O O . LYS A 1 326 ? 39.885 13.828 -21.606 1.00 39.50 326 LYS A O 1
ATOM 2659 N N . MET A 1 327 ? 39.510 12.779 -19.680 1.00 49.66 327 MET A N 1
ATOM 2660 C CA . MET A 1 327 ? 40.768 11.995 -19.671 1.00 49.66 327 MET A CA 1
ATOM 2661 C C . MET A 1 327 ? 40.600 10.490 -19.977 1.00 49.66 327 MET A C 1
ATOM 2663 O O . MET A 1 327 ? 41.424 9.680 -19.571 1.00 49.66 327 MET A O 1
ATOM 2667 N N . THR A 1 328 ? 39.537 10.063 -20.667 1.00 53.16 328 THR A N 1
ATOM 2668 C CA . THR A 1 328 ? 39.165 8.630 -20.729 1.00 53.16 328 THR A CA 1
ATOM 2669 C C . THR A 1 328 ? 38.836 8.084 -22.122 1.00 53.16 328 THR A C 1
ATOM 2671 O O . THR A 1 328 ? 38.134 7.085 -22.215 1.00 53.16 328 THR A O 1
ATOM 2674 N N . GLN A 1 329 ? 39.337 8.648 -23.226 1.00 55.94 329 GLN A N 1
ATOM 2675 C CA . GLN A 1 329 ? 39.126 8.005 -24.540 1.00 55.94 329 GLN A CA 1
ATOM 2676 C C . GLN A 1 329 ? 40.091 6.833 -24.808 1.00 55.94 329 GLN A C 1
ATOM 2678 O O . GLN A 1 329 ? 39.647 5.789 -25.293 1.00 55.94 329 GLN A O 1
ATOM 2683 N N . ASP A 1 330 ? 41.346 6.915 -24.359 1.00 58.97 330 ASP A N 1
ATOM 2684 C CA . ASP A 1 330 ? 42.344 5.859 -24.611 1.00 58.97 330 ASP A CA 1
ATOM 2685 C C . ASP A 1 330 ? 42.112 4.596 -23.763 1.00 58.97 330 ASP A C 1
ATOM 2687 O O . ASP A 1 330 ? 42.213 3.469 -24.257 1.00 58.97 330 ASP A O 1
ATOM 2691 N N . SER A 1 331 ? 41.667 4.756 -22.510 1.00 61.84 331 SER A N 1
ATOM 2692 C CA . SER A 1 331 ? 41.259 3.622 -21.661 1.00 61.84 331 SER A CA 1
ATOM 2693 C C . SER A 1 331 ? 40.023 2.895 -22.201 1.00 61.84 331 SER A C 1
ATOM 2695 O O . SER A 1 331 ? 39.905 1.677 -22.059 1.00 61.84 331 SER A O 1
ATOM 2697 N N . ILE A 1 332 ? 39.105 3.604 -22.869 1.00 63.56 332 ILE A N 1
ATOM 2698 C CA . ILE A 1 332 ? 37.910 2.995 -23.471 1.00 63.56 332 ILE A CA 1
ATOM 2699 C C . ILE A 1 332 ? 38.277 2.188 -24.723 1.00 63.56 332 ILE A C 1
ATOM 2701 O O . ILE A 1 332 ? 37.711 1.112 -24.939 1.00 63.56 332 ILE A O 1
ATOM 2705 N N . ALA A 1 333 ? 39.237 2.657 -25.527 1.00 77.44 333 ALA A N 1
ATOM 2706 C CA . ALA A 1 333 ? 39.732 1.912 -26.683 1.00 77.44 333 ALA A CA 1
ATOM 2707 C C . ALA A 1 333 ? 40.421 0.602 -26.261 1.00 77.44 333 ALA A C 1
ATOM 2709 O O . ALA A 1 333 ? 40.142 -0.452 -26.839 1.00 77.44 333 ALA A O 1
ATOM 2710 N N . LYS A 1 334 ? 41.230 0.643 -25.191 1.00 82.38 334 LYS A N 1
ATOM 2711 C CA . LYS A 1 334 ? 41.897 -0.540 -24.627 1.00 82.38 334 LYS A CA 1
ATOM 2712 C C . LYS A 1 334 ? 40.895 -1.579 -24.104 1.00 82.38 334 LYS A C 1
ATOM 2714 O O . LYS A 1 334 ? 40.946 -2.739 -24.511 1.00 82.38 334 LYS A O 1
ATOM 2719 N N . MET A 1 335 ? 39.902 -1.152 -23.319 1.00 70.38 335 MET A N 1
ATOM 2720 C CA . MET A 1 335 ? 38.873 -2.055 -22.778 1.00 70.38 335 MET A CA 1
ATOM 2721 C C . MET A 1 335 ? 37.966 -2.670 -23.857 1.00 70.38 335 MET A C 1
ATOM 2723 O O . MET A 1 335 ? 37.513 -3.806 -23.718 1.00 70.38 335 MET A O 1
ATOM 2727 N N . LYS A 1 336 ? 37.684 -1.951 -24.955 1.00 77.50 336 LYS A N 1
ATOM 2728 C CA . LYS A 1 336 ? 36.886 -2.486 -26.077 1.00 77.50 336 LYS A CA 1
ATOM 2729 C C . LYS A 1 336 ? 37.627 -3.556 -26.885 1.00 77.50 336 LYS A C 1
ATOM 2731 O O . LYS A 1 336 ? 36.962 -4.391 -27.500 1.00 77.50 336 LYS A O 1
ATOM 2736 N N . LYS A 1 337 ? 38.963 -3.525 -26.901 1.00 83.88 337 LYS A N 1
ATOM 2737 C CA . LYS A 1 337 ? 39.801 -4.545 -27.546 1.00 83.88 337 LYS A CA 1
ATOM 2738 C C . LYS A 1 337 ? 39.813 -5.832 -26.716 1.00 83.88 337 LYS A C 1
ATOM 2740 O O . LYS A 1 337 ? 39.414 -6.876 -27.216 1.00 83.88 337 LYS A O 1
ATOM 2745 N N . GLU A 1 338 ? 40.083 -5.717 -25.416 1.00 79.88 338 GLU A N 1
ATOM 2746 C CA . GLU A 1 338 ? 40.114 -6.857 -24.484 1.00 79.88 338 GLU A CA 1
ATOM 2747 C C . GLU A 1 338 ? 38.761 -7.591 -24.392 1.00 79.88 338 GLU A C 1
ATOM 2749 O O . GLU A 1 338 ? 38.711 -8.816 -24.288 1.00 79.88 338 GLU A O 1
ATOM 2754 N N . ARG A 1 339 ? 37.639 -6.864 -24.509 1.00 69.56 339 ARG A N 1
ATOM 2755 C CA . ARG A 1 339 ? 36.295 -7.469 -24.547 1.00 69.56 339 ARG A CA 1
ATOM 2756 C C . ARG A 1 339 ? 36.005 -8.266 -25.818 1.00 69.56 339 ARG A C 1
ATOM 2758 O O . ARG A 1 339 ? 35.304 -9.271 -25.734 1.00 69.56 339 ARG A O 1
ATOM 2765 N N . ARG A 1 340 ? 36.515 -7.833 -26.975 1.00 71.94 340 ARG A N 1
ATOM 2766 C CA . ARG A 1 340 ? 36.380 -8.589 -28.233 1.00 71.94 340 ARG A CA 1
ATOM 2767 C C . ARG A 1 340 ? 37.178 -9.893 -28.172 1.00 71.94 340 ARG A C 1
ATOM 2769 O O . ARG A 1 340 ? 36.661 -10.937 -28.551 1.00 71.94 340 ARG A O 1
ATOM 2776 N N . ASP A 1 341 ? 38.362 -9.848 -27.572 1.00 72.25 341 ASP A N 1
ATOM 2777 C CA . ASP A 1 341 ? 39.243 -11.014 -27.431 1.00 72.25 341 ASP A CA 1
ATOM 2778 C C . ASP A 1 341 ? 38.743 -12.035 -26.388 1.00 72.25 341 ASP A C 1
ATOM 2780 O O . ASP A 1 341 ? 39.156 -13.198 -26.395 1.00 72.25 341 ASP A O 1
ATOM 2784 N N . ALA A 1 342 ? 37.862 -11.612 -25.476 1.00 62.25 342 ALA A N 1
ATOM 2785 C CA . ALA A 1 342 ? 37.191 -12.482 -24.510 1.00 62.25 342 ALA A CA 1
ATOM 2786 C C . ALA A 1 342 ? 35.902 -13.109 -25.073 1.00 62.25 342 ALA A C 1
ATOM 2788 O O . ALA A 1 342 ? 35.614 -14.268 -24.785 1.00 62.25 342 ALA A O 1
ATOM 2789 N N . ALA A 1 343 ? 35.148 -12.376 -25.901 1.00 55.91 343 ALA A N 1
ATOM 2790 C CA . ALA A 1 343 ? 33.923 -12.879 -26.528 1.00 55.91 343 ALA A CA 1
ATOM 2791 C C . ALA A 1 343 ? 34.201 -14.004 -27.540 1.00 55.91 343 ALA A C 1
ATOM 2793 O O . ALA A 1 343 ? 33.447 -14.967 -27.609 1.00 55.91 343 ALA A O 1
ATOM 2794 N N . ASN A 1 344 ? 35.337 -13.944 -28.237 1.00 59.81 344 ASN A N 1
ATOM 2795 C CA . ASN A 1 344 ? 35.762 -14.996 -29.166 1.00 59.81 344 ASN A CA 1
ATOM 2796 C C . ASN A 1 344 ? 36.250 -16.286 -28.471 1.0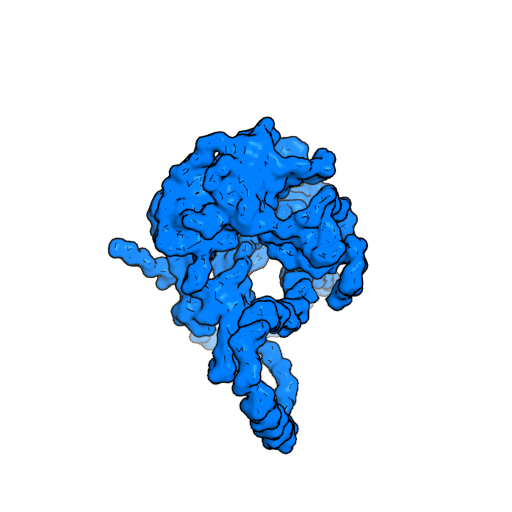0 59.81 344 ASN A C 1
ATOM 2798 O O . ASN A 1 344 ? 36.638 -17.229 -29.151 1.00 59.81 344 ASN A O 1
ATOM 2802 N N . ARG A 1 345 ? 36.267 -16.334 -27.129 1.00 53.50 345 ARG A N 1
ATOM 2803 C CA . ARG A 1 345 ? 36.719 -17.494 -26.338 1.00 53.50 345 ARG A CA 1
ATOM 2804 C C . ARG A 1 345 ? 35.601 -18.248 -25.619 1.00 53.50 345 ARG A C 1
ATOM 2806 O O . ARG A 1 345 ? 35.892 -19.216 -24.927 1.00 53.50 345 ARG A O 1
ATOM 2813 N N . ALA A 1 346 ? 34.347 -17.828 -25.760 1.00 47.97 346 ALA A N 1
ATOM 2814 C CA . ALA A 1 346 ? 33.228 -18.425 -25.039 1.00 47.97 346 ALA A CA 1
ATOM 2815 C C . ALA A 1 346 ? 32.059 -18.733 -25.986 1.00 47.97 346 ALA A C 1
ATOM 2817 O O . ALA A 1 346 ? 31.022 -18.078 -25.945 1.00 47.97 346 ALA A O 1
ATOM 2818 N N . THR A 1 347 ? 32.229 -19.747 -26.828 1.00 40.81 347 THR A N 1
ATOM 2819 C CA . THR A 1 347 ? 31.120 -20.472 -27.459 1.00 40.81 347 THR A CA 1
ATOM 2820 C C . THR A 1 347 ? 31.246 -21.920 -27.014 1.00 40.81 347 THR A C 1
ATOM 2822 O O . THR A 1 347 ? 32.116 -22.610 -27.526 1.00 40.81 347 THR A O 1
ATOM 2825 N N . ASP A 1 348 ? 30.491 -22.284 -25.972 1.00 45.34 348 ASP A N 1
ATOM 2826 C CA . ASP A 1 348 ? 29.968 -23.632 -25.674 1.00 45.34 348 ASP A CA 1
ATOM 2827 C C . ASP A 1 348 ? 29.423 -23.666 -24.233 1.00 45.34 348 ASP A C 1
ATOM 2829 O O . ASP A 1 348 ? 30.167 -23.902 -23.282 1.00 45.34 348 ASP A O 1
ATOM 2833 N N . SER A 1 349 ? 28.122 -23.407 -24.039 1.00 39.28 349 SER A N 1
ATOM 2834 C CA . SER A 1 349 ? 27.357 -23.949 -22.898 1.00 39.28 349 SER A CA 1
ATOM 2835 C C . SER A 1 349 ? 25.848 -23.674 -23.046 1.00 39.28 349 SER A C 1
ATOM 2837 O O . SER A 1 349 ? 25.505 -22.596 -23.537 1.00 39.28 349 SER A O 1
ATOM 2839 N N . PRO A 1 350 ? 24.959 -24.602 -22.634 1.00 44.56 350 PRO A N 1
ATOM 2840 C CA . PRO A 1 350 ? 23.540 -24.580 -22.979 1.00 44.56 350 PRO A CA 1
ATOM 2841 C C . PRO A 1 350 ? 22.640 -23.897 -21.930 1.00 44.56 350 PRO A C 1
ATOM 2843 O O . PRO A 1 350 ? 23.077 -23.526 -20.838 1.00 44.56 350 PRO A O 1
ATOM 2846 N N . ASP A 1 351 ? 21.375 -23.730 -22.328 1.00 34.91 351 ASP A N 1
ATOM 2847 C CA . ASP A 1 351 ? 20.286 -22.984 -21.682 1.00 34.91 351 ASP A CA 1
ATOM 2848 C C . ASP A 1 351 ? 19.951 -23.387 -20.226 1.00 34.91 351 ASP A C 1
ATOM 2850 O O . ASP A 1 351 ? 20.187 -24.525 -19.814 1.00 34.91 351 ASP A O 1
ATOM 2854 N N . PRO A 1 352 ? 19.369 -22.466 -19.424 1.00 36.91 352 PRO A N 1
ATOM 2855 C CA . PRO A 1 352 ? 19.117 -22.688 -18.005 1.00 36.91 352 PRO A CA 1
ATOM 2856 C C . PRO A 1 352 ? 17.872 -23.545 -17.729 1.00 36.91 352 PRO A C 1
ATOM 2858 O O . PRO A 1 352 ? 16.798 -23.336 -18.293 1.00 36.91 352 PRO A O 1
ATOM 2861 N N . ILE A 1 353 ? 18.027 -24.454 -16.765 1.00 34.09 353 ILE A N 1
ATOM 2862 C CA . ILE A 1 353 ? 16.974 -25.256 -16.133 1.00 34.09 353 ILE A CA 1
ATOM 2863 C C . ILE A 1 353 ? 16.401 -24.470 -14.940 1.00 34.09 353 ILE A C 1
ATOM 2865 O O . ILE A 1 353 ? 17.152 -23.866 -14.172 1.00 34.09 353 ILE A O 1
ATOM 2869 N N . TYR A 1 354 ? 15.075 -24.475 -14.787 1.00 31.50 354 TYR A N 1
ATOM 2870 C CA . TYR A 1 354 ? 14.368 -23.954 -13.613 1.00 31.50 354 TYR A CA 1
ATOM 2871 C C . TYR A 1 354 ? 14.249 -25.059 -12.550 1.00 31.50 354 TYR A C 1
ATOM 2873 O O . TYR A 1 354 ? 13.717 -26.124 -12.849 1.00 31.50 354 TYR A O 1
ATOM 2881 N N . GLU A 1 355 ? 14.707 -24.798 -11.322 1.00 35.03 355 GLU A N 1
ATOM 2882 C CA . GLU A 1 355 ? 14.470 -25.657 -10.151 1.00 35.03 355 GLU A CA 1
ATOM 2883 C C . GLU A 1 355 ? 13.476 -24.992 -9.189 1.00 35.03 355 GLU A C 1
ATOM 2885 O O . GLU A 1 355 ? 13.664 -23.854 -8.749 1.00 35.03 355 GLU A O 1
ATOM 2890 N N . GLU A 1 356 ? 12.416 -25.727 -8.867 1.00 29.48 356 GLU A N 1
ATOM 2891 C CA . GLU A 1 356 ? 11.457 -25.446 -7.803 1.00 29.48 356 GLU A CA 1
ATOM 2892 C C . GLU A 1 356 ? 12.004 -26.065 -6.506 1.00 29.48 356 GLU A C 1
ATOM 2894 O O . GLU A 1 356 ? 12.252 -27.266 -6.447 1.00 29.48 356 GLU A O 1
ATOM 2899 N N . ILE A 1 357 ? 12.270 -25.249 -5.481 1.00 40.38 357 ILE A N 1
ATOM 2900 C CA . ILE A 1 357 ? 12.801 -25.733 -4.197 1.00 40.38 357 ILE A CA 1
ATOM 2901 C C . ILE A 1 357 ? 11.630 -25.933 -3.226 1.00 40.38 357 ILE A C 1
ATOM 2903 O O . ILE A 1 357 ? 10.915 -24.982 -2.900 1.00 40.38 357 ILE A O 1
ATOM 2907 N N . GLU A 1 358 ? 11.459 -27.178 -2.776 1.00 33.59 358 GLU A N 1
ATOM 2908 C CA . GLU A 1 358 ? 10.410 -27.634 -1.860 1.00 33.59 358 GLU A CA 1
ATOM 2909 C C . GLU A 1 358 ? 10.519 -27.088 -0.415 1.00 33.59 358 GLU A C 1
ATOM 2911 O O . GLU A 1 358 ? 11.510 -26.507 0.023 1.00 33.59 358 GLU A O 1
ATOM 2916 N N . SER A 1 359 ? 9.406 -27.278 0.296 1.00 37.25 359 SER A N 1
ATOM 2917 C CA . SER A 1 359 ? 8.915 -26.721 1.564 1.00 37.25 359 SER A CA 1
ATOM 2918 C C . SER A 1 359 ? 9.829 -26.698 2.803 1.00 37.25 359 SER A C 1
ATOM 2920 O O . SER A 1 359 ? 10.613 -27.606 3.060 1.00 37.25 359 SER A O 1
ATOM 2922 N N . PHE A 1 360 ? 9.581 -25.694 3.657 1.00 40.38 360 PHE A N 1
ATOM 2923 C CA . PHE A 1 360 ? 10.098 -25.551 5.026 1.00 40.38 360 PHE A CA 1
ATOM 2924 C C . PHE A 1 360 ? 9.399 -26.485 6.041 1.00 40.38 360 PHE A C 1
ATOM 2926 O O . PHE A 1 360 ? 8.199 -26.729 5.905 1.00 40.38 360 PHE A O 1
ATOM 2933 N N . PRO A 1 361 ? 10.089 -26.922 7.116 1.00 32.81 361 PRO A N 1
ATOM 2934 C CA . PRO A 1 361 ? 9.460 -27.579 8.262 1.00 32.81 361 PRO A CA 1
ATOM 2935 C C . PRO A 1 361 ? 8.688 -26.584 9.153 1.00 32.81 361 PRO A C 1
ATOM 2937 O O . PRO A 1 361 ? 8.981 -25.388 9.191 1.00 32.81 361 PRO A O 1
ATOM 2940 N N . SER A 1 362 ? 7.695 -27.103 9.882 1.00 35.34 362 SER A N 1
ATOM 2941 C CA . SER A 1 362 ? 6.741 -26.363 10.719 1.00 35.34 362 SER A CA 1
ATOM 2942 C C . SER A 1 362 ? 7.382 -25.437 11.766 1.00 35.34 362 SER A C 1
ATOM 2944 O O . SER A 1 362 ? 8.335 -25.795 12.459 1.00 35.34 362 SER A O 1
ATOM 2946 N N . THR A 1 363 ? 6.784 -24.257 11.927 1.00 44.22 363 THR A N 1
ATOM 2947 C CA . THR A 1 363 ? 7.209 -23.127 12.763 1.00 44.22 363 THR A CA 1
ATOM 2948 C C . THR A 1 363 ? 6.906 -23.300 14.255 1.00 44.22 363 THR A C 1
ATOM 2950 O O . THR A 1 363 ? 5.968 -22.704 14.780 1.00 44.22 363 THR A O 1
ATOM 2953 N N . SER A 1 364 ? 7.755 -24.033 14.972 1.00 34.06 364 SER A N 1
ATOM 2954 C CA . SER A 1 364 ? 7.833 -23.945 16.444 1.00 34.06 364 SER A CA 1
ATOM 2955 C C . SER A 1 364 ? 9.222 -23.555 16.975 1.00 34.06 364 SER A C 1
ATOM 2957 O O . SER A 1 364 ? 9.388 -23.424 18.182 1.00 34.06 364 SER A O 1
ATOM 2959 N N . ALA A 1 365 ? 10.207 -23.283 16.104 1.00 34.22 365 ALA A N 1
ATOM 2960 C CA . ALA A 1 365 ? 11.603 -23.079 16.525 1.00 34.22 365 ALA A CA 1
ATOM 2961 C C . ALA A 1 365 ? 12.311 -21.805 15.999 1.00 34.22 365 ALA A C 1
ATOM 2963 O O . ALA A 1 365 ? 13.525 -21.696 16.143 1.00 34.22 365 ALA A O 1
ATOM 2964 N N . LEU A 1 366 ? 11.611 -20.831 15.398 1.00 36.56 366 LEU A N 1
ATOM 2965 C CA . LEU A 1 366 ? 12.256 -19.663 14.753 1.00 36.56 366 LEU A CA 1
ATOM 2966 C C . LEU A 1 366 ? 12.045 -18.299 15.436 1.00 36.56 366 LEU A C 1
ATOM 2968 O O . LEU A 1 366 ? 12.407 -17.269 14.868 1.00 36.56 366 LEU A O 1
ATOM 2972 N N . PHE A 1 367 ? 11.538 -18.268 16.669 1.00 33.38 367 PHE A N 1
ATOM 2973 C CA . PHE A 1 367 ? 11.503 -17.035 17.458 1.00 33.38 367 PHE A CA 1
ATOM 2974 C C . PHE A 1 367 ? 12.794 -16.887 18.267 1.00 33.38 367 PHE A C 1
ATOM 2976 O O . PHE A 1 367 ? 12.944 -17.455 19.342 1.00 33.38 367 PHE A O 1
ATOM 2983 N N . GLU A 1 368 ? 13.744 -16.113 17.742 1.00 33.78 368 GLU A N 1
ATOM 2984 C CA . GLU A 1 368 ? 14.897 -15.645 18.514 1.00 33.78 368 GLU A CA 1
ATOM 2985 C C . GLU A 1 368 ? 14.471 -14.376 19.276 1.00 33.78 368 GLU A C 1
ATOM 2987 O O . GLU A 1 368 ? 14.675 -13.251 18.819 1.00 33.78 368 GLU A O 1
ATOM 2992 N N . THR A 1 369 ? 13.808 -14.550 20.421 1.00 29.89 369 THR A N 1
ATOM 2993 C CA . THR A 1 369 ? 13.558 -13.465 21.377 1.00 29.89 369 THR A CA 1
ATOM 2994 C C . THR A 1 369 ? 14.885 -13.080 22.029 1.00 29.89 369 THR A C 1
ATOM 2996 O O . THR A 1 369 ? 15.436 -13.819 22.841 1.00 29.89 369 THR A O 1
ATOM 2999 N N . ARG A 1 370 ? 15.442 -11.920 21.663 1.00 29.47 370 ARG A N 1
ATOM 3000 C CA . ARG A 1 370 ? 16.522 -11.302 22.445 1.00 29.47 370 ARG A CA 1
ATOM 3001 C C . ARG A 1 370 ? 15.899 -10.368 23.478 1.00 29.47 370 ARG A C 1
ATOM 3003 O O . ARG A 1 370 ? 15.239 -9.406 23.092 1.00 29.47 370 ARG A O 1
ATOM 3010 N N . TYR A 1 371 ? 16.092 -10.713 24.750 1.00 35.44 371 TYR A N 1
ATOM 3011 C CA . TYR A 1 371 ? 15.846 -9.851 25.907 1.00 35.44 371 TYR A CA 1
ATOM 3012 C C . TYR A 1 371 ? 16.841 -8.694 25.967 1.00 35.44 371 TYR A C 1
ATOM 3014 O O . TYR A 1 371 ? 18.004 -8.902 25.541 1.00 35.44 371 TYR A O 1
#

Sequence (371 aa):
MNEKDNCNVIQWAQGLQVDALGRLWVLDRGFRCQSKIWIFNLVNGDNIELSYQFNQLLELYDIVLEKTQEDDWLAYITQEPESKCLIVFSLNNRRSKNVCNEWKKFKAIAYFSLEKNLYFSQYDSNELYSISTEQLKASTSIVNPNRIVSWHAQKCYRMLFDNSGVLYAAFNERNFIETWKGRSPKTEGRFNLSKNYLAGTPFTFALDTSGILWIMVYSNYNKTLKLPRHKLLRMPTGGSSFPTNASQVCRNGEICDSTTFPTTPAPTTNFGTNPRRDKNPESSAHGVNETCDKKSLLVLNIVLSCWNVFTFFSIASQILWFRKIKMTQDSIAKMKKERRDAANRATDSPDPIYEEIESFPSTSALFETRY

Organism: NCBI:txid197152

Nearest PDB structures (foldseek):
  2ce9-assembly2_D  TM=6.363E-01  e=3.277E-06  Homo sapiens
  8jxa-assembly1_A  TM=6.976E-01  e=1.257E-05  Rattus norvegicus
  4gn9-assembly1_A  TM=5.808E-01  e=2.019E-06  Mus musculus
  7plb-assembly1_A  TM=5.614E-01  e=5.038E-06  Caulobacter vibrioides CB15
  6q6h-assembly1_R  TM=5.493E-01  e=1.341E-04  Homo sapiens

pLDDT: mean 73.33, std 24.93, range [28.5, 98.38]